Protein AF-A0A3N6A0X7-F1 (afdb_monomer_lite)

Sequence (521 aa):
GLVFYRTLSEFGLADDLANEFVSFRPDGGQVTKVRDVVSTDTCMKCHDDETFGFHSHGARRTVEVCILCHNPQTIDPDTGESQDMAVFIHKIHRGNSLPSVVAGKPYQIIGNAQSVHDYSNVGYPQDVRNCESCHDSEAGAAQHEAWLLHPTRAACGSCHDDVNFASGANHANGLVQTSDKFCANCHWPEGDLEFDASIKGAHVVPTASKQLPGVNLEILEVVNSAPGQTPTVKYRLTNDAGQPILPTELSSFSLLLAGPTT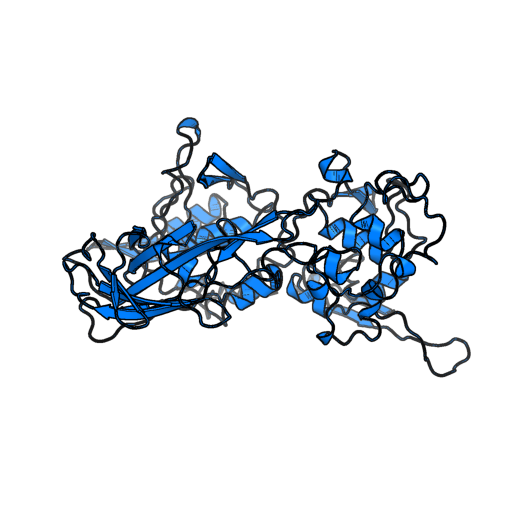DYTTMIRESAAAGSVAAGDAFNYTFKAAIPATATGTFFVSADAYRNVNINPGQVKQETVRDAATNPLKYFAVGDATPQARRHIVSDAKCDTCHGDLALHGGQRFNPEYCVTCHFPAAQDAAVRPADQMPSRSIDLKFMVHRIHMGHELTRDYTIFGRSGSTHNYNEIGYPASRTNCAKCHEGTTYNIPSAGVASTVEPREFYSPIPPNSAACLGCHDSLDAAAHTYLNTANFPGGTQGESCGVCHGPNAEFAVAKVHAN

Radius of gyration: 26.54 Å; chains: 1; bounding box: 72×50×77 Å

pLDDT: mean 93.02, std 5.27, range [59.09, 98.56]

Structure (mmCIF, N/CA/C/O backbone):
data_AF-A0A3N6A0X7-F1
#
_entry.id   AF-A0A3N6A0X7-F1
#
loop_
_atom_site.group_PDB
_atom_site.id
_atom_site.type_symbol
_atom_site.label_atom_id
_atom_site.label_alt_id
_atom_site.label_comp_id
_atom_site.label_asym_id
_atom_site.label_entity_id
_atom_site.label_seq_id
_atom_site.pdbx_PDB_ins_code
_atom_site.Cartn_x
_atom_site.Cartn_y
_atom_site.Cartn_z
_atom_site.occupancy
_atom_site.B_iso_or_equiv
_atom_site.auth_seq_id
_atom_site.auth_comp_id
_atom_site.auth_asym_id
_atom_site.auth_atom_id
_atom_site.pdbx_PDB_model_num
ATOM 1 N N . GLY A 1 1 ? 5.530 -5.962 -35.436 1.00 70.00 1 GLY A N 1
ATOM 2 C CA . GLY A 1 1 ? 4.203 -5.661 -34.886 1.00 70.00 1 GLY A CA 1
ATOM 3 C C . GLY A 1 1 ? 3.518 -4.661 -35.781 1.00 70.00 1 GLY A C 1
ATOM 4 O O . GLY A 1 1 ? 4.194 -3.797 -36.331 1.00 70.00 1 GLY A O 1
ATOM 5 N N . LEU A 1 2 ? 2.214 -4.804 -35.954 1.00 72.75 2 LEU A N 1
ATOM 6 C CA . LEU A 1 2 ? 1.340 -3.765 -36.470 1.00 72.75 2 LEU A CA 1
ATOM 7 C C . LEU A 1 2 ? 0.761 -3.020 -35.265 1.00 72.75 2 LEU A C 1
ATOM 9 O O . LEU A 1 2 ? 0.286 -3.640 -34.316 1.00 72.75 2 LEU A O 1
ATOM 13 N N . VAL A 1 3 ? 0.852 -1.694 -35.298 1.00 74.88 3 VAL A N 1
ATOM 14 C CA . VAL A 1 3 ? 0.267 -0.806 -34.292 1.00 74.88 3 VAL A CA 1
ATOM 15 C C . VAL A 1 3 ? -0.769 0.032 -35.015 1.00 74.88 3 VAL A C 1
ATOM 17 O O . VAL A 1 3 ? -0.418 0.797 -35.916 1.00 74.88 3 VAL A O 1
ATOM 20 N N . PHE A 1 4 ? -2.030 -0.135 -34.641 1.00 74.25 4 PHE A N 1
ATOM 21 C CA . PHE A 1 4 ? -3.139 0.635 -35.177 1.00 74.25 4 PHE A CA 1
ATOM 22 C C . PHE A 1 4 ? -3.693 1.543 -34.091 1.00 74.25 4 PHE A C 1
ATOM 24 O O . PHE A 1 4 ? -3.870 1.119 -32.950 1.00 74.25 4 PHE A O 1
ATOM 31 N N . TYR A 1 5 ? -3.969 2.786 -34.470 1.00 76.94 5 TYR A N 1
ATOM 32 C CA . TYR A 1 5 ? -4.765 3.687 -33.660 1.00 76.94 5 TYR A CA 1
ATOM 33 C C . TYR A 1 5 ? -5.734 4.460 -34.540 1.00 76.94 5 TYR A C 1
ATOM 35 O O . TYR A 1 5 ? -5.389 4.874 -35.652 1.00 76.94 5 TYR A O 1
ATOM 43 N N . ARG A 1 6 ? -6.944 4.661 -34.031 1.00 76.81 6 ARG A N 1
ATOM 44 C CA . ARG A 1 6 ? -7.925 5.567 -34.607 1.00 76.81 6 ARG A CA 1
ATOM 45 C C . ARG A 1 6 ? -8.465 6.458 -33.507 1.00 76.81 6 ARG A C 1
ATOM 47 O O . ARG A 1 6 ? -9.150 5.991 -32.603 1.00 76.81 6 ARG A O 1
ATOM 54 N N . THR A 1 7 ? -8.201 7.748 -33.647 1.00 76.12 7 THR A N 1
ATOM 55 C CA . THR A 1 7 ? -8.766 8.742 -32.746 1.00 76.12 7 THR A CA 1
ATOM 56 C C . THR A 1 7 ? -10.244 8.940 -33.058 1.00 76.12 7 THR A C 1
ATOM 58 O O . THR A 1 7 ? -10.601 9.210 -34.208 1.00 76.12 7 THR A O 1
ATOM 61 N N . LEU A 1 8 ? -11.099 8.775 -32.049 1.00 77.25 8 LEU A N 1
ATOM 62 C CA . LEU A 1 8 ? -12.558 8.923 -32.168 1.00 77.25 8 LEU A CA 1
ATOM 63 C C . LEU A 1 8 ? -13.100 10.076 -31.311 1.00 77.25 8 LEU A C 1
ATOM 65 O O . LEU A 1 8 ? -14.315 10.252 -31.193 1.00 77.25 8 LEU A O 1
ATOM 69 N N . SER A 1 9 ? -12.202 10.906 -30.776 1.00 74.38 9 SER A N 1
ATOM 70 C CA . SER A 1 9 ? -12.532 12.052 -29.926 1.00 74.38 9 SER A CA 1
ATOM 71 C C . SER A 1 9 ? -13.472 13.065 -30.588 1.00 74.38 9 SER A C 1
ATOM 73 O O . SER A 1 9 ? -14.292 13.667 -29.897 1.00 74.38 9 SER A O 1
ATOM 75 N N . GLU A 1 10 ? -13.448 13.201 -31.921 1.00 79.44 10 GLU A N 1
ATOM 76 C CA . GLU A 1 10 ? -14.400 14.046 -32.665 1.00 79.44 10 GLU A CA 1
ATOM 77 C C . GLU A 1 10 ? -15.867 13.596 -32.507 1.00 79.44 10 GLU A C 1
ATOM 79 O O . GLU A 1 10 ? -16.786 14.390 -32.708 1.00 79.44 10 GLU A O 1
ATOM 84 N N . PHE A 1 11 ? -16.087 12.342 -32.101 1.00 76.06 11 PHE A N 1
ATOM 85 C CA . PHE A 1 11 ? -17.398 11.753 -31.823 1.00 76.06 11 PHE A CA 1
ATOM 86 C C . PHE A 1 11 ? -17.681 11.583 -30.322 1.00 76.06 11 PHE A C 1
ATOM 88 O O . PHE A 1 11 ? -18.715 11.020 -29.967 1.00 76.06 11 PHE A O 1
ATOM 95 N N . GLY A 1 12 ? -16.785 12.043 -29.441 1.00 68.00 12 GLY A N 1
ATOM 96 C CA . GLY A 1 12 ? -16.894 11.837 -27.993 1.00 68.00 12 GLY A CA 1
ATOM 97 C C . GLY A 1 12 ? -16.735 10.375 -27.557 1.00 68.00 12 GLY A C 1
ATOM 98 O O . GLY A 1 12 ? -17.275 9.995 -26.523 1.00 68.00 12 GLY A O 1
ATOM 99 N N . LEU A 1 13 ? -16.045 9.553 -28.357 1.00 72.56 13 LEU A N 1
ATOM 100 C CA . LEU A 1 13 ? -15.769 8.143 -28.067 1.00 72.56 13 LEU A CA 1
ATOM 101 C C . LEU A 1 13 ? -14.288 7.937 -27.727 1.00 72.56 13 LEU A C 1
ATOM 103 O O . LEU A 1 13 ? -13.440 8.718 -28.163 1.00 72.56 13 LEU A O 1
ATOM 107 N N . ALA A 1 14 ? -13.998 6.865 -26.984 1.00 67.44 14 ALA A N 1
ATOM 108 C CA . ALA A 1 14 ? -12.636 6.420 -26.709 1.00 67.44 14 ALA A CA 1
ATOM 109 C C . ALA A 1 14 ? -11.903 6.020 -28.001 1.00 67.44 14 ALA A C 1
ATOM 111 O O . ALA A 1 14 ? -12.519 5.552 -28.964 1.00 67.44 14 ALA A O 1
ATOM 112 N N . ASP A 1 15 ? -10.585 6.211 -28.012 1.00 73.69 15 ASP A N 1
ATOM 113 C CA . ASP A 1 15 ? -9.733 5.845 -29.140 1.00 73.69 15 ASP A CA 1
ATOM 114 C C . ASP A 1 15 ? -9.680 4.319 -29.310 1.00 73.69 15 ASP A C 1
ATOM 116 O O . ASP A 1 15 ? -9.560 3.572 -28.340 1.00 73.69 15 ASP A O 1
ATOM 120 N N . ASP A 1 16 ? -9.750 3.857 -30.560 1.00 75.94 16 ASP A N 1
ATOM 121 C CA . ASP A 1 16 ? -9.644 2.435 -30.894 1.00 75.94 16 ASP A CA 1
ATOM 122 C C . ASP A 1 16 ? -8.178 2.089 -31.172 1.00 75.94 16 ASP A C 1
ATOM 124 O O . ASP A 1 16 ? -7.547 2.667 -32.068 1.00 75.94 16 ASP A O 1
ATOM 128 N N . LEU A 1 17 ? -7.624 1.180 -30.370 1.00 79.56 17 LEU A N 1
ATOM 129 C CA . LEU A 1 17 ? -6.202 0.861 -30.319 1.00 79.56 17 LEU A CA 1
ATOM 130 C C . LEU A 1 17 ? -6.012 -0.650 -30.407 1.00 79.56 17 LEU A C 1
ATOM 132 O O . LEU A 1 17 ? -6.561 -1.405 -29.610 1.00 79.56 17 LEU A O 1
ATOM 136 N N . ALA A 1 18 ? -5.183 -1.093 -31.351 1.00 81.81 18 ALA A N 1
ATOM 137 C CA . ALA A 1 18 ? -4.881 -2.508 -31.526 1.00 81.81 18 ALA A CA 1
ATOM 138 C C . ALA A 1 18 ? -3.385 -2.729 -31.742 1.00 81.81 18 ALA A C 1
ATOM 140 O O . ALA A 1 18 ? -2.712 -2.010 -32.490 1.00 81.81 18 ALA A O 1
ATOM 141 N N . ASN A 1 19 ? -2.845 -3.748 -31.079 1.00 86.38 19 ASN A N 1
ATOM 142 C CA . ASN A 1 19 ? -1.493 -4.243 -31.299 1.00 86.38 19 ASN A CA 1
ATOM 143 C C . ASN A 1 19 ? -1.586 -5.680 -31.794 1.00 86.38 19 ASN A C 1
ATOM 145 O O . ASN A 1 19 ? -2.223 -6.518 -31.167 1.00 86.38 19 ASN A O 1
ATOM 149 N N . GLU A 1 20 ? -0.931 -5.959 -32.914 1.00 85.81 20 GLU A N 1
ATOM 150 C CA . GLU A 1 20 ? -0.821 -7.308 -33.452 1.00 85.81 20 GLU A CA 1
ATOM 151 C C . GLU A 1 20 ? 0.645 -7.613 -33.738 1.00 85.81 20 GLU A C 1
ATOM 153 O O . GLU A 1 20 ? 1.411 -6.765 -34.212 1.00 85.81 20 GLU A O 1
ATOM 158 N N . PHE A 1 21 ? 1.078 -8.834 -33.458 1.00 86.12 21 PHE A N 1
ATOM 159 C CA . PHE A 1 21 ? 2.439 -9.255 -33.734 1.00 86.12 21 PHE A CA 1
ATOM 160 C C . PHE A 1 21 ? 2.466 -10.681 -34.259 1.00 86.12 21 PHE A C 1
ATOM 162 O O . PHE A 1 21 ? 1.650 -11.528 -33.915 1.00 86.12 21 PHE A O 1
ATOM 169 N N . VAL A 1 22 ? 3.451 -10.936 -35.113 1.00 87.69 22 VAL A N 1
ATOM 170 C CA . VAL A 1 22 ? 3.738 -12.262 -35.635 1.00 87.69 22 VAL A CA 1
ATOM 171 C C . VAL A 1 22 ? 5.237 -12.477 -35.554 1.00 87.69 22 VAL A C 1
ATOM 173 O O . VAL A 1 22 ? 6.028 -11.662 -36.035 1.00 87.69 22 VAL A O 1
ATOM 176 N N . SER A 1 23 ? 5.627 -13.579 -34.926 1.00 88.62 23 SER A N 1
ATOM 177 C CA . SER A 1 23 ? 6.988 -14.083 -35.034 1.00 88.62 23 SER A CA 1
ATOM 178 C C . SER A 1 23 ? 7.060 -14.940 -36.289 1.00 88.62 23 SER A C 1
ATOM 180 O O . SER A 1 23 ? 6.230 -15.826 -36.484 1.00 88.62 23 SER A O 1
ATOM 182 N N . PHE A 1 24 ? 8.035 -14.682 -37.155 1.00 90.81 24 PHE A N 1
ATOM 183 C CA . PHE A 1 24 ? 8.235 -15.458 -38.375 1.00 90.81 24 PHE A CA 1
ATOM 184 C C . PHE A 1 24 ? 9.721 -15.693 -38.618 1.00 90.81 24 PHE A C 1
ATOM 186 O O . PHE A 1 24 ? 10.575 -14.935 -38.155 1.00 90.81 24 PHE A O 1
ATOM 193 N N . ARG A 1 25 ? 10.035 -16.746 -39.373 1.00 91.69 25 ARG A N 1
ATOM 194 C CA . ARG A 1 25 ? 11.376 -16.933 -39.923 1.00 91.69 25 ARG A CA 1
ATOM 195 C C . ARG A 1 25 ? 11.402 -16.486 -41.381 1.00 91.69 25 ARG A C 1
ATOM 197 O O . ARG A 1 25 ? 10.515 -16.888 -42.135 1.00 91.69 25 ARG A O 1
ATOM 204 N N . PRO A 1 26 ? 12.422 -15.726 -41.816 1.00 92.06 26 PRO A N 1
ATOM 205 C CA . PRO A 1 26 ? 12.544 -15.322 -43.216 1.00 92.06 26 PRO A CA 1
ATOM 206 C C . PRO A 1 26 ? 12.648 -16.493 -44.204 1.00 92.06 26 PRO A C 1
ATOM 208 O O . PRO A 1 26 ? 12.266 -16.348 -45.358 1.00 92.06 26 PRO A O 1
ATOM 211 N N . ASP A 1 27 ? 13.141 -17.653 -43.760 1.00 93.56 27 ASP A N 1
ATOM 212 C CA . ASP A 1 27 ? 13.245 -18.868 -44.578 1.00 93.56 27 ASP A CA 1
ATOM 213 C C . ASP A 1 27 ? 11.930 -19.665 -44.685 1.00 93.56 27 ASP A C 1
ATOM 215 O O . ASP A 1 27 ? 11.907 -20.726 -45.304 1.00 93.56 27 ASP A O 1
ATOM 219 N N . GLY A 1 28 ? 10.840 -19.179 -44.078 1.00 92.19 28 GLY A N 1
ATOM 220 C CA . GLY A 1 28 ? 9.537 -19.848 -44.066 1.00 92.19 28 GLY A CA 1
ATOM 221 C C . GLY A 1 28 ? 9.470 -21.090 -43.172 1.00 92.19 28 GLY A C 1
ATOM 222 O O . GLY A 1 28 ? 8.449 -21.775 -43.155 1.00 92.19 28 GLY A O 1
ATOM 223 N N . GLY A 1 29 ? 10.535 -21.400 -42.427 1.00 94.25 29 GLY A N 1
ATOM 224 C CA . GLY A 1 29 ? 10.552 -22.514 -41.487 1.00 94.25 29 GLY A CA 1
ATOM 225 C C . GLY A 1 29 ? 9.695 -22.259 -40.245 1.00 94.25 29 GLY A C 1
ATOM 226 O O . GLY A 1 29 ? 9.317 -21.129 -39.931 1.00 94.25 29 GLY A O 1
ATOM 227 N N . GLN A 1 30 ? 9.445 -23.320 -39.476 1.00 92.56 30 GLN A N 1
ATOM 228 C CA . GLN A 1 30 ? 8.757 -23.204 -38.191 1.00 92.56 30 GLN A CA 1
ATOM 229 C C . GLN A 1 30 ? 9.578 -22.357 -37.207 1.00 92.56 30 GLN A C 1
ATOM 231 O O . GLN A 1 30 ? 10.783 -22.579 -37.019 1.00 92.56 30 GLN A O 1
ATOM 236 N N . VAL A 1 31 ? 8.913 -21.397 -36.563 1.00 91.00 31 VAL A N 1
ATOM 237 C CA . VAL A 1 31 ? 9.480 -20.606 -35.468 1.00 91.00 31 VAL A CA 1
ATOM 238 C C . VAL A 1 31 ? 9.662 -21.517 -34.259 1.00 91.00 31 VAL A C 1
ATOM 240 O O . VAL A 1 31 ? 8.698 -22.053 -33.726 1.00 91.00 31 VAL A O 1
ATOM 243 N N . THR A 1 32 ? 10.910 -21.710 -33.844 1.00 87.25 32 THR A N 1
ATOM 244 C CA . THR A 1 32 ? 11.269 -22.554 -32.690 1.00 87.25 32 THR A CA 1
ATOM 245 C C . THR A 1 32 ? 11.918 -21.766 -31.556 1.00 87.25 32 THR A C 1
ATOM 247 O O . THR A 1 32 ? 12.180 -22.324 -30.495 1.00 87.25 32 THR A O 1
ATOM 250 N N . LYS A 1 33 ? 12.208 -20.478 -31.774 1.00 84.38 33 LYS A N 1
ATOM 251 C CA . LYS A 1 33 ? 12.799 -19.573 -30.788 1.00 84.38 33 LYS A CA 1
ATOM 252 C C . LYS A 1 33 ? 12.150 -18.202 -30.914 1.00 84.38 33 LYS A C 1
ATOM 254 O O . LYS A 1 33 ? 12.161 -17.624 -31.999 1.00 84.38 33 LYS A O 1
ATOM 259 N N . VAL A 1 34 ? 11.638 -17.696 -29.802 1.00 88.00 34 VAL A N 1
ATOM 260 C CA . VAL A 1 34 ? 11.153 -16.321 -29.625 1.00 88.00 34 VAL A CA 1
ATOM 261 C C . VAL A 1 34 ? 11.813 -15.729 -28.384 1.00 88.00 34 VAL A C 1
ATOM 263 O O . VAL A 1 34 ? 12.415 -16.470 -27.604 1.00 88.00 34 VAL A O 1
ATOM 266 N N . ARG A 1 35 ? 11.746 -14.404 -28.231 1.00 88.31 35 ARG A N 1
ATOM 267 C CA . ARG A 1 35 ? 12.093 -13.729 -26.979 1.00 88.31 35 ARG A CA 1
ATOM 268 C C . ARG A 1 35 ? 10.797 -13.354 -26.268 1.00 88.31 35 ARG A C 1
ATOM 270 O O . ARG A 1 35 ? 10.158 -12.398 -26.686 1.00 88.31 35 ARG A O 1
ATOM 277 N N . ASP A 1 36 ? 10.437 -14.109 -25.241 1.00 91.12 36 ASP A N 1
ATOM 278 C CA . ASP A 1 36 ? 9.165 -13.992 -24.518 1.00 91.12 36 ASP A CA 1
ATOM 279 C C . ASP A 1 36 ? 9.412 -14.191 -23.016 1.00 91.12 36 ASP A C 1
ATOM 281 O O . ASP A 1 36 ? 9.437 -15.316 -22.524 1.00 91.12 36 ASP A O 1
ATOM 285 N N . VAL A 1 37 ? 9.729 -13.096 -22.320 1.00 94.31 37 VAL A N 1
ATOM 286 C CA . VAL A 1 37 ? 10.258 -13.122 -20.941 1.00 94.31 37 VAL A CA 1
ATOM 287 C C . VAL A 1 37 ? 9.232 -12.648 -19.909 1.00 94.31 37 VAL A C 1
ATOM 289 O O . VAL A 1 37 ? 9.265 -13.107 -18.772 1.00 94.31 37 VAL A O 1
ATOM 292 N N . VAL A 1 38 ? 8.352 -11.717 -20.282 1.00 94.69 38 VAL A N 1
ATOM 293 C CA . VAL A 1 38 ? 7.320 -11.128 -19.417 1.00 94.69 38 VAL A CA 1
ATOM 294 C C . VAL A 1 38 ? 6.077 -10.880 -20.267 1.00 94.69 38 VAL A C 1
ATOM 296 O O . VAL A 1 38 ? 6.197 -10.313 -21.353 1.00 94.69 38 VAL A O 1
ATOM 299 N N . SER A 1 39 ? 4.910 -11.279 -19.759 1.00 93.50 39 SER A N 1
ATOM 300 C CA . SER A 1 39 ? 3.609 -10.989 -20.371 1.00 93.50 39 SER A CA 1
ATOM 301 C C . SER A 1 39 ? 3.138 -9.576 -20.021 1.00 93.50 39 SER A C 1
ATOM 303 O O . SER A 1 39 ? 3.367 -9.096 -18.913 1.00 93.50 39 SER A O 1
ATOM 305 N N . THR A 1 40 ? 2.415 -8.929 -20.935 1.00 92.75 40 THR A N 1
ATOM 306 C CA . THR A 1 40 ? 1.762 -7.632 -20.682 1.00 92.75 40 THR A CA 1
ATOM 307 C C . THR A 1 40 ? 0.798 -7.688 -19.485 1.00 92.75 40 THR A C 1
ATOM 309 O O . THR A 1 40 ? 0.684 -6.717 -18.736 1.00 92.75 40 THR A O 1
ATOM 312 N N . ASP A 1 41 ? 0.165 -8.839 -19.241 1.00 92.25 41 ASP A N 1
ATOM 313 C CA . ASP A 1 41 ? -0.815 -9.012 -18.162 1.00 92.25 41 ASP A CA 1
ATOM 314 C C . ASP A 1 41 ? -0.207 -8.819 -16.764 1.00 92.25 41 ASP A C 1
ATOM 316 O O . ASP A 1 41 ? -0.892 -8.360 -15.848 1.00 92.25 41 ASP A O 1
ATOM 320 N N . THR A 1 42 ? 1.089 -9.104 -16.575 1.00 94.12 42 THR A N 1
ATOM 321 C CA . THR A 1 42 ? 1.741 -8.882 -15.272 1.00 94.12 42 THR A CA 1
ATOM 322 C C . THR A 1 42 ? 1.886 -7.397 -14.969 1.00 94.12 42 THR A C 1
ATOM 324 O O . THR A 1 42 ? 1.704 -6.984 -13.825 1.00 94.12 42 THR A O 1
ATOM 327 N N . CYS A 1 43 ? 2.104 -6.568 -15.995 1.00 93.50 43 CYS A N 1
ATOM 328 C CA . CYS A 1 43 ? 2.108 -5.114 -15.869 1.00 93.50 43 CYS A CA 1
ATOM 329 C C . CYS A 1 43 ? 0.720 -4.585 -15.465 1.00 93.50 43 CYS A C 1
ATOM 331 O O . CYS A 1 43 ? 0.622 -3.637 -14.683 1.00 93.50 43 CYS A O 1
ATOM 333 N N . MET A 1 44 ? -0.354 -5.216 -15.963 1.00 92.38 44 MET A N 1
ATOM 334 C CA . MET A 1 44 ? -1.747 -4.775 -15.765 1.00 92.38 44 MET A CA 1
ATOM 335 C C . MET A 1 44 ? -2.280 -5.048 -14.357 1.00 92.38 44 MET A C 1
ATOM 337 O O . MET A 1 44 ? -3.355 -4.566 -13.988 1.00 92.38 44 MET A O 1
ATOM 341 N N . LYS A 1 45 ? -1.520 -5.772 -13.529 1.00 91.75 45 LYS A N 1
ATOM 342 C CA . LYS A 1 45 ? -1.789 -5.858 -12.090 1.00 91.75 45 LYS A CA 1
ATOM 343 C C . LYS A 1 45 ? -1.779 -4.446 -11.487 1.00 91.75 45 LYS A C 1
ATOM 345 O O . LYS A 1 45 ? -2.787 -4.001 -10.934 1.00 91.75 45 LYS A O 1
ATOM 350 N N . CYS A 1 46 ? -0.703 -3.692 -11.726 1.00 93.50 46 CYS A N 1
ATOM 351 C CA . CYS A 1 46 ? -0.535 -2.329 -11.214 1.00 93.50 46 CYS A CA 1
ATOM 352 C C . CYS A 1 46 ? -1.053 -1.244 -12.163 1.00 93.50 46 CYS A C 1
ATOM 354 O O . CYS A 1 46 ? -1.643 -0.271 -11.705 1.00 93.50 46 CYS A O 1
ATOM 356 N N . HIS A 1 47 ? -0.827 -1.395 -13.466 1.00 93.75 47 HIS A N 1
ATOM 357 C CA . HIS A 1 47 ? -1.264 -0.439 -14.483 1.00 93.75 47 HIS A CA 1
ATOM 358 C C . HIS A 1 47 ? -2.667 -0.772 -15.009 1.00 93.75 47 HIS A C 1
ATOM 360 O O . HIS A 1 47 ? -3.269 -1.770 -14.614 1.00 93.75 47 HIS A O 1
ATOM 366 N N . ASP A 1 48 ? -3.214 0.058 -15.890 1.00 90.62 48 ASP A N 1
ATOM 367 C CA . ASP A 1 48 ? -4.410 -0.271 -16.665 1.00 90.62 48 ASP A CA 1
ATOM 368 C C . ASP A 1 48 ? -4.267 0.182 -18.118 1.00 90.62 48 ASP A C 1
ATOM 370 O O . ASP A 1 48 ? -3.283 0.820 -18.487 1.00 90.62 48 ASP A O 1
ATOM 374 N N . ASP A 1 49 ? -5.251 -0.151 -18.948 1.00 84.81 49 ASP A N 1
ATOM 375 C CA . ASP A 1 49 ? -5.227 0.169 -20.374 1.00 84.81 49 ASP A CA 1
ATOM 376 C C . ASP A 1 49 ? -5.225 1.677 -20.661 1.00 84.81 49 ASP A C 1
ATOM 378 O O . ASP A 1 49 ? -4.903 2.086 -21.775 1.00 84.81 49 ASP A O 1
ATOM 382 N N . GLU A 1 50 ? -5.585 2.531 -19.702 1.00 81.00 50 GLU A N 1
ATOM 383 C CA . GLU A 1 50 ? -5.539 3.978 -19.905 1.00 81.00 50 GLU A CA 1
ATOM 384 C C . GLU A 1 50 ? -4.126 4.518 -19.745 1.00 81.00 50 GLU A C 1
ATOM 386 O O . GLU A 1 50 ? -3.668 5.324 -20.558 1.00 81.00 50 GLU A O 1
ATOM 391 N N . THR A 1 51 ? -3.436 4.071 -18.695 1.00 84.00 51 THR A N 1
ATOM 392 C CA . THR A 1 51 ? -2.099 4.563 -18.359 1.00 84.00 51 THR A CA 1
ATOM 393 C C . THR A 1 51 ? -0.992 3.757 -19.029 1.00 84.00 51 THR A C 1
ATOM 395 O O . THR A 1 51 ? 0.093 4.289 -19.278 1.00 84.00 51 THR A O 1
ATOM 398 N N . PHE A 1 52 ? -1.248 2.494 -19.373 1.00 86.94 52 PHE A N 1
ATOM 399 C CA . PHE A 1 52 ? -0.300 1.611 -20.040 1.00 86.94 52 PHE A CA 1
ATOM 400 C C . PHE A 1 52 ? -0.419 1.702 -21.557 1.00 86.94 52 PHE A C 1
ATOM 402 O O . PHE A 1 52 ? -0.871 0.799 -22.261 1.00 86.94 52 PHE A O 1
ATOM 409 N N . GLY A 1 53 ? 0.031 2.837 -22.074 1.00 84.50 53 GLY A N 1
ATOM 410 C CA . GLY A 1 53 ? 0.161 3.071 -23.497 1.00 84.50 53 GLY A CA 1
ATOM 411 C C . GLY A 1 53 ? 1.173 4.165 -23.755 1.00 84.50 53 GLY A C 1
ATOM 412 O O . GLY A 1 53 ? 1.013 5.296 -23.303 1.00 84.50 53 GLY A O 1
ATOM 413 N N . PHE A 1 54 ? 2.207 3.853 -24.531 1.00 85.19 54 PHE A N 1
ATOM 414 C CA . PHE A 1 54 ? 3.308 4.782 -24.773 1.00 85.19 54 PHE A CA 1
ATOM 415 C C . PHE A 1 54 ? 3.456 5.108 -26.251 1.00 85.19 54 PHE A C 1
ATOM 417 O O . PHE A 1 54 ? 3.257 4.263 -27.125 1.00 85.19 54 PHE A O 1
ATOM 424 N N . HIS A 1 55 ? 3.886 6.342 -26.522 1.00 85.81 55 HIS A N 1
ATOM 425 C CA . HIS A 1 55 ? 4.056 6.900 -27.866 1.00 85.81 55 HIS A CA 1
ATOM 426 C C . HIS A 1 55 ? 2.768 6.902 -28.709 1.00 85.81 55 HIS A C 1
ATOM 428 O O . HIS A 1 55 ? 1.804 6.206 -28.419 1.00 85.81 55 HIS A O 1
ATOM 434 N N . SER A 1 56 ? 2.744 7.693 -29.788 1.00 79.00 56 SER A N 1
ATOM 435 C CA . SER A 1 56 ? 1.655 7.660 -30.783 1.00 79.00 56 SER A CA 1
ATOM 436 C C . SER A 1 56 ? 0.243 7.710 -30.165 1.00 79.00 56 SER A C 1
ATOM 438 O O . SER A 1 56 ? -0.605 6.914 -30.543 1.00 79.00 56 SER A O 1
ATOM 440 N N . HIS A 1 57 ? 0.007 8.618 -29.209 1.00 78.44 57 HIS A N 1
ATOM 441 C CA . HIS A 1 57 ? -1.258 8.732 -28.453 1.00 78.44 57 HIS A CA 1
ATOM 442 C C . HIS A 1 57 ? -1.620 7.477 -27.636 1.00 78.44 57 HIS A C 1
ATOM 444 O O . HIS A 1 57 ? -2.777 7.094 -27.537 1.00 78.44 57 HIS A O 1
ATOM 450 N N . GLY A 1 58 ? -0.614 6.815 -27.060 1.00 83.19 58 GLY A N 1
ATOM 451 C CA . GLY A 1 58 ? -0.804 5.637 -26.213 1.00 83.19 58 GLY A CA 1
ATOM 452 C C . GLY A 1 58 ? -1.014 4.335 -26.987 1.00 83.19 58 GLY A C 1
ATOM 453 O O . GLY A 1 58 ? -1.470 3.348 -26.417 1.00 83.19 58 GLY A O 1
ATOM 454 N N . ALA A 1 59 ? -0.680 4.312 -28.279 1.00 86.31 59 ALA A N 1
ATOM 455 C CA . ALA A 1 59 ? -0.983 3.186 -29.154 1.00 86.31 59 ALA A CA 1
ATOM 456 C C . ALA A 1 59 ? -0.093 1.953 -28.941 1.00 86.31 59 ALA A C 1
ATOM 458 O O . ALA A 1 59 ? -0.444 0.878 -29.418 1.00 86.31 59 ALA A O 1
ATOM 459 N N . ARG A 1 60 ? 1.066 2.062 -28.276 1.00 90.50 60 ARG A N 1
ATOM 460 C CA . ARG A 1 60 ? 1.935 0.902 -27.998 1.00 90.50 60 ARG A CA 1
ATOM 461 C C . ARG A 1 60 ? 1.663 0.412 -26.580 1.00 90.50 60 ARG A C 1
ATOM 463 O O . ARG A 1 60 ? 2.039 1.092 -25.629 1.00 90.50 60 ARG A O 1
ATOM 470 N N . ARG A 1 61 ? 1.002 -0.741 -26.465 1.00 89.12 61 ARG A N 1
ATOM 471 C CA . ARG A 1 61 ? 0.429 -1.261 -25.209 1.00 89.12 61 ARG A CA 1
ATOM 472 C C . ARG A 1 61 ? 0.851 -2.685 -24.866 1.00 89.12 61 ARG A C 1
ATOM 474 O O . ARG A 1 61 ? 0.402 -3.232 -23.874 1.00 89.12 61 ARG A O 1
ATOM 481 N N . THR A 1 62 ? 1.694 -3.299 -25.688 1.00 90.75 62 THR A N 1
ATOM 482 C CA . THR A 1 62 ? 2.128 -4.689 -25.505 1.00 90.75 62 THR A CA 1
ATOM 483 C C . THR A 1 62 ? 3.643 -4.767 -25.425 1.00 90.75 62 THR A C 1
ATOM 485 O O . THR A 1 62 ? 4.352 -4.080 -26.173 1.00 90.75 62 THR A O 1
ATOM 488 N N . VAL A 1 63 ? 4.152 -5.613 -24.529 1.00 91.44 63 VAL A N 1
ATOM 489 C CA . VAL A 1 63 ? 5.595 -5.836 -24.345 1.00 91.44 63 VAL A CA 1
ATOM 490 C C . VAL A 1 63 ? 6.258 -6.229 -25.669 1.00 91.44 63 VAL A C 1
ATOM 492 O O . VAL A 1 63 ? 7.338 -5.735 -25.998 1.00 91.44 63 VAL A O 1
ATOM 495 N N . GLU A 1 64 ? 5.583 -7.040 -26.480 1.00 90.12 64 GLU A N 1
ATOM 496 C CA . GLU A 1 64 ? 6.037 -7.531 -27.780 1.00 90.12 64 GLU A CA 1
ATOM 497 C C . GLU A 1 64 ? 6.252 -6.408 -28.798 1.00 90.12 64 GLU A C 1
ATOM 499 O O . GLU A 1 64 ? 7.124 -6.512 -29.663 1.00 90.12 64 GLU A O 1
ATOM 504 N N . VAL A 1 65 ? 5.492 -5.315 -28.696 1.00 91.00 65 VAL A N 1
ATOM 505 C CA . VAL A 1 65 ? 5.714 -4.108 -29.500 1.00 91.00 65 VAL A CA 1
ATOM 506 C C . VAL A 1 65 ? 6.867 -3.285 -28.928 1.00 91.00 65 VAL A C 1
ATOM 508 O O . VAL A 1 65 ? 7.702 -2.805 -29.699 1.00 91.00 65 VAL A O 1
ATOM 511 N N . CYS A 1 66 ? 6.954 -3.141 -27.603 1.00 92.38 66 CYS A N 1
ATOM 512 C CA . CYS A 1 66 ? 7.992 -2.351 -26.937 1.00 92.38 66 CYS A CA 1
ATOM 513 C C . CYS A 1 66 ? 9.404 -2.847 -27.283 1.00 92.38 66 CYS A C 1
ATOM 515 O O . CYS A 1 66 ? 10.261 -2.052 -27.680 1.00 92.38 66 CYS A O 1
ATOM 517 N N . ILE A 1 67 ? 9.633 -4.164 -27.221 1.00 92.12 67 ILE A N 1
ATOM 518 C CA . ILE A 1 67 ? 10.958 -4.775 -27.432 1.00 92.12 67 ILE A CA 1
ATOM 519 C C . ILE A 1 67 ? 11.488 -4.655 -28.869 1.00 92.12 67 ILE A C 1
ATOM 521 O O . ILE A 1 67 ? 12.673 -4.889 -29.103 1.00 92.12 67 ILE A O 1
ATOM 525 N N . LEU A 1 68 ? 10.648 -4.275 -29.839 1.00 90.38 68 LEU A N 1
ATOM 526 C CA . LEU A 1 68 ? 11.104 -3.997 -31.206 1.00 90.38 68 LEU A CA 1
ATOM 527 C C . LEU A 1 68 ? 11.994 -2.748 -31.258 1.00 90.38 68 LEU A C 1
ATOM 529 O O . LEU A 1 68 ? 12.910 -2.678 -32.075 1.00 90.38 68 LEU A O 1
ATOM 533 N N . CYS A 1 69 ? 11.730 -1.778 -30.379 1.00 92.38 69 CYS A N 1
ATOM 534 C CA . CYS A 1 69 ? 12.441 -0.502 -30.326 1.00 92.38 69 CYS A CA 1
ATOM 535 C C . CYS A 1 69 ? 13.335 -0.386 -29.087 1.00 92.38 69 CYS A C 1
ATOM 537 O O . CYS A 1 69 ? 14.442 0.130 -29.192 1.00 92.38 69 CYS A O 1
ATOM 539 N N . HIS A 1 70 ? 12.889 -0.879 -27.931 1.00 95.06 70 HIS A N 1
ATOM 540 C CA . HIS A 1 70 ? 13.641 -0.865 -26.674 1.00 95.06 70 HIS A CA 1
ATOM 541 C C . HIS A 1 70 ? 14.619 -2.043 -26.615 1.00 95.06 70 HIS A C 1
ATOM 543 O O . HIS A 1 70 ? 14.404 -3.026 -25.907 1.00 95.06 70 HIS A O 1
ATOM 549 N N . ASN A 1 71 ? 15.676 -1.955 -27.423 1.00 93.44 71 ASN A N 1
ATOM 550 C CA . ASN A 1 71 ? 16.718 -2.969 -27.555 1.00 93.44 71 ASN A CA 1
ATOM 551 C C . ASN A 1 71 ? 18.070 -2.458 -27.004 1.00 93.44 71 ASN A C 1
ATOM 553 O O . ASN A 1 71 ? 18.217 -1.255 -26.778 1.00 93.44 71 ASN A O 1
ATOM 557 N N . PRO A 1 72 ? 19.094 -3.323 -26.852 1.00 94.19 72 PRO A N 1
ATOM 558 C CA . PRO A 1 72 ? 20.385 -2.948 -26.261 1.00 94.19 72 PRO A CA 1
ATOM 559 C C . PRO A 1 72 ? 21.155 -1.817 -26.957 1.00 94.19 72 PRO A C 1
ATOM 561 O O . PRO A 1 72 ? 22.100 -1.281 -26.384 1.00 94.19 72 PRO A O 1
ATOM 564 N N . GLN A 1 73 ? 20.804 -1.477 -28.199 1.00 94.56 73 GLN A N 1
ATOM 565 C CA . GLN A 1 73 ? 21.441 -0.407 -28.970 1.00 94.56 73 GLN A CA 1
ATOM 566 C C . GLN A 1 73 ? 20.723 0.938 -28.811 1.00 94.56 73 GLN A C 1
ATOM 568 O O . GLN A 1 73 ? 21.241 1.960 -29.259 1.00 94.56 73 GLN A O 1
ATOM 573 N N . THR A 1 74 ? 19.543 0.950 -28.193 1.00 95.12 74 THR A N 1
ATOM 574 C CA . THR A 1 74 ? 18.739 2.156 -28.018 1.00 95.12 74 THR A CA 1
ATOM 575 C C . THR A 1 74 ? 19.236 2.918 -26.801 1.00 95.12 74 THR A C 1
ATOM 577 O O . THR A 1 74 ? 19.026 2.510 -25.660 1.00 95.12 74 THR A O 1
ATOM 580 N N . ILE A 1 75 ? 19.911 4.033 -27.060 1.00 96.50 75 ILE A N 1
ATOM 581 C CA . ILE A 1 75 ? 20.470 4.936 -26.055 1.00 96.50 75 ILE A CA 1
ATOM 582 C C . ILE A 1 75 ? 19.838 6.309 -26.265 1.00 96.50 75 ILE A C 1
ATOM 584 O O . ILE A 1 75 ? 19.741 6.769 -27.404 1.00 96.50 75 ILE A O 1
ATOM 588 N N . ASP A 1 76 ? 19.411 6.954 -25.181 1.00 96.50 76 ASP A N 1
ATOM 589 C CA . ASP A 1 76 ? 19.071 8.374 -25.215 1.00 96.50 76 ASP A CA 1
ATOM 590 C C . ASP A 1 76 ? 20.353 9.190 -25.486 1.00 96.50 76 ASP A C 1
ATOM 592 O O . ASP A 1 76 ? 21.270 9.165 -24.662 1.00 96.50 76 ASP A O 1
ATOM 596 N N . PRO A 1 77 ? 20.466 9.890 -26.629 1.00 95.81 77 PRO A N 1
ATOM 597 C CA . PRO A 1 77 ? 21.675 10.634 -26.967 1.00 95.81 77 PRO A CA 1
ATOM 598 C C . PRO A 1 77 ? 21.929 11.836 -26.048 1.00 95.81 77 PRO A C 1
ATOM 600 O O . PRO A 1 77 ? 23.078 12.267 -25.952 1.00 95.81 77 PRO A O 1
ATOM 603 N N . ASP A 1 78 ? 20.897 12.371 -25.391 1.00 96.69 78 ASP A N 1
ATOM 604 C CA . ASP A 1 78 ? 21.003 13.573 -24.562 1.00 96.69 78 ASP A CA 1
ATOM 605 C C . ASP A 1 78 ? 21.502 13.241 -23.144 1.00 96.69 78 ASP A C 1
ATOM 607 O O . ASP A 1 78 ? 22.272 14.003 -22.555 1.00 96.69 78 ASP A O 1
ATOM 611 N N . THR A 1 79 ? 21.118 12.080 -22.603 1.00 96.00 79 THR A N 1
ATOM 612 C CA . THR A 1 79 ? 21.492 11.644 -21.239 1.00 96.00 79 THR A CA 1
ATOM 613 C C . THR A 1 79 ? 22.537 10.531 -21.214 1.00 96.00 79 THR A C 1
ATOM 615 O O . THR A 1 79 ? 23.214 10.334 -20.203 1.00 96.00 79 THR A O 1
ATOM 618 N N . GLY A 1 80 ? 22.684 9.791 -22.316 1.00 95.25 80 GLY A N 1
ATOM 619 C CA . GLY A 1 80 ? 23.495 8.579 -22.393 1.00 95.25 80 GLY A CA 1
ATOM 620 C C . GLY A 1 80 ? 22.871 7.365 -21.696 1.00 95.25 80 GLY A C 1
ATOM 621 O O . GLY A 1 80 ? 23.517 6.318 -21.624 1.00 95.25 80 GLY A O 1
ATOM 622 N N . GLU A 1 81 ? 21.646 7.475 -21.175 1.00 96.62 81 GLU A N 1
ATOM 623 C CA . GLU A 1 81 ? 20.965 6.366 -20.511 1.00 96.62 81 GLU A CA 1
ATOM 624 C C . GLU A 1 81 ? 20.441 5.344 -21.533 1.00 96.62 81 GLU A C 1
ATOM 626 O O . GLU A 1 81 ? 19.955 5.674 -22.620 1.00 96.62 81 GLU A O 1
ATOM 631 N N . SER A 1 82 ? 20.549 4.062 -21.179 1.00 96.50 82 SER A N 1
ATOM 632 C CA . SER A 1 82 ? 20.031 2.977 -22.008 1.00 96.50 82 SER A CA 1
ATOM 633 C C . SER A 1 82 ? 18.511 2.904 -21.917 1.00 96.50 82 SER A C 1
ATOM 635 O O . SER A 1 82 ? 17.936 2.953 -20.830 1.00 96.50 82 SER A O 1
ATOM 637 N N . GLN A 1 83 ? 17.884 2.723 -23.074 1.00 95.81 83 GLN A N 1
ATOM 638 C CA . GLN A 1 83 ? 16.464 2.433 -23.221 1.00 95.81 83 GLN A CA 1
ATOM 639 C C . GLN A 1 83 ? 16.237 0.972 -23.641 1.00 95.81 83 GLN A C 1
ATOM 641 O O . GLN A 1 83 ? 15.191 0.652 -24.199 1.00 95.81 83 GLN A O 1
ATOM 646 N N . ASP A 1 84 ? 17.204 0.079 -23.407 1.00 97.00 84 ASP A N 1
ATOM 647 C CA . ASP A 1 84 ? 16.971 -1.364 -23.501 1.00 97.00 84 ASP A CA 1
ATOM 648 C C . ASP A 1 84 ? 15.842 -1.764 -22.552 1.00 97.00 84 ASP A C 1
ATOM 650 O O . ASP A 1 84 ? 15.841 -1.327 -21.403 1.00 97.00 84 ASP A O 1
ATOM 654 N N . MET A 1 85 ? 14.902 -2.602 -22.995 1.00 95.25 85 MET A N 1
ATOM 655 C CA . MET A 1 85 ? 13.698 -2.916 -22.218 1.00 95.25 85 MET A CA 1
ATOM 656 C C . MET A 1 85 ? 14.032 -3.396 -20.797 1.00 95.25 85 MET A C 1
ATOM 658 O O . MET A 1 85 ? 13.418 -2.947 -19.834 1.00 95.25 85 MET A O 1
ATOM 662 N N . ALA A 1 86 ? 15.039 -4.265 -20.650 1.00 95.25 86 ALA A N 1
ATOM 663 C CA . ALA A 1 86 ? 15.441 -4.776 -19.340 1.00 95.25 86 ALA A CA 1
ATOM 664 C C . ALA A 1 86 ? 16.049 -3.682 -18.447 1.00 95.25 86 ALA A C 1
ATOM 666 O O . ALA A 1 86 ? 15.741 -3.616 -17.262 1.00 95.25 86 ALA A O 1
ATOM 667 N N . VAL A 1 87 ? 16.888 -2.804 -19.007 1.00 97.81 87 VAL A N 1
ATOM 668 C CA . VAL A 1 87 ? 17.524 -1.723 -18.240 1.00 97.81 87 VAL A CA 1
ATOM 669 C C . VAL A 1 87 ? 16.506 -0.654 -17.862 1.00 97.81 87 VAL A C 1
ATOM 671 O O . VAL A 1 87 ? 16.436 -0.243 -16.705 1.00 97.81 87 VAL A O 1
ATOM 674 N N . PHE A 1 88 ? 15.715 -0.220 -18.839 1.00 97.38 88 PHE A N 1
ATOM 675 C CA . PHE A 1 88 ? 14.803 0.902 -18.705 1.00 97.38 88 PHE A CA 1
ATOM 676 C C . PHE A 1 88 ? 13.718 0.614 -17.671 1.00 97.38 88 PHE A C 1
ATOM 678 O O . PHE A 1 88 ? 13.553 1.377 -16.723 1.00 97.38 88 PHE A O 1
ATOM 685 N N . ILE A 1 89 ? 13.029 -0.524 -17.800 1.00 97.12 89 ILE A N 1
ATOM 686 C CA . ILE A 1 89 ? 11.923 -0.879 -16.907 1.00 97.12 89 ILE A CA 1
ATOM 687 C C . ILE A 1 89 ? 12.413 -1.100 -15.477 1.00 97.12 89 ILE A C 1
ATOM 689 O O . ILE A 1 89 ? 11.786 -0.599 -14.545 1.00 97.12 89 ILE A O 1
ATOM 693 N N . HIS A 1 90 ? 13.549 -1.774 -15.280 1.00 98.25 90 HIS A N 1
ATOM 694 C CA . HIS A 1 90 ? 14.127 -1.915 -13.945 1.00 98.25 90 HIS A CA 1
ATOM 695 C C . HIS A 1 90 ? 14.493 -0.563 -13.330 1.00 98.25 90 HIS A C 1
ATOM 697 O O . HIS A 1 90 ? 14.158 -0.327 -12.174 1.00 98.25 90 HIS A O 1
ATOM 703 N N . LYS A 1 91 ? 15.129 0.346 -14.081 1.00 97.94 91 LYS A N 1
ATOM 704 C CA . LYS A 1 91 ? 15.478 1.673 -13.558 1.00 97.94 91 LYS A CA 1
ATOM 705 C C . LYS A 1 91 ? 14.245 2.513 -13.223 1.00 97.94 91 LYS A C 1
ATOM 707 O O . LYS A 1 91 ? 14.225 3.113 -12.155 1.00 97.94 91 LYS A O 1
ATOM 712 N N . ILE A 1 92 ? 13.204 2.511 -14.066 1.00 96.25 92 ILE A N 1
ATOM 713 C CA . ILE A 1 92 ? 11.934 3.203 -13.769 1.00 96.25 92 ILE A CA 1
ATOM 714 C C . ILE A 1 92 ? 11.372 2.724 -12.428 1.00 96.25 92 ILE A C 1
ATOM 716 O O . ILE A 1 92 ? 11.081 3.541 -11.561 1.00 96.25 92 ILE A O 1
ATOM 720 N N . HIS A 1 93 ? 11.241 1.408 -12.241 1.00 96.31 93 HIS A N 1
ATOM 721 C CA . HIS A 1 93 ? 10.616 0.851 -11.038 1.00 96.31 93 HIS A CA 1
ATOM 722 C C . HIS A 1 93 ? 11.554 0.845 -9.831 1.00 96.31 93 HIS A C 1
ATOM 724 O O . HIS A 1 93 ? 11.095 0.805 -8.696 1.00 96.31 93 HIS A O 1
ATOM 730 N N . ARG A 1 94 ? 12.870 0.942 -10.028 1.00 96.38 94 ARG A N 1
ATOM 731 C CA . ARG A 1 94 ? 13.796 1.205 -8.928 1.00 96.38 94 ARG A CA 1
ATOM 732 C C . ARG A 1 94 ? 13.745 2.675 -8.494 1.00 96.38 94 ARG A C 1
ATOM 734 O O . ARG A 1 94 ? 13.887 2.936 -7.300 1.00 96.38 94 ARG A O 1
ATOM 741 N N . GLY A 1 95 ? 13.492 3.588 -9.435 1.00 94.19 95 GLY A N 1
ATOM 742 C CA . GLY A 1 95 ? 13.053 4.968 -9.219 1.00 94.19 95 GLY A CA 1
ATOM 743 C C . GLY A 1 95 ? 13.839 5.709 -8.139 1.00 94.19 95 GLY A C 1
ATOM 744 O O . GLY A 1 95 ? 15.068 5.777 -8.189 1.00 94.19 95 GLY A O 1
ATOM 745 N N . ASN A 1 96 ? 13.135 6.211 -7.123 1.00 93.50 96 ASN A N 1
ATOM 746 C CA . ASN A 1 96 ? 13.716 6.967 -6.005 1.00 93.50 96 ASN A CA 1
ATOM 747 C C . ASN A 1 96 ? 14.729 6.187 -5.151 1.00 93.50 96 ASN A C 1
ATOM 749 O O . ASN A 1 96 ? 15.476 6.776 -4.371 1.00 93.50 96 ASN A O 1
ATOM 753 N N . SER A 1 97 ? 14.760 4.863 -5.298 1.00 95.31 97 SER A N 1
ATOM 754 C CA . SER A 1 97 ? 15.631 3.957 -4.558 1.00 95.31 97 SER A CA 1
ATOM 755 C C . SER A 1 97 ? 16.833 3.489 -5.387 1.00 95.31 97 SER A C 1
ATOM 757 O O . SER A 1 97 ? 17.611 2.650 -4.917 1.00 95.31 97 SER A O 1
ATOM 759 N N . LEU A 1 98 ? 17.003 3.997 -6.615 1.00 97.06 98 LEU A N 1
ATOM 760 C CA . LEU A 1 98 ? 18.227 3.793 -7.391 1.00 97.06 98 LEU A CA 1
ATOM 761 C C . LEU A 1 98 ? 19.423 4.374 -6.626 1.00 97.06 98 LEU A C 1
ATOM 763 O O . LEU A 1 98 ? 19.355 5.533 -6.207 1.00 97.06 98 LEU A O 1
ATOM 767 N N . PRO A 1 99 ? 20.530 3.626 -6.466 1.00 97.50 99 PRO A N 1
ATOM 768 C CA . PRO A 1 99 ? 21.746 4.151 -5.852 1.00 97.50 99 PRO A CA 1
ATOM 769 C C . PRO A 1 99 ? 22.206 5.487 -6.453 1.00 97.50 99 PRO A C 1
ATOM 771 O O . PRO A 1 99 ? 22.559 6.399 -5.702 1.00 97.50 99 PRO A O 1
ATOM 774 N N . SER A 1 100 ? 22.139 5.659 -7.780 1.00 96.62 100 SER A N 1
ATOM 775 C CA . SER A 1 100 ? 22.493 6.935 -8.412 1.00 96.62 100 SER A CA 1
ATOM 776 C C . SER A 1 100 ? 21.554 8.083 -8.030 1.00 96.62 100 SER A C 1
ATOM 778 O O . SER A 1 100 ? 22.025 9.198 -7.801 1.00 96.62 100 SER A O 1
ATOM 780 N N . VAL A 1 101 ? 20.245 7.821 -7.946 1.00 96.69 101 VAL A N 1
ATOM 781 C CA . VAL A 1 101 ? 19.224 8.819 -7.582 1.00 96.69 101 VAL A CA 1
ATOM 782 C C . VAL A 1 101 ? 19.393 9.239 -6.129 1.00 96.69 101 VAL A C 1
ATOM 784 O O . VAL A 1 101 ? 19.440 10.433 -5.840 1.00 96.69 101 VAL A O 1
ATOM 787 N N . VAL A 1 102 ? 19.619 8.279 -5.229 1.00 96.81 102 VAL A N 1
ATOM 788 C CA . VAL A 1 102 ? 19.956 8.543 -3.822 1.00 96.81 102 VAL A CA 1
ATOM 789 C C . VAL A 1 102 ? 21.248 9.362 -3.702 1.00 96.81 102 VAL A C 1
ATOM 791 O O . VAL A 1 102 ? 21.352 10.234 -2.841 1.00 96.81 102 VAL A O 1
ATOM 794 N N . ALA A 1 103 ? 22.220 9.138 -4.590 1.00 97.06 103 ALA A N 1
ATOM 795 C CA . ALA A 1 103 ? 23.450 9.926 -4.673 1.00 97.06 103 ALA A CA 1
ATOM 796 C C . ALA A 1 103 ? 23.273 11.311 -5.341 1.00 97.06 103 ALA A C 1
ATOM 798 O O . ALA A 1 103 ? 24.251 12.046 -5.486 1.00 97.06 103 ALA A O 1
ATOM 799 N N . GLY A 1 104 ? 22.051 11.686 -5.736 1.00 95.94 104 GLY A N 1
ATOM 800 C CA . GLY A 1 104 ? 21.717 12.993 -6.303 1.00 95.94 104 GLY A CA 1
ATOM 801 C C . GLY A 1 104 ? 21.836 13.097 -7.826 1.00 95.94 104 GLY A C 1
ATOM 802 O O . GLY A 1 104 ? 21.745 14.203 -8.359 1.00 95.94 104 GLY A O 1
ATOM 803 N N . LYS A 1 105 ? 22.040 11.982 -8.543 1.00 95.69 105 LYS A N 1
ATOM 804 C CA . LYS A 1 105 ? 21.987 11.943 -10.012 1.00 95.69 105 LYS A CA 1
ATOM 805 C C . LYS A 1 105 ? 20.587 11.490 -10.459 1.00 95.69 105 LYS A C 1
ATOM 807 O O . LYS A 1 105 ? 20.278 10.309 -10.291 1.00 95.69 105 LYS A O 1
ATOM 812 N N . PRO A 1 106 ? 19.769 12.370 -11.062 1.00 95.75 106 PRO A N 1
ATOM 813 C CA . PRO A 1 106 ? 18.429 11.996 -11.494 1.00 95.75 106 PRO A CA 1
ATOM 814 C C . PRO A 1 106 ? 18.470 10.963 -12.630 1.00 95.75 106 PRO A C 1
ATOM 816 O O . PRO A 1 106 ? 19.420 10.925 -13.419 1.00 95.75 106 PRO A O 1
ATOM 819 N N . TYR A 1 107 ? 17.424 10.142 -12.722 1.00 96.81 107 TYR A N 1
ATOM 820 C CA . TYR A 1 107 ? 17.202 9.226 -13.834 1.00 96.81 107 TYR A CA 1
ATOM 821 C C . TYR A 1 107 ? 16.179 9.818 -14.808 1.00 96.81 107 TYR A C 1
ATOM 823 O O . TYR A 1 107 ? 14.972 9.798 -14.562 1.00 96.81 107 TYR A O 1
ATOM 831 N N . GLN A 1 108 ? 16.685 10.367 -15.913 1.00 97.12 108 GLN A N 1
ATOM 832 C CA . GLN A 1 108 ? 15.902 11.102 -16.902 1.00 97.12 108 GLN A CA 1
ATOM 833 C C . GLN A 1 108 ? 16.083 10.506 -18.296 1.00 97.12 108 GLN A C 1
ATOM 835 O O . GLN A 1 108 ? 17.169 10.041 -18.634 1.00 97.12 108 GLN A O 1
ATOM 840 N N . ILE A 1 109 ? 15.023 10.567 -19.101 1.00 96.75 109 ILE A N 1
ATOM 841 C CA . ILE A 1 109 ? 15.048 10.299 -20.542 1.00 96.75 109 ILE A CA 1
ATOM 842 C C . ILE A 1 109 ? 14.505 11.527 -21.272 1.00 96.75 109 ILE A C 1
ATOM 844 O O . ILE A 1 109 ? 13.437 12.039 -20.921 1.00 96.75 109 ILE A O 1
ATOM 848 N N . ILE A 1 110 ? 15.214 11.986 -22.300 1.00 96.62 110 ILE A N 1
ATOM 849 C CA . ILE A 1 110 ? 14.761 13.073 -23.168 1.00 96.62 110 ILE A CA 1
ATOM 850 C C . ILE A 1 110 ? 13.966 12.487 -24.335 1.00 96.62 110 ILE A C 1
ATOM 852 O O . ILE A 1 110 ? 14.462 11.737 -25.175 1.00 96.62 110 ILE A O 1
ATOM 856 N N . GLY A 1 111 ? 12.672 12.791 -24.339 1.00 90.81 111 GLY A N 1
ATOM 857 C CA . GLY A 1 111 ? 11.688 12.273 -25.273 1.00 90.81 111 GLY A CA 1
ATOM 858 C C . GLY A 1 111 ? 11.476 13.149 -26.508 1.00 90.81 111 GLY A C 1
ATOM 859 O O . GLY A 1 111 ? 12.276 14.012 -26.882 1.00 90.81 111 GLY A O 1
ATOM 860 N N . ASN A 1 112 ? 10.347 12.906 -27.177 1.00 89.44 112 ASN A N 1
ATOM 861 C CA . ASN A 1 112 ? 9.958 13.640 -28.377 1.00 89.44 112 ASN A CA 1
ATOM 862 C C . ASN A 1 112 ? 9.825 15.142 -28.079 1.00 89.44 112 ASN A C 1
ATOM 864 O O . ASN A 1 112 ? 9.283 15.533 -27.052 1.00 89.44 112 ASN A O 1
ATOM 868 N N . ALA A 1 113 ? 10.301 15.984 -28.998 1.00 91.62 113 ALA A N 1
ATOM 869 C CA . ALA A 1 113 ? 10.300 17.436 -28.846 1.00 91.62 113 ALA A CA 1
ATOM 870 C C . ALA A 1 113 ? 11.004 17.918 -27.561 1.00 91.62 113 ALA A C 1
ATOM 872 O O . ALA A 1 113 ? 10.624 18.944 -27.003 1.00 91.62 113 ALA A O 1
ATOM 873 N N . GLN A 1 114 ? 12.045 17.192 -27.125 1.00 94.25 114 GLN A N 1
ATOM 874 C CA . GLN A 1 114 ? 12.858 17.515 -25.946 1.00 94.25 114 GLN A CA 1
ATOM 875 C C . GLN A 1 114 ? 12.048 17.520 -24.637 1.00 94.25 114 GLN A C 1
ATOM 877 O O . GLN A 1 114 ? 12.361 18.250 -23.697 1.00 94.25 114 GLN A O 1
ATOM 882 N N . SER A 1 115 ? 10.994 16.701 -24.568 1.00 93.81 115 SER A N 1
ATOM 883 C CA . SER A 1 115 ? 10.249 16.483 -23.331 1.00 93.81 115 SER A CA 1
ATOM 884 C C . SER A 1 115 ? 11.118 15.754 -22.307 1.00 93.81 115 SER A C 1
ATOM 886 O O . SER A 1 115 ? 11.654 14.685 -22.586 1.00 93.81 115 SER A O 1
ATOM 888 N N . VAL A 1 116 ? 11.251 16.310 -21.106 1.00 95.44 116 VAL A N 1
ATOM 889 C CA . VAL A 1 116 ? 11.987 15.660 -20.014 1.00 95.44 116 VAL A CA 1
ATOM 890 C C . VAL A 1 116 ? 11.061 14.668 -19.316 1.00 95.44 116 VAL A C 1
ATOM 892 O O . VAL A 1 116 ? 10.029 15.066 -18.778 1.00 95.44 116 VAL A O 1
ATOM 895 N N . HIS A 1 117 ? 11.436 13.390 -19.303 1.00 93.88 117 HIS A N 1
ATOM 896 C CA . HIS A 1 117 ? 10.773 12.353 -18.516 1.00 93.88 117 HIS A CA 1
ATOM 897 C C . HIS A 1 117 ? 11.669 11.974 -17.339 1.00 93.88 117 HIS A C 1
ATOM 899 O O . HIS A 1 117 ? 12.678 11.297 -17.531 1.00 93.88 117 HIS A O 1
ATOM 905 N N . ASP A 1 118 ? 11.320 12.437 -16.139 1.00 93.94 118 ASP A N 1
ATOM 906 C CA . ASP A 1 118 ? 12.072 12.174 -14.911 1.00 93.94 118 ASP A CA 1
ATOM 907 C C . ASP A 1 118 ? 11.403 11.069 -14.089 1.00 93.94 118 ASP A C 1
ATOM 909 O O . ASP A 1 118 ? 10.270 11.217 -13.632 1.00 93.94 118 ASP A O 1
ATOM 913 N N . TYR A 1 119 ? 12.118 9.963 -13.900 1.00 94.19 119 TYR A N 1
ATOM 914 C CA . TYR A 1 119 ? 11.645 8.803 -13.148 1.00 94.19 119 TYR A CA 1
ATOM 915 C C . TYR A 1 119 ? 12.232 8.740 -11.731 1.00 94.19 119 TYR A C 1
ATOM 917 O O . TYR A 1 119 ? 11.991 7.781 -11.001 1.00 94.19 119 TYR A O 1
ATOM 925 N N . SER A 1 120 ? 12.978 9.764 -11.307 1.00 93.25 120 SER A N 1
ATOM 926 C CA . SER A 1 120 ? 13.661 9.803 -10.005 1.00 93.25 120 SER A CA 1
ATOM 927 C C . SER A 1 120 ? 12.702 9.794 -8.815 1.00 93.25 120 SER A C 1
ATOM 929 O O . SER A 1 120 ? 13.103 9.416 -7.723 1.00 93.25 120 SER A O 1
ATOM 931 N N . ASN A 1 121 ? 11.441 10.183 -9.015 1.00 89.19 121 ASN A N 1
ATOM 932 C CA . ASN A 1 121 ? 10.426 10.218 -7.958 1.00 89.19 121 ASN A CA 1
ATOM 933 C C . ASN A 1 121 ? 9.492 9.001 -7.981 1.00 89.19 121 ASN A C 1
ATOM 935 O O . ASN A 1 121 ? 8.621 8.882 -7.120 1.00 89.19 121 ASN A O 1
ATOM 939 N N . VAL A 1 122 ? 9.659 8.084 -8.942 1.00 90.81 122 VAL A N 1
ATOM 940 C CA . VAL A 1 122 ? 8.855 6.860 -8.991 1.00 90.81 122 VAL A CA 1
ATOM 941 C C . VAL A 1 122 ? 9.135 6.039 -7.732 1.00 90.81 122 VAL A C 1
ATOM 943 O O . VAL A 1 122 ? 10.280 5.703 -7.431 1.00 90.81 122 VAL A O 1
ATOM 946 N N . GLY A 1 123 ? 8.077 5.735 -6.983 1.00 90.25 123 GLY A N 1
ATOM 947 C CA . GLY A 1 123 ? 8.117 4.848 -5.828 1.00 90.25 123 GLY A CA 1
ATOM 948 C C . GLY A 1 123 ? 7.410 3.542 -6.159 1.00 90.25 123 GLY A C 1
ATOM 949 O O . GLY A 1 123 ? 6.217 3.549 -6.457 1.00 90.25 123 GLY A O 1
ATOM 950 N N . TYR A 1 124 ? 8.131 2.424 -6.106 1.00 93.88 124 TYR A N 1
ATOM 951 C CA . TYR A 1 124 ? 7.519 1.111 -6.280 1.00 93.88 124 TYR A CA 1
ATOM 952 C C . TYR A 1 124 ? 6.709 0.736 -5.029 1.00 93.88 124 TYR A C 1
ATOM 954 O O . TYR A 1 124 ? 7.239 0.850 -3.922 1.00 93.88 124 TYR A O 1
ATOM 962 N N . PRO A 1 125 ? 5.441 0.307 -5.166 1.00 92.50 125 PRO A N 1
ATOM 963 C CA . PRO A 1 125 ? 4.560 0.054 -4.021 1.00 92.50 125 PRO A CA 1
ATOM 964 C C . PRO A 1 125 ? 4.932 -1.179 -3.184 1.00 92.50 125 PRO A C 1
ATOM 966 O O . PRO A 1 125 ? 4.382 -1.334 -2.092 1.00 92.50 125 PRO A O 1
ATOM 969 N N . GLN A 1 126 ? 5.839 -2.032 -3.675 1.00 92.06 126 GLN A N 1
ATOM 970 C CA . GLN A 1 126 ? 6.329 -3.236 -2.994 1.00 92.06 126 GLN A CA 1
ATOM 971 C C . GLN A 1 126 ? 7.829 -3.141 -2.702 1.00 92.06 126 GLN A C 1
ATOM 973 O O . GLN A 1 126 ? 8.526 -2.231 -3.159 1.00 92.06 126 GLN A O 1
ATOM 978 N N . ASP A 1 127 ? 8.365 -4.148 -2.014 1.00 92.00 127 ASP A N 1
ATOM 979 C CA . ASP A 1 127 ? 9.803 -4.387 -2.039 1.00 92.00 127 ASP A CA 1
ATOM 980 C C . ASP A 1 127 ? 10.232 -4.823 -3.450 1.00 92.00 127 ASP A C 1
ATOM 982 O O . ASP A 1 127 ? 9.771 -5.841 -3.965 1.00 92.00 127 ASP A O 1
ATOM 986 N N . VAL A 1 128 ? 11.131 -4.062 -4.085 1.00 93.50 128 VAL A N 1
ATOM 987 C CA . VAL A 1 128 ? 11.591 -4.323 -5.465 1.00 93.50 128 VAL A CA 1
ATOM 988 C C . VAL A 1 128 ? 12.271 -5.689 -5.632 1.00 93.50 128 VAL A C 1
ATOM 990 O O . VAL A 1 128 ? 12.449 -6.160 -6.752 1.00 93.50 128 VAL A O 1
ATOM 993 N N . ARG A 1 129 ? 12.668 -6.337 -4.529 1.00 94.44 129 ARG A N 1
ATOM 994 C CA . ARG A 1 129 ? 13.197 -7.704 -4.545 1.00 94.44 129 ARG A CA 1
ATOM 995 C C . ARG A 1 129 ? 12.141 -8.746 -4.916 1.00 94.44 129 ARG A C 1
ATOM 997 O O . ARG A 1 129 ? 12.512 -9.859 -5.271 1.00 94.44 129 ARG A O 1
ATOM 1004 N N . ASN A 1 130 ? 10.852 -8.402 -4.880 1.00 94.69 130 ASN A N 1
ATOM 1005 C CA . ASN A 1 130 ? 9.786 -9.272 -5.362 1.00 94.69 130 ASN A CA 1
ATOM 1006 C C . ASN A 1 130 ? 9.787 -9.359 -6.901 1.00 94.69 130 ASN A C 1
ATOM 1008 O O . ASN A 1 130 ? 8.983 -8.715 -7.576 1.00 94.69 130 ASN A O 1
ATOM 1012 N N . CYS A 1 131 ? 10.698 -10.152 -7.469 1.00 94.62 131 CYS A N 1
ATOM 1013 C CA . CYS A 1 131 ? 10.855 -10.310 -8.918 1.00 94.62 131 CYS A CA 1
ATOM 1014 C C . CYS A 1 131 ? 9.593 -10.872 -9.597 1.00 94.62 131 CYS A C 1
ATOM 1016 O O . CYS A 1 131 ? 9.297 -10.514 -10.738 1.00 94.62 131 CYS A O 1
ATOM 1018 N N . GLU A 1 132 ? 8.844 -11.722 -8.892 1.00 93.06 132 GLU A N 1
ATOM 1019 C CA . GLU A 1 132 ? 7.658 -12.434 -9.392 1.00 93.06 132 GLU A CA 1
ATOM 1020 C C . GLU A 1 132 ? 6.453 -11.505 -9.620 1.00 93.06 132 GLU A C 1
ATOM 1022 O O . GLU A 1 132 ? 5.514 -11.862 -10.329 1.00 93.06 132 GLU A O 1
ATOM 1027 N N . SER A 1 133 ? 6.507 -10.269 -9.106 1.00 93.50 133 SER A N 1
ATOM 1028 C CA . SER A 1 133 ? 5.539 -9.213 -9.435 1.00 93.50 133 SER A CA 1
ATOM 1029 C C . SER A 1 133 ? 5.441 -8.956 -10.948 1.00 93.50 133 SER A C 1
ATOM 1031 O O . SER A 1 133 ? 4.341 -8.767 -11.473 1.00 93.50 133 SER A O 1
ATOM 1033 N N . CYS A 1 134 ? 6.578 -9.017 -11.652 1.00 94.81 134 CYS A N 1
ATOM 1034 C CA . CYS A 1 134 ? 6.682 -8.864 -13.104 1.00 94.81 134 CYS A CA 1
ATOM 1035 C C . CYS A 1 134 ? 7.029 -10.187 -13.801 1.00 94.81 134 CYS A C 1
ATOM 1037 O O . CYS A 1 134 ? 6.464 -10.496 -14.851 1.00 94.81 134 CYS A O 1
ATOM 1039 N N . HIS A 1 135 ? 7.950 -10.968 -13.230 1.00 95.31 135 HIS A N 1
ATOM 1040 C CA . HIS A 1 135 ? 8.409 -12.255 -13.755 1.00 95.31 135 HIS A CA 1
ATOM 1041 C C . HIS A 1 135 ? 7.575 -13.423 -13.214 1.00 95.31 135 HIS A C 1
ATOM 1043 O O . HIS A 1 135 ? 8.093 -14.340 -12.582 1.00 95.31 135 HIS A O 1
ATOM 1049 N N . ASP A 1 136 ? 6.274 -13.356 -13.461 1.00 91.44 136 ASP A N 1
ATOM 1050 C CA . ASP A 1 136 ? 5.294 -14.328 -12.985 1.00 91.44 136 ASP A CA 1
ATOM 1051 C C . ASP A 1 136 ? 5.328 -15.615 -13.827 1.00 91.44 136 ASP A C 1
ATOM 1053 O O . ASP A 1 136 ? 5.153 -15.570 -15.050 1.00 91.44 136 ASP A O 1
ATOM 1057 N N . SER A 1 137 ? 5.531 -16.766 -13.180 1.00 90.50 137 SER A N 1
ATOM 1058 C CA . SER A 1 137 ? 5.506 -18.073 -13.846 1.00 90.50 137 SER A CA 1
ATOM 1059 C C . SER A 1 137 ? 4.117 -18.452 -14.360 1.00 90.50 137 SER A C 1
ATOM 1061 O O . SER A 1 137 ? 4.005 -19.180 -15.346 1.00 90.50 137 SER A O 1
ATOM 1063 N N . GLU A 1 138 ? 3.058 -17.933 -13.738 1.00 91.44 138 GLU A N 1
ATOM 1064 C CA . GLU A 1 138 ? 1.670 -18.246 -14.079 1.00 91.44 138 GLU A CA 1
ATOM 1065 C C . GLU A 1 138 ? 1.141 -17.384 -15.234 1.00 91.44 138 GLU A C 1
ATOM 1067 O O . GLU A 1 138 ? 0.116 -17.705 -15.835 1.00 91.44 138 GLU A O 1
ATOM 1072 N N . ALA A 1 139 ? 1.857 -16.320 -15.612 1.00 88.56 139 ALA A N 1
ATOM 1073 C CA . ALA A 1 139 ? 1.457 -15.417 -16.693 1.00 88.56 139 ALA A CA 1
ATOM 1074 C C . ALA A 1 139 ? 1.747 -15.955 -18.109 1.00 88.56 139 ALA A C 1
ATOM 1076 O O . ALA A 1 139 ? 1.534 -15.255 -19.098 1.00 88.56 139 ALA A O 1
ATOM 1077 N N . GLY A 1 140 ? 2.244 -17.191 -18.225 1.00 84.00 140 GLY A N 1
ATOM 1078 C CA . GLY A 1 140 ? 2.318 -17.925 -19.492 1.00 84.00 140 GLY A CA 1
ATOM 1079 C C . GLY A 1 140 ? 3.470 -17.553 -20.434 1.00 84.00 140 GLY A C 1
ATOM 1080 O O . GLY A 1 140 ? 3.546 -18.127 -21.521 1.00 84.00 140 GLY A O 1
ATOM 1081 N N . ALA A 1 141 ? 4.382 -16.656 -20.038 1.00 90.50 141 ALA A N 1
ATOM 1082 C CA . ALA A 1 141 ? 5.562 -16.319 -20.840 1.00 90.50 141 ALA A CA 1
ATOM 1083 C C . ALA A 1 141 ? 6.517 -17.524 -20.961 1.00 90.50 141 ALA A C 1
ATOM 1085 O O . ALA A 1 141 ? 6.948 -18.122 -19.966 1.00 90.50 141 ALA A O 1
ATOM 1086 N N . ALA A 1 142 ? 6.891 -17.879 -22.193 1.00 90.56 142 ALA A N 1
ATOM 1087 C CA . ALA A 1 142 ? 7.633 -19.107 -22.490 1.00 90.56 142 ALA A CA 1
ATOM 1088 C C . ALA A 1 142 ? 9.064 -19.132 -21.920 1.00 90.56 142 ALA A C 1
ATOM 1090 O O . ALA A 1 142 ? 9.653 -20.202 -21.766 1.00 90.56 142 ALA A O 1
ATOM 1091 N N . GLN A 1 143 ? 9.646 -17.967 -21.636 1.00 92.81 143 GLN A N 1
ATOM 1092 C CA . GLN A 1 143 ? 10.992 -17.802 -21.081 1.00 92.81 143 GLN A CA 1
ATOM 1093 C C . GLN A 1 143 ? 10.964 -16.996 -19.778 1.00 92.81 143 GLN A C 1
ATOM 1095 O O . GLN A 1 143 ? 11.898 -16.235 -19.508 1.00 92.81 143 GLN A O 1
ATOM 1100 N N . HIS A 1 144 ? 9.913 -17.153 -18.969 1.00 91.56 144 HIS A N 1
ATOM 1101 C CA . HIS A 1 144 ? 9.766 -16.445 -17.694 1.00 91.56 144 HIS A CA 1
ATOM 1102 C C . HIS A 1 144 ? 10.969 -16.630 -16.752 1.00 91.56 144 HIS A C 1
ATOM 1104 O O . HIS A 1 144 ? 11.264 -15.728 -15.987 1.00 91.56 144 HIS A O 1
ATOM 1110 N N . GLU A 1 145 ? 11.732 -17.725 -16.842 1.00 93.25 145 GLU A N 1
ATOM 1111 C CA . GLU A 1 145 ? 12.935 -17.953 -16.019 1.00 93.25 145 GLU A CA 1
ATOM 1112 C C . GLU A 1 145 ? 14.198 -17.222 -16.523 1.00 93.25 145 GLU A C 1
ATOM 1114 O O . GLU A 1 145 ? 15.278 -17.374 -15.951 1.00 93.25 145 GLU A O 1
ATOM 1119 N N . ALA A 1 146 ? 14.131 -16.426 -17.597 1.00 93.81 146 ALA A N 1
ATOM 1120 C CA . ALA A 1 146 ? 15.331 -15.808 -18.171 1.00 93.81 146 ALA A CA 1
ATOM 1121 C C . ALA A 1 146 ? 16.052 -14.852 -17.199 1.00 93.81 146 ALA A C 1
ATOM 1123 O O . ALA A 1 146 ? 17.281 -14.780 -17.234 1.00 93.81 146 ALA A O 1
ATOM 1124 N N . TRP A 1 147 ? 15.321 -14.158 -16.318 1.00 94.19 147 TRP A N 1
ATOM 1125 C CA . TRP A 1 147 ? 15.906 -13.309 -15.265 1.00 94.19 147 TRP A CA 1
ATOM 1126 C C . TRP A 1 147 ? 16.742 -14.115 -14.260 1.00 94.19 147 TRP A C 1
ATOM 1128 O O . TRP A 1 147 ? 17.702 -13.597 -13.694 1.00 94.19 147 TRP A O 1
ATOM 1138 N N . LEU A 1 148 ? 16.393 -15.390 -14.080 1.00 94.38 148 LEU A N 1
ATOM 1139 C CA . LEU A 1 148 ? 16.994 -16.311 -13.128 1.00 94.38 148 LEU A CA 1
A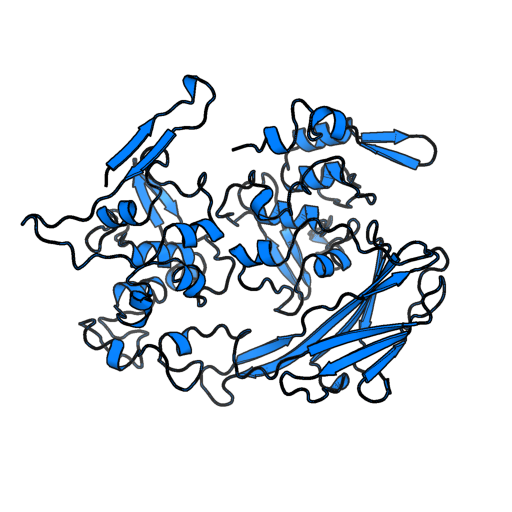TOM 1140 C C . LEU A 1 148 ? 18.172 -17.081 -13.739 1.00 94.38 148 LEU A C 1
ATOM 1142 O O . LEU A 1 148 ? 19.198 -17.293 -13.099 1.00 94.38 148 LEU A O 1
ATOM 1146 N N . LEU A 1 149 ? 18.034 -17.517 -14.991 1.00 94.12 149 LEU A N 1
ATOM 1147 C CA . LEU A 1 149 ? 19.008 -18.393 -15.649 1.00 94.12 149 LEU A CA 1
ATOM 1148 C C . LEU A 1 149 ? 20.099 -17.630 -16.411 1.00 94.12 149 LEU A C 1
ATOM 1150 O O . LEU A 1 149 ? 21.139 -18.204 -16.753 1.00 94.12 149 LEU A O 1
ATOM 1154 N N . HIS A 1 150 ? 19.873 -16.350 -16.716 1.00 93.56 150 HIS A N 1
ATOM 1155 C CA . HIS A 1 150 ? 20.749 -15.558 -17.579 1.00 93.56 150 HIS A CA 1
ATOM 1156 C C . HIS A 1 150 ? 21.091 -14.189 -16.966 1.00 93.56 150 HIS A C 1
ATOM 1158 O O . HIS A 1 150 ? 20.728 -13.156 -17.534 1.00 93.56 150 HIS A O 1
ATOM 1164 N N . PRO A 1 151 ? 21.823 -14.150 -15.833 1.00 95.38 151 PRO A N 1
ATOM 1165 C CA . PRO A 1 151 ? 22.290 -12.893 -15.259 1.00 95.38 151 PRO A CA 1
ATOM 1166 C C . PRO A 1 151 ? 23.228 -12.169 -16.230 1.00 95.38 151 PRO A C 1
ATOM 1168 O O . PRO A 1 151 ? 24.150 -12.763 -16.793 1.00 95.38 151 PRO A O 1
ATOM 1171 N N . THR A 1 152 ? 23.005 -10.868 -16.408 1.00 95.94 152 THR A N 1
ATOM 1172 C CA . THR A 1 152 ? 23.817 -10.005 -17.275 1.00 95.94 152 THR A CA 1
ATOM 1173 C C . THR A 1 152 ? 24.140 -8.706 -16.562 1.00 95.94 152 THR A C 1
ATOM 1175 O O . THR A 1 152 ? 23.337 -8.207 -15.774 1.00 95.94 152 THR A O 1
ATOM 1178 N N . ARG A 1 153 ? 25.282 -8.093 -16.883 1.00 96.38 153 ARG A N 1
ATOM 1179 C CA . ARG A 1 153 ? 25.630 -6.774 -16.341 1.00 96.38 153 ARG A CA 1
ATOM 1180 C C . ARG A 1 153 ? 24.565 -5.715 -16.593 1.00 96.38 153 ARG A C 1
ATOM 1182 O O . ARG A 1 153 ? 24.352 -4.877 -15.728 1.00 96.38 153 ARG A O 1
ATOM 1189 N N . ALA A 1 154 ? 23.928 -5.739 -17.765 1.00 95.56 154 ALA A N 1
ATOM 1190 C CA . ALA A 1 154 ? 22.901 -4.766 -18.124 1.00 95.56 154 ALA A CA 1
ATOM 1191 C C . ALA A 1 154 ? 21.680 -4.881 -17.197 1.00 95.56 154 ALA A C 1
ATOM 1193 O O . ALA A 1 154 ? 21.277 -3.889 -16.598 1.00 95.56 154 ALA A O 1
ATOM 1194 N N . ALA A 1 155 ? 21.146 -6.093 -17.013 1.00 96.38 155 ALA A N 1
ATOM 1195 C CA . ALA A 1 155 ? 19.969 -6.314 -16.175 1.00 96.38 155 ALA A CA 1
ATOM 1196 C C . ALA A 1 155 ? 20.259 -6.188 -14.669 1.00 96.38 155 ALA A C 1
ATOM 1198 O O . ALA A 1 155 ? 19.416 -5.705 -13.927 1.00 96.38 155 ALA A O 1
ATOM 1199 N N . CYS A 1 156 ? 21.435 -6.603 -14.188 1.00 97.00 156 CYS A N 1
ATOM 1200 C CA . CYS A 1 156 ? 21.781 -6.452 -12.770 1.00 97.00 156 CYS A CA 1
ATOM 1201 C C . CYS A 1 156 ? 22.140 -4.992 -12.441 1.00 97.00 156 CYS A C 1
ATOM 1203 O O . CYS A 1 156 ? 21.690 -4.439 -11.438 1.00 97.00 156 CYS A O 1
ATOM 1205 N N . GLY A 1 157 ? 22.922 -4.351 -13.314 1.00 96.62 157 GLY A N 1
ATOM 1206 C CA . GLY A 1 157 ? 23.361 -2.962 -13.173 1.00 96.62 157 GLY A CA 1
ATOM 1207 C C . GLY A 1 157 ? 22.258 -1.926 -13.392 1.00 96.62 157 GLY A C 1
ATOM 1208 O O . GLY A 1 157 ? 22.507 -0.742 -13.208 1.00 96.62 157 GLY A O 1
ATOM 1209 N N . SER A 1 158 ? 21.046 -2.332 -13.777 1.00 97.31 158 SER A N 1
ATOM 1210 C CA . SER A 1 158 ? 19.897 -1.425 -13.837 1.00 97.31 158 SER A CA 1
ATOM 1211 C C . SER A 1 158 ? 19.283 -1.154 -12.465 1.00 97.31 158 SER A C 1
ATOM 1213 O O . SER A 1 158 ? 18.715 -0.091 -12.272 1.00 97.31 158 SER A O 1
ATOM 1215 N N . CYS A 1 159 ? 19.401 -2.079 -11.509 1.00 97.44 159 CYS A N 1
ATOM 1216 C CA . CYS A 1 159 ? 19.008 -1.840 -10.113 1.00 97.44 159 CYS A CA 1
ATOM 1217 C C . CYS A 1 159 ? 20.221 -1.535 -9.224 1.00 97.44 159 CYS A C 1
ATOM 1219 O O . CYS A 1 159 ? 20.126 -0.717 -8.310 1.00 97.44 159 CYS A O 1
ATOM 1221 N N . HIS A 1 160 ? 21.355 -2.184 -9.503 1.00 96.69 160 HIS A N 1
ATOM 1222 C CA . HIS A 1 160 ? 22.643 -1.978 -8.838 1.00 96.69 160 HIS A CA 1
ATOM 1223 C C . HIS A 1 160 ? 23.517 -1.013 -9.650 1.00 96.69 160 HIS A C 1
ATOM 1225 O O . HIS A 1 160 ? 24.594 -1.376 -10.124 1.00 96.69 160 HIS A O 1
ATOM 1231 N N . ASP A 1 161 ? 23.013 0.197 -9.893 1.00 96.44 161 ASP A N 1
ATOM 1232 C CA . ASP A 1 161 ? 23.613 1.139 -10.847 1.00 96.44 161 ASP A CA 1
ATOM 1233 C C . ASP A 1 161 ? 24.822 1.926 -10.309 1.00 96.44 161 ASP A C 1
ATOM 1235 O O . ASP A 1 161 ? 25.460 2.683 -11.042 1.00 96.44 161 ASP A O 1
ATOM 1239 N N . ASP A 1 162 ? 25.198 1.677 -9.056 1.00 96.19 162 ASP A N 1
ATOM 1240 C CA . ASP A 1 162 ? 26.471 2.064 -8.452 1.00 96.19 162 ASP A CA 1
ATOM 1241 C C . ASP A 1 162 ? 27.581 1.017 -8.654 1.00 96.19 162 ASP A C 1
ATOM 1243 O O . ASP A 1 162 ? 28.740 1.268 -8.306 1.00 96.19 162 ASP A O 1
ATOM 1247 N N . VAL A 1 163 ? 27.263 -0.150 -9.225 1.00 96.62 163 VAL A N 1
ATOM 1248 C CA . VAL A 1 163 ? 28.236 -1.204 -9.521 1.00 96.62 163 VAL A CA 1
ATOM 1249 C C . VAL A 1 163 ? 28.947 -0.927 -10.840 1.00 96.62 163 VAL A C 1
ATOM 1251 O O . VAL A 1 163 ? 28.354 -0.934 -11.918 1.00 96.62 163 VAL A O 1
ATOM 1254 N N . ASN A 1 164 ? 30.270 -0.771 -10.779 1.00 95.69 164 ASN A N 1
ATOM 1255 C CA . ASN A 1 164 ? 31.098 -0.666 -11.972 1.00 95.69 164 ASN A CA 1
ATOM 1256 C C . ASN A 1 164 ? 31.800 -1.995 -12.249 1.00 95.69 164 ASN A C 1
ATOM 1258 O O . ASN A 1 164 ? 32.882 -2.278 -11.737 1.00 95.69 164 ASN A O 1
ATOM 1262 N N . PHE A 1 165 ? 31.211 -2.797 -13.130 1.00 96.25 165 PHE A N 1
ATOM 1263 C CA . PHE A 1 165 ? 31.767 -4.093 -13.513 1.00 96.25 165 PHE A CA 1
ATOM 1264 C C . PHE A 1 165 ? 33.139 -4.008 -14.202 1.00 96.25 165 PHE A C 1
ATOM 1266 O O . PHE A 1 165 ? 33.912 -4.957 -14.123 1.00 96.25 165 PHE A O 1
ATOM 1273 N N . ALA A 1 166 ? 33.474 -2.898 -14.868 1.00 95.00 166 ALA A N 1
ATOM 1274 C CA . ALA A 1 166 ? 34.748 -2.757 -15.575 1.00 95.00 166 ALA A CA 1
ATOM 1275 C C . ALA A 1 166 ? 35.924 -2.489 -14.623 1.00 95.00 166 ALA A C 1
ATOM 1277 O O . ALA A 1 166 ? 37.024 -2.979 -14.865 1.00 95.00 166 ALA A O 1
ATOM 1278 N N . SER A 1 167 ? 35.699 -1.734 -13.544 1.00 95.81 167 SER A N 1
ATOM 1279 C CA . SER A 1 167 ? 36.709 -1.489 -12.504 1.00 95.81 167 SER A CA 1
ATOM 1280 C C . SER A 1 167 ? 36.609 -2.449 -11.317 1.00 95.81 167 SER A C 1
ATOM 1282 O O . SER A 1 167 ? 37.544 -2.532 -10.526 1.00 95.81 167 SER A O 1
ATOM 1284 N N . GLY A 1 168 ? 35.486 -3.158 -11.183 1.00 95.12 168 GLY A N 1
ATOM 1285 C CA . GLY A 1 168 ? 35.149 -3.958 -10.009 1.00 95.12 168 GLY A CA 1
ATOM 1286 C C . GLY A 1 168 ? 34.675 -3.122 -8.816 1.00 95.12 168 GLY A C 1
ATOM 1287 O O . GLY A 1 168 ? 34.407 -3.678 -7.752 1.00 95.12 168 GLY A O 1
ATOM 1288 N N . ALA A 1 169 ? 34.563 -1.794 -8.950 1.00 96.38 169 ALA A N 1
ATOM 1289 C CA . ALA A 1 169 ? 34.069 -0.953 -7.864 1.00 96.38 169 ALA A CA 1
ATOM 1290 C C . ALA A 1 169 ? 32.637 -1.362 -7.488 1.00 96.38 169 ALA A C 1
ATOM 1292 O O . ALA A 1 169 ? 31.796 -1.581 -8.360 1.00 96.38 169 ALA A O 1
ATOM 1293 N N . ASN A 1 170 ? 32.397 -1.500 -6.182 1.00 93.69 170 ASN A N 1
ATOM 1294 C CA . ASN A 1 170 ? 31.155 -2.013 -5.593 1.00 93.69 170 ASN A CA 1
ATOM 1295 C C . ASN A 1 170 ? 30.766 -3.441 -6.036 1.00 93.69 170 ASN A C 1
ATOM 1297 O O . ASN A 1 170 ? 29.679 -3.910 -5.715 1.00 93.69 170 ASN A O 1
ATOM 1301 N N . HIS A 1 171 ? 31.667 -4.179 -6.697 1.00 94.06 171 HIS A N 1
ATOM 1302 C CA . HIS A 1 171 ? 31.459 -5.571 -7.088 1.00 94.06 171 HIS A CA 1
ATOM 1303 C C . HIS A 1 171 ? 32.442 -6.495 -6.356 1.00 94.06 171 HIS A C 1
ATOM 1305 O O . HIS A 1 171 ? 33.638 -6.475 -6.633 1.00 94.06 171 HIS A O 1
ATOM 1311 N N . ALA A 1 172 ? 31.941 -7.290 -5.402 1.00 84.56 172 ALA A N 1
ATOM 1312 C CA . ALA A 1 172 ? 32.640 -8.385 -4.709 1.00 84.56 172 ALA A CA 1
ATOM 1313 C C . ALA A 1 172 ? 34.170 -8.204 -4.536 1.00 84.56 172 ALA A C 1
ATOM 1315 O O . ALA A 1 172 ? 34.963 -8.814 -5.251 1.00 84.56 172 ALA A O 1
ATOM 1316 N N . ASN A 1 173 ? 34.598 -7.382 -3.569 1.00 83.81 173 ASN A N 1
ATOM 1317 C CA . ASN A 1 173 ? 36.017 -7.108 -3.273 1.00 83.81 173 ASN A CA 1
ATOM 1318 C C . ASN A 1 173 ? 36.848 -6.591 -4.470 1.00 83.81 173 ASN A C 1
ATOM 1320 O O . ASN A 1 173 ? 38.050 -6.848 -4.540 1.00 83.81 173 ASN A O 1
ATOM 1324 N N . GLY A 1 174 ? 36.242 -5.854 -5.405 1.00 90.00 174 GLY A N 1
ATOM 1325 C CA . GLY A 1 174 ? 36.959 -5.302 -6.561 1.00 90.00 174 GLY A CA 1
ATOM 1326 C C . GLY A 1 174 ? 37.006 -6.241 -7.768 1.00 90.00 174 GLY A C 1
ATOM 1327 O O . GLY A 1 174 ? 37.882 -6.098 -8.620 1.00 90.00 174 GLY A O 1
ATOM 1328 N N . LEU A 1 175 ? 36.110 -7.229 -7.848 1.00 92.69 175 LEU A N 1
ATOM 1329 C CA . LEU A 1 175 ? 36.110 -8.218 -8.918 1.00 92.69 175 LEU A CA 1
ATOM 1330 C C . LEU A 1 175 ? 35.642 -7.602 -10.243 1.00 92.69 175 LEU A C 1
ATOM 1332 O O . LEU A 1 175 ? 34.464 -7.306 -10.435 1.00 92.69 175 LEU A O 1
ATOM 1336 N N . VAL A 1 176 ? 36.559 -7.479 -11.197 1.00 95.38 176 VAL A N 1
ATOM 1337 C CA . VAL A 1 176 ? 36.266 -7.012 -12.559 1.00 95.38 176 VAL A CA 1
ATOM 1338 C C . VAL A 1 176 ? 35.516 -8.082 -13.362 1.00 95.38 176 VAL A C 1
ATOM 1340 O O . VAL A 1 176 ? 35.892 -9.253 -13.360 1.00 95.38 176 VAL A O 1
ATOM 1343 N N . GLN A 1 177 ? 34.491 -7.671 -14.111 1.00 94.38 177 GLN A N 1
ATOM 1344 C CA . GLN A 1 177 ? 33.728 -8.498 -15.046 1.00 94.38 177 GLN A CA 1
ATOM 1345 C C . GLN A 1 177 ? 33.649 -7.834 -16.424 1.00 94.38 177 GLN A C 1
ATOM 1347 O O . GLN A 1 177 ? 32.910 -6.873 -16.629 1.00 94.38 177 GLN A O 1
ATOM 1352 N N . THR A 1 178 ? 34.358 -8.394 -17.409 1.00 93.25 178 THR A N 1
ATOM 1353 C CA . THR A 1 178 ? 34.376 -7.914 -18.809 1.00 93.25 178 THR A CA 1
ATOM 1354 C C . THR A 1 178 ? 33.456 -8.702 -19.744 1.00 93.25 178 THR A C 1
ATOM 1356 O O . THR A 1 178 ? 33.109 -8.238 -20.830 1.00 93.25 178 THR A O 1
ATOM 1359 N N . SER A 1 179 ? 32.921 -9.846 -19.296 1.00 94.56 179 SER A N 1
ATOM 1360 C CA . SER A 1 179 ? 31.895 -10.627 -20.006 1.00 94.56 179 SER A CA 1
ATOM 1361 C C . SER A 1 179 ? 30.788 -11.123 -19.063 1.00 94.56 179 SER A C 1
ATOM 1363 O O . SER A 1 179 ? 31.074 -11.351 -17.896 1.00 94.56 179 SER A O 1
ATOM 1365 N N . ASP A 1 180 ? 29.567 -11.329 -19.568 1.00 95.75 180 ASP A N 1
ATOM 1366 C CA . ASP A 1 180 ? 28.457 -11.921 -18.793 1.00 95.75 180 ASP A CA 1
ATOM 1367 C C . ASP A 1 180 ? 28.595 -13.450 -18.629 1.00 95.75 180 ASP A C 1
ATOM 1369 O O . ASP A 1 180 ? 27.890 -14.079 -17.845 1.00 95.75 180 ASP A O 1
ATOM 1373 N N . LYS A 1 181 ? 29.539 -14.073 -19.352 1.00 94.12 181 LYS A N 1
ATOM 1374 C CA . LYS A 1 181 ? 29.728 -15.536 -19.424 1.00 94.12 181 LYS A CA 1
ATOM 1375 C C . LYS A 1 181 ? 29.931 -16.232 -18.078 1.00 94.12 181 LYS A C 1
ATOM 1377 O O . LYS A 1 181 ? 29.723 -17.437 -17.996 1.00 94.12 181 LYS A O 1
ATOM 1382 N N . PHE A 1 182 ? 30.396 -15.505 -17.068 1.00 91.44 182 PHE A N 1
ATOM 1383 C CA . PHE A 1 182 ? 30.752 -16.067 -15.767 1.00 91.44 182 PHE A CA 1
ATOM 1384 C C . PHE A 1 182 ? 29.783 -15.666 -14.656 1.00 91.44 182 PHE A C 1
ATOM 1386 O O . PHE A 1 182 ? 29.921 -16.171 -13.546 1.00 91.44 182 PHE A O 1
ATOM 1393 N N . CYS A 1 183 ? 28.797 -14.804 -14.937 1.00 94.50 183 CYS A N 1
ATOM 1394 C CA . CYS A 1 183 ? 27.857 -14.321 -13.928 1.00 94.50 183 CYS A CA 1
ATOM 1395 C C . CYS A 1 183 ? 27.124 -15.490 -13.258 1.00 94.50 183 CYS A C 1
ATOM 1397 O O . CYS A 1 183 ? 27.150 -15.593 -12.037 1.00 94.50 183 CYS A O 1
ATOM 1399 N N . ALA A 1 184 ? 26.593 -16.431 -14.046 1.00 94.56 184 ALA A N 1
ATOM 1400 C CA . ALA A 1 184 ? 25.851 -17.591 -13.542 1.00 94.56 184 ALA A CA 1
ATOM 1401 C C . ALA A 1 184 ? 26.693 -18.586 -12.714 1.00 94.56 184 ALA A C 1
ATOM 1403 O O . ALA A 1 184 ? 26.134 -19.414 -12.002 1.00 94.56 184 ALA A O 1
ATOM 1404 N N . ASN A 1 185 ? 28.030 -18.507 -12.768 1.00 91.50 185 ASN A N 1
ATOM 1405 C CA . ASN A 1 185 ? 28.899 -19.364 -11.954 1.00 91.50 185 ASN A CA 1
ATOM 1406 C C . ASN A 1 185 ? 28.962 -18.903 -10.490 1.00 91.50 185 ASN A C 1
ATOM 1408 O O . ASN A 1 185 ? 29.262 -19.710 -9.614 1.00 91.50 185 ASN A O 1
ATOM 1412 N N . CYS A 1 186 ? 28.722 -17.613 -10.240 1.00 92.19 186 CYS A N 1
ATOM 1413 C CA . CYS A 1 186 ? 28.726 -17.016 -8.901 1.00 92.19 186 CYS A CA 1
ATOM 1414 C C . CYS A 1 186 ? 27.329 -16.571 -8.453 1.00 92.19 186 CYS A C 1
ATOM 1416 O O . CYS A 1 186 ? 27.063 -16.531 -7.259 1.00 92.19 186 CYS A O 1
ATOM 1418 N N . HIS A 1 187 ? 26.454 -16.240 -9.402 1.00 95.00 187 HIS A N 1
ATOM 1419 C CA . HIS A 1 187 ? 25.057 -15.871 -9.196 1.00 95.00 187 HIS A CA 1
ATOM 1420 C C . HIS A 1 187 ? 24.174 -16.936 -9.833 1.00 95.00 187 HIS A C 1
ATOM 1422 O O . HIS A 1 187 ? 23.695 -16.783 -10.956 1.00 95.00 187 HIS A O 1
ATOM 1428 N N . TRP A 1 188 ? 24.033 -18.058 -9.138 1.00 95.38 188 TRP A N 1
ATOM 1429 C CA . TRP A 1 188 ? 23.195 -19.166 -9.581 1.00 95.38 188 TRP A CA 1
ATOM 1430 C C . TRP A 1 188 ? 21.716 -18.904 -9.231 1.00 95.38 188 TRP A C 1
ATOM 1432 O O . TRP A 1 188 ? 21.429 -18.010 -8.435 1.00 95.38 188 TRP A O 1
ATOM 1442 N N . PRO A 1 189 ? 20.763 -19.653 -9.809 1.00 95.44 189 PRO A N 1
ATOM 1443 C CA . PRO A 1 189 ? 19.333 -19.443 -9.584 1.00 95.44 189 PRO A CA 1
ATOM 1444 C C . PRO A 1 189 ? 18.909 -19.409 -8.110 1.00 95.44 189 PRO A C 1
ATOM 1446 O O . PRO A 1 189 ? 18.337 -18.430 -7.633 1.00 95.44 189 PRO A O 1
ATOM 1449 N N . GLU A 1 190 ? 19.212 -20.477 -7.381 1.00 95.06 190 GLU A N 1
ATOM 1450 C CA . GLU A 1 190 ? 18.731 -20.704 -6.022 1.00 95.06 190 GLU A CA 1
ATOM 1451 C C . GLU A 1 190 ? 19.767 -21.520 -5.255 1.00 95.06 190 GLU A C 1
ATOM 1453 O O . GLU A 1 190 ? 20.241 -22.542 -5.755 1.00 95.06 190 GLU A O 1
ATOM 1458 N N . GLY A 1 191 ? 20.171 -21.039 -4.083 1.00 89.38 191 GLY A N 1
ATOM 1459 C CA . GLY A 1 191 ? 21.022 -21.784 -3.162 1.00 89.38 191 GLY A CA 1
ATOM 1460 C C . GLY A 1 191 ? 20.248 -22.369 -1.991 1.00 89.38 191 GLY A C 1
ATOM 1461 O O . GLY A 1 191 ? 19.042 -22.177 -1.856 1.00 89.38 191 GLY A O 1
ATOM 1462 N N . ASP A 1 192 ? 20.968 -23.084 -1.130 1.00 87.50 192 ASP A N 1
ATOM 1463 C CA . ASP A 1 192 ? 20.387 -23.752 0.038 1.00 87.50 192 ASP A CA 1
ATOM 1464 C C . ASP A 1 192 ? 20.027 -22.774 1.172 1.00 87.50 192 ASP A C 1
ATOM 1466 O O . ASP A 1 192 ? 19.315 -23.145 2.107 1.00 87.50 192 ASP A O 1
ATOM 1470 N N . LEU A 1 193 ? 20.541 -21.538 1.126 1.00 88.00 193 LEU A N 1
ATOM 1471 C CA . LEU A 1 193 ? 20.391 -20.536 2.179 1.00 88.00 193 LEU A CA 1
ATOM 1472 C C . LEU A 1 193 ? 19.743 -19.260 1.637 1.00 88.00 193 LEU A C 1
ATOM 1474 O O . LEU A 1 193 ? 20.085 -18.768 0.564 1.00 88.00 193 LEU A O 1
ATOM 1478 N N . GLU A 1 194 ? 18.854 -18.665 2.428 1.00 92.31 194 GLU A N 1
ATOM 1479 C CA . GLU A 1 194 ? 18.391 -17.305 2.158 1.00 92.31 194 GLU A CA 1
ATOM 1480 C C . GLU A 1 194 ? 19.545 -16.304 2.319 1.00 92.31 194 GLU A C 1
ATOM 1482 O O . GLU A 1 194 ? 20.447 -16.499 3.137 1.00 92.31 194 GLU A O 1
ATOM 1487 N N . PHE A 1 195 ? 19.493 -15.205 1.563 1.00 92.00 195 PHE A N 1
ATOM 1488 C CA . PHE A 1 195 ? 20.466 -14.106 1.600 1.00 92.00 195 PHE A CA 1
ATOM 1489 C C . PHE A 1 195 ? 21.895 -14.466 1.164 1.00 92.00 195 PHE A C 1
ATOM 1491 O O . PHE A 1 195 ? 22.833 -13.703 1.431 1.00 92.00 195 PHE A O 1
ATOM 1498 N N . ASP A 1 196 ? 22.062 -15.585 0.457 1.00 91.38 196 ASP A N 1
ATOM 1499 C CA . ASP A 1 196 ? 23.313 -15.962 -0.197 1.00 91.38 196 ASP A CA 1
ATOM 1500 C C . ASP A 1 196 ? 23.543 -15.202 -1.526 1.00 91.38 196 ASP A C 1
ATOM 1502 O O . ASP A 1 196 ? 22.938 -14.159 -1.786 1.00 91.38 196 ASP A O 1
ATOM 1506 N N . ALA A 1 197 ? 24.499 -15.663 -2.341 1.00 91.25 197 ALA A N 1
ATOM 1507 C CA . ALA A 1 197 ? 24.841 -15.034 -3.621 1.00 91.25 197 ALA A CA 1
ATOM 1508 C C . ALA A 1 197 ? 23.945 -15.475 -4.794 1.00 91.25 197 ALA A C 1
ATOM 1510 O O . ALA A 1 197 ? 24.083 -14.920 -5.892 1.00 91.25 197 ALA A O 1
ATOM 1511 N N . SER A 1 198 ? 23.052 -16.448 -4.578 1.00 95.38 198 SER A N 1
ATOM 1512 C CA . SER A 1 198 ? 22.066 -16.859 -5.573 1.00 95.38 198 SER A CA 1
ATOM 1513 C C . SER A 1 198 ? 21.078 -15.734 -5.849 1.00 95.38 198 SER A C 1
ATOM 1515 O O . SER A 1 198 ? 20.869 -14.850 -5.019 1.00 95.38 198 SER A O 1
ATOM 1517 N N . ILE A 1 199 ? 20.456 -15.749 -7.022 1.00 96.31 199 ILE A N 1
ATOM 1518 C CA . ILE A 1 199 ? 19.519 -14.700 -7.416 1.00 96.31 199 ILE A CA 1
ATOM 1519 C C . ILE A 1 199 ? 18.291 -14.732 -6.503 1.00 96.31 199 ILE A C 1
ATOM 1521 O O . ILE A 1 199 ? 17.962 -13.700 -5.928 1.00 96.31 199 ILE A O 1
ATOM 1525 N N . LYS A 1 200 ? 17.653 -15.888 -6.280 1.00 95.25 200 LYS A N 1
ATOM 1526 C CA . LYS A 1 200 ? 16.526 -15.965 -5.335 1.00 95.25 200 LYS A CA 1
ATOM 1527 C C . LYS A 1 200 ? 16.950 -15.652 -3.902 1.00 95.25 200 LYS A C 1
ATOM 1529 O O . LYS A 1 200 ? 16.275 -14.880 -3.232 1.00 95.25 200 LYS A O 1
ATOM 1534 N N . GLY A 1 201 ? 18.082 -16.190 -3.446 1.00 94.50 201 GLY A N 1
ATOM 1535 C CA . GLY A 1 201 ? 18.584 -15.972 -2.089 1.00 94.50 201 GLY A CA 1
ATOM 1536 C C . GLY A 1 201 ? 18.882 -14.500 -1.802 1.00 94.50 201 GLY A C 1
ATOM 1537 O O . GLY A 1 201 ? 18.431 -13.964 -0.790 1.00 94.50 201 GLY A O 1
ATOM 1538 N N . ALA A 1 202 ? 19.582 -13.808 -2.703 1.00 93.94 202 ALA A N 1
ATOM 1539 C CA . ALA A 1 202 ? 19.925 -12.394 -2.546 1.00 93.94 202 ALA A CA 1
ATOM 1540 C C . ALA A 1 202 ? 18.702 -11.460 -2.568 1.00 93.94 202 ALA A C 1
ATOM 1542 O O . ALA A 1 202 ? 18.761 -10.378 -1.976 1.00 93.94 202 ALA A O 1
ATOM 1543 N N . HIS A 1 203 ? 17.616 -11.878 -3.225 1.00 95.56 203 HIS A N 1
ATOM 1544 C CA . HIS A 1 203 ? 16.370 -11.124 -3.367 1.00 95.56 203 HIS A CA 1
ATOM 1545 C C . HIS A 1 203 ? 15.238 -11.661 -2.472 1.00 95.56 203 HIS A C 1
ATOM 1547 O O . HIS A 1 203 ? 14.067 -11.399 -2.725 1.00 95.56 203 HIS A O 1
ATOM 1553 N N . VAL A 1 204 ? 15.557 -12.361 -1.379 1.00 94.38 204 VAL A N 1
ATOM 1554 C CA . VAL A 1 204 ? 14.549 -12.670 -0.355 1.00 94.38 204 VAL A CA 1
ATOM 1555 C C . VAL A 1 204 ? 14.052 -11.369 0.283 1.00 94.38 204 VAL A C 1
ATOM 1557 O O . VAL A 1 204 ? 14.842 -10.538 0.752 1.00 94.38 204 VAL A O 1
ATOM 1560 N N . VAL A 1 205 ? 12.729 -11.203 0.317 1.00 92.56 205 VAL A N 1
ATOM 1561 C CA . VAL A 1 205 ? 12.060 -10.145 1.081 1.00 92.56 205 VAL A CA 1
ATOM 1562 C C . VAL A 1 205 ? 12.115 -10.532 2.570 1.00 92.56 205 VAL A C 1
ATOM 1564 O O . VAL A 1 205 ? 11.628 -11.602 2.927 1.00 92.56 205 VAL A O 1
ATOM 1567 N N . PRO A 1 206 ? 12.696 -9.710 3.468 1.00 92.31 206 PRO A N 1
ATOM 1568 C CA . PRO A 1 206 ? 12.971 -10.096 4.850 1.00 92.31 206 PRO A CA 1
ATOM 1569 C C . PRO A 1 206 ? 11.733 -10.518 5.637 1.00 92.31 206 PRO A C 1
ATOM 1571 O O . PRO A 1 206 ? 11.809 -11.454 6.427 1.00 92.31 206 PRO A O 1
ATOM 1574 N N . THR A 1 207 ? 10.590 -9.869 5.400 1.00 91.12 207 THR A N 1
ATOM 1575 C CA . THR A 1 207 ? 9.302 -10.200 6.034 1.00 91.12 207 THR A CA 1
ATOM 1576 C C . THR A 1 207 ? 8.704 -11.522 5.552 1.00 91.12 207 THR A C 1
ATOM 1578 O O . THR A 1 207 ? 7.831 -12.054 6.221 1.00 91.12 207 THR A O 1
ATOM 1581 N N . ALA A 1 208 ? 9.202 -12.079 4.445 1.00 91.25 208 ALA A N 1
ATOM 1582 C CA . ALA A 1 208 ? 8.817 -13.385 3.908 1.00 91.25 208 ALA A CA 1
ATOM 1583 C C . ALA A 1 208 ? 9.893 -14.467 4.147 1.00 91.25 208 ALA A C 1
ATOM 1585 O O . ALA A 1 208 ? 9.826 -15.553 3.572 1.00 91.25 208 ALA A O 1
ATOM 1586 N N . SER A 1 209 ? 10.911 -14.176 4.966 1.00 94.25 209 SER A N 1
ATOM 1587 C CA . SER A 1 209 ? 12.016 -15.099 5.231 1.00 94.25 209 SER A CA 1
ATOM 1588 C C . SER A 1 209 ? 11.541 -16.366 5.947 1.00 94.25 209 SER A C 1
ATOM 1590 O O . SER A 1 209 ? 10.871 -16.306 6.978 1.00 94.25 209 SER A O 1
ATOM 1592 N N . LYS A 1 210 ? 12.002 -17.528 5.476 1.00 93.56 210 LYS A N 1
ATOM 1593 C CA . LYS A 1 210 ? 11.799 -18.845 6.109 1.00 93.56 210 LYS A CA 1
ATOM 1594 C C . LYS A 1 210 ? 12.462 -18.964 7.488 1.00 93.56 210 LYS A C 1
ATOM 1596 O O . LYS A 1 210 ? 12.224 -19.936 8.201 1.00 93.56 210 LYS A O 1
ATOM 1601 N N . GLN A 1 211 ? 13.324 -18.015 7.862 1.00 94.81 211 GLN A N 1
ATOM 1602 C CA . GLN A 1 211 ? 13.922 -17.933 9.200 1.00 94.81 211 GLN A CA 1
ATOM 1603 C C . GLN A 1 211 ? 12.954 -17.357 10.244 1.00 94.81 211 GLN A C 1
ATOM 1605 O O . GLN A 1 211 ? 13.226 -17.460 11.444 1.00 94.81 211 GLN A O 1
ATOM 1610 N N . LEU A 1 212 ? 11.845 -16.744 9.818 1.00 95.69 212 LEU A N 1
ATOM 1611 C CA . LEU A 1 212 ? 10.811 -16.261 10.724 1.00 95.69 212 LEU A CA 1
ATOM 1612 C C . LEU A 1 212 ? 10.017 -17.459 11.271 1.00 95.69 212 LEU A C 1
ATOM 1614 O O . LEU A 1 212 ? 9.522 -18.268 10.492 1.00 95.69 212 LEU A O 1
ATOM 1618 N N . PRO A 1 213 ? 9.884 -17.610 12.602 1.00 95.81 213 PRO A N 1
ATOM 1619 C CA . PRO A 1 213 ? 9.160 -18.742 13.171 1.00 95.81 213 PRO A CA 1
ATOM 1620 C C . PRO A 1 213 ? 7.627 -18.602 13.099 1.00 95.81 213 PRO A C 1
ATOM 1622 O O . PRO A 1 213 ? 6.929 -19.538 13.493 1.00 95.81 213 PRO A O 1
ATOM 1625 N N . GLY A 1 214 ? 7.117 -17.442 12.672 1.00 96.50 214 GLY A N 1
ATOM 1626 C CA . GLY A 1 214 ? 5.696 -17.129 12.521 1.00 96.50 214 GLY A CA 1
ATOM 1627 C C . GLY A 1 214 ? 4.998 -16.771 13.832 1.00 96.50 214 GLY A C 1
ATOM 1628 O O . GLY A 1 214 ? 5.275 -17.350 14.892 1.00 96.50 214 GLY A O 1
ATOM 1629 N N . VAL A 1 215 ? 4.063 -15.823 13.787 1.00 97.38 215 VAL A N 1
ATOM 1630 C CA . VAL A 1 215 ? 3.173 -15.496 14.909 1.00 97.38 215 VAL A CA 1
ATOM 1631 C C . VAL A 1 215 ? 1.726 -15.669 14.465 1.00 97.38 215 VAL A C 1
ATOM 1633 O O . VAL A 1 215 ? 1.176 -14.852 13.743 1.00 97.38 215 VAL A O 1
ATOM 1636 N N . ASN A 1 216 ? 1.075 -16.712 14.963 1.00 97.56 216 ASN A N 1
ATOM 1637 C CA . ASN A 1 216 ? -0.314 -17.034 14.670 1.00 97.56 216 ASN A CA 1
ATOM 1638 C C . ASN A 1 216 ? -1.190 -16.633 15.857 1.00 97.56 216 ASN A C 1
ATOM 1640 O O . ASN A 1 216 ? -1.028 -17.163 16.959 1.00 97.56 216 ASN A O 1
ATOM 1644 N N . LEU A 1 217 ? -2.117 -15.697 15.640 1.00 97.81 217 LEU A N 1
ATOM 1645 C CA . LEU A 1 217 ? -3.040 -15.205 16.661 1.00 97.81 217 LEU A CA 1
ATOM 1646 C C . LEU A 1 217 ? -4.495 -15.441 16.244 1.00 97.81 217 LEU A C 1
ATOM 1648 O O . LEU A 1 217 ? -4.948 -14.956 15.212 1.00 97.81 217 LEU A O 1
ATOM 1652 N N . GLU A 1 218 ? -5.259 -16.107 17.105 1.00 97.81 218 GLU A N 1
ATOM 1653 C CA . GLU A 1 218 ? -6.676 -16.402 16.885 1.00 97.81 218 GLU A CA 1
ATOM 1654 C C . GLU A 1 218 ? -7.512 -15.934 18.083 1.00 97.81 218 GLU A C 1
ATOM 1656 O O . GLU A 1 218 ? -7.255 -16.329 19.221 1.00 97.81 218 GLU A O 1
ATOM 1661 N N . ILE A 1 219 ? -8.552 -15.126 17.849 1.00 98.06 219 ILE A N 1
ATOM 1662 C CA . ILE A 1 219 ? -9.517 -14.756 18.895 1.00 98.06 219 ILE A CA 1
ATOM 1663 C C . ILE A 1 219 ? -10.654 -15.781 18.918 1.00 98.06 219 ILE A C 1
ATOM 1665 O O . ILE A 1 219 ? -11.472 -15.862 17.999 1.00 98.06 219 ILE A O 1
ATOM 1669 N N . LEU A 1 220 ? -10.747 -16.528 20.014 1.00 97.62 220 LEU A N 1
ATOM 1670 C CA . LEU A 1 220 ? -11.703 -17.620 20.176 1.00 97.62 220 LEU A CA 1
ATOM 1671 C C . LEU A 1 220 ? -13.068 -17.098 20.630 1.00 97.62 220 LEU A C 1
ATOM 1673 O O . LEU A 1 220 ? -14.095 -17.404 20.020 1.00 97.62 220 LEU A O 1
ATOM 1677 N N . GLU A 1 221 ? -13.078 -16.278 21.680 1.00 96.62 221 GLU A N 1
ATOM 1678 C CA . GLU A 1 221 ? -14.298 -15.880 22.385 1.00 96.62 221 GLU A CA 1
ATOM 1679 C C . GLU A 1 221 ? -14.161 -14.489 23.014 1.00 96.62 221 GLU A C 1
ATOM 1681 O O . GLU A 1 221 ? -13.072 -14.081 23.419 1.00 96.62 221 GLU A O 1
ATOM 1686 N N . VAL A 1 222 ? -15.285 -13.775 23.120 1.00 97.19 222 VAL A N 1
ATOM 1687 C CA . VAL A 1 222 ? -15.406 -12.528 23.881 1.00 97.19 222 VAL A CA 1
ATOM 1688 C C . VAL A 1 222 ? -16.615 -12.649 24.805 1.00 97.19 222 VAL A C 1
ATOM 1690 O O . VAL A 1 222 ? -17.722 -12.911 24.339 1.00 97.19 222 VAL A O 1
ATOM 1693 N N . VAL A 1 223 ? -16.405 -12.452 26.106 1.00 96.25 223 VAL A N 1
ATOM 1694 C CA . VAL A 1 223 ? -17.452 -12.472 27.142 1.00 96.25 223 VAL A CA 1
ATOM 1695 C C . VAL A 1 223 ? -17.463 -11.161 27.930 1.00 96.25 223 VAL A C 1
ATOM 1697 O O . VAL A 1 223 ? -16.542 -10.355 27.808 1.00 96.25 223 VAL A O 1
ATOM 1700 N N . ASN A 1 224 ? -18.488 -10.945 28.764 1.00 95.50 224 ASN A N 1
ATOM 1701 C CA . ASN A 1 224 ? -18.685 -9.704 29.534 1.00 95.50 224 ASN A CA 1
ATOM 1702 C C . ASN A 1 224 ? -18.741 -8.453 28.639 1.00 95.50 224 ASN A C 1
ATOM 1704 O O . ASN A 1 224 ? -18.086 -7.444 28.897 1.00 95.50 224 ASN A O 1
ATOM 1708 N N . SER A 1 225 ? -19.498 -8.554 27.548 1.00 94.56 225 SER A N 1
ATOM 1709 C CA . SER A 1 225 ? -19.551 -7.567 26.471 1.00 94.56 225 SER A CA 1
ATOM 1710 C C . SER A 1 225 ? -20.786 -6.660 26.494 1.00 94.56 225 SER A C 1
ATOM 1712 O O . SER A 1 225 ? -21.061 -5.981 25.507 1.00 94.56 225 SER A O 1
ATOM 1714 N N . ALA A 1 226 ? -21.568 -6.646 27.577 1.00 94.19 226 ALA A N 1
ATOM 1715 C CA . ALA A 1 226 ? -22.723 -5.753 27.669 1.00 94.19 226 ALA A CA 1
ATOM 1716 C C . ALA A 1 226 ? -22.286 -4.285 27.891 1.00 94.19 226 ALA A C 1
ATOM 1718 O O . ALA A 1 226 ? -21.172 -4.040 28.367 1.00 94.19 226 ALA A O 1
ATOM 1719 N N . PRO A 1 227 ? -23.148 -3.292 27.597 1.00 95.44 227 PRO A N 1
ATOM 1720 C CA . PRO A 1 227 ? -22.850 -1.888 27.883 1.00 95.44 227 PRO A CA 1
ATOM 1721 C C . PRO A 1 227 ? -22.427 -1.677 29.344 1.00 95.44 227 PRO A C 1
ATOM 1723 O O . PRO A 1 227 ? -23.062 -2.189 30.266 1.00 95.44 227 PRO A O 1
ATOM 1726 N N . GLY A 1 228 ? -21.340 -0.935 29.562 1.00 95.44 228 GLY A N 1
ATOM 1727 C CA . GLY A 1 228 ? -20.773 -0.683 30.890 1.00 95.44 228 GLY A CA 1
ATOM 1728 C C . GLY A 1 228 ? -19.908 -1.814 31.463 1.00 95.44 228 GLY A C 1
ATOM 1729 O O . GLY A 1 228 ? -19.325 -1.627 32.529 1.00 95.44 228 GLY A O 1
ATOM 1730 N N . GLN A 1 229 ? -19.793 -2.965 30.791 1.00 96.38 229 GLN A N 1
ATOM 1731 C CA . GLN A 1 229 ? -18.920 -4.064 31.218 1.00 96.38 229 GLN A CA 1
ATOM 1732 C C . GLN A 1 229 ? -17.518 -3.962 30.611 1.00 96.38 229 GLN A C 1
ATOM 1734 O O . GLN A 1 229 ? -17.310 -3.333 29.575 1.00 96.38 229 GLN A O 1
ATOM 1739 N N . THR A 1 230 ? -16.556 -4.614 31.261 1.00 97.19 230 THR A N 1
ATOM 1740 C CA . THR A 1 230 ? -15.183 -4.814 30.783 1.00 97.19 230 THR A CA 1
ATOM 1741 C C . THR A 1 230 ? -15.060 -6.167 30.070 1.00 97.19 230 THR A C 1
ATOM 1743 O O . THR A 1 230 ? -15.106 -7.207 30.747 1.00 97.19 230 THR A O 1
ATOM 1746 N N . PRO A 1 231 ? -14.886 -6.200 28.737 1.00 97.38 231 PRO A N 1
ATOM 1747 C CA . PRO A 1 231 ? -14.841 -7.458 28.000 1.00 97.38 231 PRO A CA 1
ATOM 1748 C C . PRO A 1 231 ? -13.643 -8.323 28.381 1.00 97.38 231 PRO A C 1
ATOM 1750 O O . PRO A 1 231 ? -12.550 -7.822 28.642 1.00 97.38 231 PRO A O 1
ATOM 1753 N N . THR A 1 232 ? -13.842 -9.640 28.383 1.00 98.25 232 THR A N 1
ATOM 1754 C CA . THR A 1 232 ? -12.768 -10.633 28.506 1.00 98.25 232 THR A CA 1
ATOM 1755 C C . THR A 1 232 ? -12.634 -11.403 27.205 1.00 98.25 232 THR A C 1
ATOM 1757 O O . THR A 1 232 ? -13.609 -11.963 26.711 1.00 98.25 232 THR A O 1
ATOM 1760 N N . VAL A 1 233 ? -11.424 -11.420 26.661 1.00 98.31 233 VAL A N 1
ATOM 1761 C CA . VAL A 1 233 ? -11.072 -12.030 25.382 1.00 98.31 233 VAL A CA 1
ATOM 1762 C C . VAL A 1 233 ? -10.302 -13.308 25.644 1.00 98.31 233 VAL A C 1
ATOM 1764 O O . VAL A 1 233 ? -9.256 -13.263 26.290 1.00 98.31 233 VAL A O 1
ATOM 1767 N N . LYS A 1 234 ? -10.786 -14.421 25.099 1.00 98.44 234 LYS A N 1
ATOM 1768 C CA . LYS A 1 234 ? -10.037 -15.671 25.018 1.00 98.44 234 LYS A CA 1
ATOM 1769 C C . LYS A 1 234 ? -9.378 -15.768 23.648 1.00 98.44 234 LYS A C 1
ATOM 1771 O O . LYS A 1 234 ? -10.070 -15.685 22.632 1.00 98.44 234 LYS A O 1
ATOM 1776 N N . TYR A 1 235 ? -8.068 -15.968 23.604 1.00 98.56 235 TYR A N 1
ATOM 1777 C CA . TYR A 1 235 ? -7.308 -16.050 22.357 1.00 98.56 235 TYR A CA 1
ATOM 1778 C C . TYR A 1 235 ? -6.217 -17.125 22.421 1.00 98.56 235 TYR A C 1
ATOM 1780 O O . TYR A 1 235 ? -5.746 -17.489 23.499 1.00 98.56 235 TYR A O 1
ATOM 1788 N N . ARG A 1 236 ? -5.810 -17.629 21.257 1.00 98.25 236 ARG A N 1
ATOM 1789 C CA . ARG A 1 236 ? -4.703 -18.575 21.080 1.00 98.25 236 ARG A CA 1
ATOM 1790 C C . ARG A 1 236 ? -3.550 -17.875 20.373 1.00 98.25 236 ARG A C 1
ATOM 1792 O O . ARG A 1 236 ? -3.788 -17.116 19.440 1.00 98.25 236 ARG A O 1
ATOM 1799 N N . LEU A 1 237 ? -2.326 -18.127 20.833 1.00 98.06 237 LEU A N 1
ATOM 1800 C CA . LEU A 1 237 ? -1.107 -17.542 20.281 1.00 98.06 237 LEU A CA 1
ATOM 1801 C C . LEU A 1 237 ? -0.042 -18.634 20.105 1.00 98.06 237 LEU A C 1
ATOM 1803 O O . LEU A 1 237 ? 0.418 -19.211 21.094 1.00 98.06 237 LEU A O 1
ATOM 1807 N N . THR A 1 238 ? 0.333 -18.923 18.861 1.00 97.88 238 THR A N 1
ATOM 1808 C CA . THR A 1 238 ? 1.282 -19.991 18.504 1.00 97.88 238 THR A CA 1
ATOM 1809 C C . THR A 1 238 ? 2.273 -19.540 17.437 1.00 97.88 238 THR A C 1
ATOM 1811 O O . THR A 1 238 ? 2.081 -18.509 16.805 1.00 97.88 238 THR A O 1
ATOM 1814 N N . ASN A 1 239 ? 3.338 -20.308 17.224 1.00 97.31 239 ASN A N 1
ATOM 1815 C CA . ASN A 1 239 ? 4.202 -20.181 16.050 1.00 97.31 239 ASN A CA 1
ATOM 1816 C C . ASN A 1 239 ? 3.745 -21.113 14.910 1.00 97.31 239 ASN A C 1
ATOM 1818 O O . ASN A 1 239 ? 2.744 -21.820 15.065 1.00 97.31 239 ASN A O 1
ATOM 1822 N N . ASP A 1 240 ? 4.453 -21.129 13.779 1.00 96.62 240 ASP A N 1
ATOM 1823 C CA . ASP A 1 240 ? 4.096 -21.967 12.616 1.00 96.62 240 ASP A CA 1
ATOM 1824 C C . ASP A 1 240 ? 4.301 -23.464 12.871 1.00 96.62 240 ASP A C 1
ATOM 1826 O O . ASP A 1 240 ? 3.644 -24.311 12.270 1.00 96.62 240 ASP A O 1
ATOM 1830 N N . ALA A 1 241 ? 5.153 -23.809 13.839 1.00 96.50 241 ALA A N 1
ATOM 1831 C CA . ALA A 1 241 ? 5.309 -25.176 14.331 1.00 96.50 241 ALA A CA 1
ATOM 1832 C C . ALA A 1 241 ? 4.189 -25.600 15.308 1.00 96.50 241 ALA A C 1
ATOM 1834 O O . ALA A 1 241 ? 4.242 -26.699 15.866 1.00 96.50 241 ALA A O 1
ATOM 1835 N N . GLY A 1 242 ? 3.197 -24.737 15.562 1.00 95.62 242 GLY A N 1
ATOM 1836 C CA . GLY A 1 242 ? 2.087 -24.986 16.486 1.00 95.62 242 GLY A CA 1
ATOM 1837 C C . GLY A 1 242 ? 2.465 -24.907 17.969 1.00 95.62 242 GLY A C 1
ATOM 1838 O O . GLY A 1 242 ? 1.669 -25.278 18.831 1.00 95.62 242 GLY A O 1
ATOM 1839 N N . GLN A 1 243 ? 3.668 -24.434 18.295 1.00 96.00 243 GLN A N 1
ATOM 1840 C CA . GLN A 1 243 ? 4.116 -24.259 19.675 1.00 96.00 243 GLN A CA 1
ATOM 1841 C C . GLN A 1 243 ? 3.525 -22.969 20.256 1.00 96.00 243 GLN A C 1
ATOM 1843 O O . GLN A 1 243 ? 3.481 -21.957 19.552 1.00 96.00 243 GLN A O 1
ATOM 1848 N N . PRO A 1 244 ? 3.087 -22.962 21.527 1.00 96.06 244 PRO A N 1
ATOM 1849 C CA . PRO A 1 244 ? 2.548 -21.762 22.155 1.00 96.06 244 PRO A CA 1
ATOM 1850 C C . PRO A 1 244 ? 3.628 -20.686 22.308 1.00 96.06 244 PRO A C 1
ATOM 1852 O O . PRO A 1 244 ? 4.763 -20.991 22.668 1.00 96.06 244 PRO A O 1
ATOM 1855 N N . ILE A 1 245 ? 3.250 -19.428 22.084 1.00 97.19 245 ILE A N 1
ATOM 1856 C CA . ILE A 1 245 ? 4.080 -18.254 22.386 1.00 97.19 245 ILE A CA 1
ATOM 1857 C C . ILE A 1 245 ? 3.496 -17.599 23.635 1.00 97.19 245 ILE A C 1
ATOM 1859 O O . ILE A 1 245 ? 2.286 -17.360 23.711 1.00 97.19 245 ILE A O 1
ATOM 1863 N N . LEU A 1 246 ? 4.331 -17.293 24.628 1.00 96.75 246 LEU A N 1
ATOM 1864 C CA . LEU A 1 246 ? 3.862 -16.544 25.789 1.00 96.75 246 LEU A CA 1
ATOM 1865 C C . LEU A 1 246 ? 3.626 -15.078 25.388 1.00 96.75 246 LEU A C 1
ATOM 1867 O O . LEU A 1 246 ? 4.481 -14.473 24.743 1.00 96.75 246 LEU A O 1
ATOM 1871 N N . PRO A 1 247 ? 2.527 -14.436 25.821 1.00 97.25 247 PRO A N 1
ATOM 1872 C CA . PRO A 1 247 ? 2.251 -13.038 25.482 1.00 97.25 247 PRO A CA 1
ATOM 1873 C C . PRO A 1 247 ? 3.374 -12.063 25.873 1.00 97.25 247 PRO A C 1
ATOM 1875 O O . PRO A 1 247 ? 3.542 -11.028 25.234 1.00 97.25 247 PRO A O 1
ATOM 1878 N N . THR A 1 248 ? 4.157 -12.394 26.904 1.00 96.25 248 THR A N 1
ATOM 1879 C CA . THR A 1 248 ? 5.319 -11.622 27.369 1.00 96.25 248 THR A CA 1
ATOM 1880 C C . THR A 1 248 ? 6.581 -11.804 26.522 1.00 9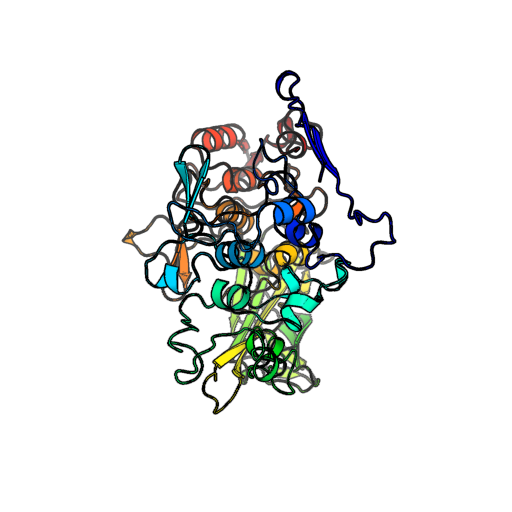6.25 248 THR A C 1
ATOM 1882 O O . THR A 1 248 ? 7.523 -11.039 26.693 1.00 96.25 248 THR A O 1
ATOM 1885 N N . GLU A 1 249 ? 6.629 -12.806 25.640 1.00 96.06 249 GLU A N 1
ATOM 1886 C CA . GLU A 1 249 ? 7.734 -13.017 24.689 1.00 96.06 249 GLU A CA 1
ATOM 1887 C C . GLU A 1 249 ? 7.593 -12.137 23.439 1.00 96.06 249 GLU A C 1
ATOM 1889 O O . GLU A 1 249 ? 8.569 -11.905 22.724 1.00 96.06 249 GLU A O 1
ATOM 1894 N N . LEU A 1 250 ? 6.389 -11.622 23.173 1.00 97.31 250 LEU A N 1
ATOM 1895 C CA . LEU A 1 250 ? 6.155 -10.688 22.080 1.00 97.31 250 LEU A CA 1
ATOM 1896 C C . LEU A 1 250 ? 6.827 -9.342 22.367 1.00 97.31 250 LEU A C 1
ATOM 1898 O O . LEU A 1 250 ? 6.750 -8.799 23.469 1.00 97.31 250 LEU A O 1
ATOM 1902 N N . SER A 1 251 ? 7.442 -8.760 21.336 1.00 96.38 251 SER A N 1
ATOM 1903 C CA . SER A 1 251 ? 8.033 -7.418 21.418 1.00 96.38 251 SER A CA 1
ATOM 1904 C C . SER A 1 251 ? 6.961 -6.333 21.539 1.00 96.38 251 SER A C 1
ATOM 1906 O O . SER A 1 251 ? 7.181 -5.304 22.175 1.00 96.38 251 SER A O 1
ATOM 1908 N N . SER A 1 252 ? 5.787 -6.566 20.953 1.00 96.56 252 SER A N 1
ATOM 1909 C CA . SER A 1 252 ? 4.580 -5.778 21.180 1.00 96.56 252 SER A CA 1
ATOM 1910 C C . SER A 1 252 ? 3.367 -6.679 21.039 1.00 96.56 252 SER A C 1
ATOM 1912 O O . SER A 1 252 ? 3.273 -7.464 20.099 1.00 96.56 252 SER A O 1
ATOM 1914 N N . PHE A 1 253 ? 2.404 -6.506 21.936 1.00 97.81 253 PHE A N 1
ATOM 1915 C CA . PHE A 1 253 ? 1.103 -7.140 21.825 1.00 97.81 253 PHE A CA 1
ATOM 1916 C C . PHE A 1 253 ? 0.032 -6.224 22.389 1.00 97.81 253 PHE A C 1
ATOM 1918 O O . PHE A 1 253 ? 0.116 -5.770 23.535 1.00 97.81 253 PHE A O 1
ATOM 1925 N N . SER A 1 254 ? -0.978 -5.916 21.588 1.00 97.38 254 SER A N 1
ATOM 1926 C CA . SER A 1 254 ? -2.119 -5.137 22.047 1.00 97.38 254 SER A CA 1
ATOM 1927 C C . SER A 1 254 ? -3.414 -5.677 21.481 1.00 97.38 254 SER A C 1
ATOM 1929 O O . SER A 1 254 ? -3.495 -5.971 20.293 1.00 97.38 254 SER A O 1
ATOM 1931 N N . LEU A 1 255 ? -4.423 -5.748 22.345 1.00 97.81 255 LEU A N 1
ATOM 1932 C CA . LEU A 1 255 ? -5.800 -6.005 21.953 1.00 97.81 255 LEU A CA 1
ATOM 1933 C C . LEU A 1 255 ? -6.512 -4.672 21.733 1.00 97.81 255 LEU A C 1
ATOM 1935 O O . LEU A 1 255 ? -6.279 -3.688 22.445 1.00 97.81 255 LEU A O 1
ATOM 1939 N N . LEU A 1 256 ? -7.366 -4.655 20.719 1.00 96.94 256 LEU A N 1
ATOM 1940 C CA . LEU A 1 256 ? -8.185 -3.525 20.329 1.00 96.94 256 LEU A CA 1
ATOM 1941 C C . LEU A 1 256 ? -9.647 -3.902 20.495 1.00 96.94 256 LEU A C 1
ATOM 1943 O O . LEU A 1 256 ? -10.059 -4.983 20.091 1.00 96.94 256 LEU A O 1
ATOM 1947 N N . LEU A 1 257 ? -10.421 -2.990 21.057 1.00 97.06 257 LEU A N 1
ATOM 1948 C CA . LEU A 1 257 ? -11.869 -3.045 21.150 1.00 97.06 257 LEU A CA 1
ATOM 1949 C C . LEU A 1 257 ? -12.414 -1.822 20.420 1.00 97.06 257 LEU A C 1
ATOM 1951 O O . LEU A 1 257 ? -12.101 -0.691 20.797 1.00 97.06 257 LEU A O 1
ATOM 1955 N N . ALA A 1 258 ? -13.224 -2.031 19.387 1.00 96.00 258 ALA A N 1
ATOM 1956 C CA . ALA A 1 258 ? -13.800 -0.925 18.636 1.00 96.00 258 ALA A CA 1
ATOM 1957 C C . ALA A 1 258 ? -15.239 -1.190 18.183 1.00 96.00 258 ALA A C 1
ATOM 1959 O O . ALA A 1 258 ? -15.692 -2.330 18.060 1.00 96.00 258 ALA A O 1
ATOM 1960 N N . GLY A 1 259 ? -15.974 -0.100 17.980 1.00 94.88 259 GLY A N 1
ATOM 1961 C CA . GLY A 1 259 ? -17.385 -0.122 17.616 1.00 94.88 259 GLY A CA 1
ATOM 1962 C C . GLY A 1 259 ? -18.034 1.269 17.653 1.00 94.88 259 GLY A C 1
ATOM 1963 O O . GLY A 1 259 ? -17.379 2.245 18.039 1.00 94.88 259 GLY A O 1
ATOM 1964 N N . PRO A 1 260 ? -19.311 1.374 17.250 1.00 94.94 260 PRO A N 1
ATOM 1965 C CA . PRO A 1 260 ? -20.091 0.325 16.584 1.00 94.94 260 PRO A CA 1
ATOM 1966 C C . PRO A 1 260 ? -19.596 0.050 15.147 1.00 94.94 260 PRO A C 1
ATOM 1968 O O . PRO A 1 260 ? -18.873 0.856 14.570 1.00 94.94 260 PRO A O 1
ATOM 1971 N N . THR A 1 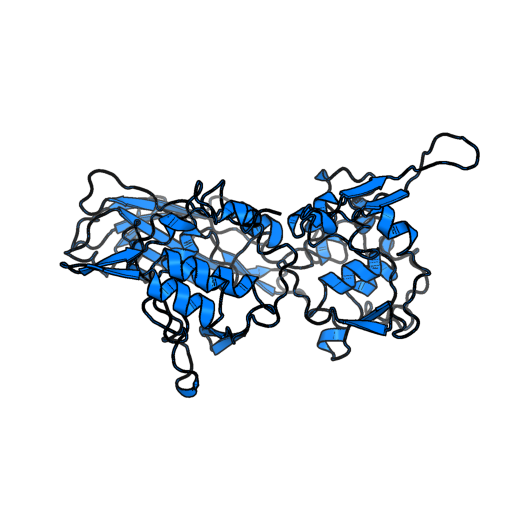261 ? -19.973 -1.080 14.542 1.00 94.62 261 THR A N 1
ATOM 1972 C CA . THR A 1 261 ? -19.577 -1.440 13.160 1.00 94.62 261 THR A CA 1
ATOM 1973 C C . THR A 1 261 ? -20.282 -0.630 12.068 1.00 94.62 261 THR A C 1
ATOM 1975 O O . THR A 1 261 ? -19.867 -0.693 10.910 1.00 94.62 261 THR A O 1
ATOM 1978 N N . THR A 1 262 ? -21.308 0.162 12.407 1.00 93.19 262 THR A N 1
ATOM 1979 C CA . THR A 1 262 ? -21.931 1.125 11.482 1.00 93.19 262 THR A CA 1
ATOM 1980 C C . THR A 1 262 ? -20.933 2.196 11.060 1.00 93.19 262 THR A C 1
ATOM 1982 O O . THR A 1 262 ? -20.719 2.386 9.872 1.00 93.19 262 THR A O 1
ATOM 1985 N N . ASP A 1 263 ? -20.262 2.834 12.012 1.00 93.00 263 ASP A N 1
ATOM 1986 C CA . ASP A 1 263 ? -18.982 3.516 11.841 1.00 93.00 263 ASP A CA 1
ATOM 1987 C C . ASP A 1 263 ? -18.308 3.624 13.205 1.00 93.00 263 ASP A C 1
ATOM 1989 O O . ASP A 1 263 ? -18.955 3.927 14.212 1.00 93.00 263 ASP A O 1
ATOM 1993 N N . TYR A 1 264 ? -17.000 3.378 13.236 1.00 94.12 264 TYR A N 1
ATOM 1994 C CA . TYR A 1 264 ? -16.264 3.344 14.488 1.00 94.12 264 TYR A CA 1
ATOM 1995 C C . TYR A 1 264 ? -16.183 4.739 15.108 1.00 94.12 264 TYR A C 1
ATOM 1997 O O . TYR A 1 264 ? -15.705 5.694 14.496 1.00 94.12 264 TYR A O 1
ATOM 2005 N N . THR A 1 265 ? -16.648 4.836 16.349 1.00 91.69 265 THR A N 1
ATOM 2006 C CA . THR A 1 265 ? -16.573 6.049 17.179 1.00 91.69 265 THR A CA 1
ATOM 2007 C C . THR A 1 265 ? -15.885 5.780 18.512 1.00 91.69 265 THR A C 1
ATOM 2009 O O . THR A 1 265 ? -15.439 6.707 19.182 1.00 91.69 265 THR A O 1
ATOM 2012 N N . THR A 1 266 ? -15.761 4.505 18.880 1.00 92.12 266 THR A N 1
ATOM 2013 C CA . THR A 1 266 ? -14.997 4.024 20.026 1.00 92.12 266 THR A CA 1
ATOM 2014 C C . THR A 1 266 ? -13.838 3.176 19.524 1.00 92.12 266 THR A C 1
ATOM 2016 O O . THR A 1 266 ? -14.050 2.229 18.767 1.00 92.12 266 THR A O 1
ATOM 2019 N N . MET A 1 267 ? -12.627 3.489 19.986 1.00 93.00 267 MET A N 1
ATOM 2020 C CA . MET A 1 267 ? -11.447 2.643 19.833 1.00 93.00 267 MET A CA 1
ATOM 2021 C C . MET A 1 267 ? -10.666 2.650 21.145 1.00 93.00 267 MET A C 1
ATOM 2023 O O . MET A 1 267 ? -10.203 3.689 21.613 1.00 93.00 267 MET A O 1
ATOM 2027 N N . ILE A 1 268 ? -10.556 1.472 21.745 1.00 95.12 268 ILE A N 1
ATOM 2028 C CA . ILE A 1 268 ? -9.790 1.198 22.953 1.00 95.12 268 ILE A CA 1
ATOM 2029 C C . ILE A 1 268 ? -8.664 0.260 22.545 1.00 95.12 268 ILE A C 1
ATOM 2031 O O . ILE A 1 268 ? -8.910 -0.773 21.929 1.00 95.12 268 ILE A O 1
ATOM 2035 N N . ARG A 1 269 ? -7.429 0.597 22.910 1.00 95.75 269 ARG A N 1
ATOM 2036 C CA . ARG A 1 269 ? -6.258 -0.248 22.673 1.00 95.75 269 ARG A CA 1
ATOM 2037 C C . ARG A 1 269 ? -5.488 -0.411 23.969 1.00 95.75 269 ARG A C 1
ATOM 2039 O O . ARG A 1 269 ? -5.040 0.579 24.543 1.00 95.75 269 ARG A O 1
ATOM 2046 N N . GLU A 1 270 ? -5.286 -1.650 24.397 1.00 97.50 270 GLU A N 1
ATOM 2047 C CA . GLU A 1 270 ? -4.553 -1.963 25.622 1.00 97.50 270 GLU A CA 1
ATOM 2048 C C . GLU A 1 270 ? -3.432 -2.963 25.343 1.00 97.50 270 GLU A C 1
ATOM 2050 O O . GLU A 1 270 ? -3.581 -3.884 24.539 1.00 97.50 270 GLU A O 1
ATOM 2055 N N . SER A 1 271 ? -2.289 -2.782 26.011 1.00 97.44 271 SER A N 1
ATOM 2056 C CA . SER A 1 271 ? -1.232 -3.792 25.987 1.00 97.44 271 SER A CA 1
ATOM 2057 C C . SER A 1 271 ? -1.712 -5.039 26.723 1.00 97.44 271 SER A C 1
ATOM 2059 O O . SER A 1 271 ? -2.075 -4.974 27.905 1.00 97.44 271 SER A O 1
ATOM 2061 N N . ALA A 1 272 ? -1.701 -6.167 26.017 1.00 96.50 272 ALA A N 1
ATOM 2062 C CA . ALA A 1 272 ? -2.171 -7.447 26.529 1.00 96.50 272 ALA A CA 1
ATOM 2063 C C . ALA A 1 272 ? -1.025 -8.359 27.000 1.00 96.50 272 ALA A C 1
ATOM 2065 O O . ALA A 1 272 ? -1.279 -9.344 27.687 1.00 96.50 272 ALA A O 1
ATOM 2066 N N . ALA A 1 273 ? 0.235 -8.000 26.725 1.00 94.69 273 ALA A N 1
ATOM 2067 C CA . ALA A 1 273 ? 1.408 -8.823 27.035 1.00 94.69 273 ALA A CA 1
ATOM 2068 C C . ALA A 1 273 ? 1.481 -9.258 28.513 1.00 94.69 273 ALA A C 1
ATOM 2070 O O . ALA A 1 273 ? 1.526 -10.445 28.808 1.00 94.69 273 ALA A O 1
ATOM 2071 N N . ALA A 1 274 ? 1.444 -8.308 29.453 1.00 94.44 274 ALA A N 1
ATOM 2072 C CA . ALA A 1 274 ? 1.612 -8.603 30.882 1.00 94.44 274 ALA A CA 1
ATOM 2073 C C . ALA A 1 274 ? 0.307 -8.960 31.618 1.00 94.44 274 ALA A C 1
ATOM 2075 O O . ALA A 1 274 ? 0.352 -9.507 32.715 1.00 94.44 274 ALA A O 1
ATOM 2076 N N . GLY A 1 275 ? -0.853 -8.598 31.059 1.00 94.62 275 GLY A N 1
ATOM 2077 C CA . GLY A 1 275 ? -2.156 -8.780 31.714 1.00 94.62 275 GLY A CA 1
ATOM 2078 C C . GLY A 1 275 ? -2.874 -10.076 31.345 1.00 94.62 275 GLY A C 1
ATOM 2079 O O . GLY A 1 275 ? -3.966 -10.320 31.849 1.00 94.62 275 GLY A O 1
ATOM 2080 N N . SER A 1 276 ? -2.300 -10.875 30.446 1.00 97.44 276 SER A N 1
ATOM 2081 C CA . SER A 1 276 ? -2.929 -12.101 29.963 1.00 97.44 276 SER A CA 1
ATOM 2082 C C . SER A 1 276 ? -2.662 -13.278 30.893 1.00 97.44 276 SER A C 1
ATOM 2084 O O . SER A 1 276 ? -1.548 -13.472 31.376 1.00 97.44 276 SER A O 1
ATOM 2086 N N . VAL A 1 277 ? -3.696 -14.081 31.132 1.00 97.31 277 VAL A N 1
ATOM 2087 C CA . VAL A 1 277 ? -3.678 -15.216 32.060 1.00 97.31 277 VAL A CA 1
ATOM 2088 C C . VAL A 1 277 ? -3.870 -16.510 31.281 1.00 97.31 277 VAL A C 1
ATOM 2090 O O . VAL A 1 277 ? -4.759 -16.596 30.437 1.00 97.31 277 VAL A O 1
ATOM 2093 N N . ALA A 1 278 ? -3.056 -17.528 31.563 1.00 97.00 278 ALA A N 1
ATOM 2094 C CA . ALA A 1 278 ? -3.169 -18.832 30.915 1.00 97.00 278 ALA A CA 1
ATOM 2095 C C . ALA A 1 278 ? -4.537 -19.491 31.180 1.00 97.00 278 ALA A C 1
ATOM 2097 O O . ALA A 1 278 ? -5.056 -19.465 32.297 1.00 97.00 278 ALA A O 1
ATOM 2098 N N . ALA A 1 279 ? -5.102 -20.106 30.144 1.00 95.69 279 ALA A N 1
ATOM 2099 C CA . ALA A 1 279 ? -6.414 -20.737 30.140 1.00 95.69 279 ALA A CA 1
ATOM 2100 C C . ALA A 1 279 ? -6.401 -21.996 29.252 1.00 95.69 279 ALA A C 1
ATOM 2102 O O . ALA A 1 279 ? -6.964 -22.011 28.157 1.00 95.69 279 ALA A O 1
ATOM 2103 N N . GLY A 1 280 ? -5.754 -23.064 29.730 1.00 93.31 280 GLY A N 1
ATOM 2104 C CA . GLY A 1 280 ? -5.552 -24.289 28.950 1.00 93.31 280 GLY A CA 1
ATOM 2105 C C . GLY A 1 280 ? -4.511 -24.081 27.848 1.00 93.31 280 GLY A C 1
ATOM 2106 O O . GLY A 1 280 ? -3.384 -23.699 28.145 1.00 93.31 280 GLY A O 1
ATOM 2107 N N . ASP A 1 281 ? -4.899 -24.315 26.594 1.00 93.56 281 ASP A N 1
ATOM 2108 C CA . ASP A 1 281 ? -4.110 -24.058 25.376 1.00 93.56 281 ASP A CA 1
ATOM 2109 C C . ASP A 1 281 ? -4.236 -22.608 24.859 1.00 93.56 281 ASP A C 1
ATOM 2111 O O . ASP A 1 281 ? -3.766 -22.282 23.770 1.00 93.56 281 ASP A O 1
ATOM 2115 N N . ALA A 1 282 ? -4.908 -21.746 25.621 1.00 97.56 282 ALA A N 1
ATOM 2116 C CA . ALA A 1 282 ? -5.234 -20.372 25.267 1.00 97.56 282 ALA A CA 1
ATOM 2117 C C . ALA A 1 282 ? -4.865 -19.406 26.404 1.00 97.56 282 ALA A C 1
ATOM 2119 O O . ALA A 1 282 ? -4.401 -19.804 27.475 1.00 97.56 282 ALA A O 1
ATOM 2120 N N . PHE A 1 283 ? -5.124 -18.122 26.185 1.00 98.44 283 PHE A N 1
ATOM 2121 C CA . PHE A 1 283 ? -4.974 -17.058 27.168 1.00 98.44 283 PHE A CA 1
ATOM 2122 C C . PHE A 1 283 ? -6.259 -16.241 27.266 1.00 98.44 283 PHE A C 1
ATOM 2124 O O . PHE A 1 283 ? -6.989 -16.091 26.288 1.00 98.44 283 PHE A O 1
ATOM 2131 N N . ASN A 1 284 ? -6.510 -15.692 28.450 1.00 98.38 284 ASN A N 1
ATOM 2132 C CA . ASN A 1 284 ? -7.579 -14.742 28.709 1.00 98.38 284 ASN A CA 1
ATOM 2133 C C . ASN A 1 284 ? -6.996 -13.365 29.015 1.00 98.38 284 ASN A C 1
ATOM 2135 O O . ASN A 1 284 ? -6.081 -13.248 29.830 1.00 98.38 284 ASN A O 1
ATOM 2139 N N . TYR A 1 285 ? -7.583 -12.324 28.435 1.00 98.50 285 TYR A N 1
ATOM 2140 C CA . TYR A 1 285 ? -7.303 -10.934 28.778 1.00 98.50 285 TYR A CA 1
ATOM 2141 C C . TYR A 1 285 ? -8.598 -10.181 29.054 1.00 98.50 285 TYR A C 1
ATOM 2143 O O . TYR A 1 285 ? -9.490 -10.158 28.208 1.00 98.50 285 TYR A O 1
ATOM 2151 N N . THR A 1 286 ? -8.698 -9.535 30.212 1.00 98.38 286 THR A N 1
ATOM 2152 C CA . THR A 1 286 ? -9.822 -8.652 30.543 1.00 98.38 286 THR A CA 1
ATOM 2153 C C . THR A 1 286 ? -9.397 -7.204 30.345 1.00 98.38 286 THR A C 1
ATOM 2155 O O . THR A 1 286 ? -8.443 -6.752 30.981 1.00 98.38 286 THR A O 1
ATOM 2158 N N . PHE A 1 287 ? -10.108 -6.479 29.480 1.00 98.25 287 PHE A N 1
ATOM 2159 C CA . PHE A 1 287 ? -9.891 -5.047 29.281 1.00 98.25 287 PHE A CA 1
ATOM 2160 C C . PHE A 1 287 ? -10.091 -4.282 30.588 1.00 98.25 287 PHE A C 1
ATOM 2162 O O . PHE A 1 287 ? -10.980 -4.593 31.380 1.00 98.25 287 PHE A O 1
ATOM 2169 N N . LYS A 1 288 ? -9.283 -3.247 30.806 1.00 97.56 288 LYS A N 1
ATOM 2170 C CA . LYS A 1 288 ? -9.456 -2.327 31.935 1.00 97.56 288 LYS A CA 1
ATOM 2171 C C . LYS A 1 288 ? -10.558 -1.320 31.644 1.00 97.56 288 LYS A C 1
ATOM 2173 O O . LYS A 1 288 ? -11.313 -0.954 32.542 1.00 97.56 288 LYS A O 1
ATOM 2178 N N . ALA A 1 289 ? -10.638 -0.858 30.400 1.00 96.94 289 ALA A N 1
ATOM 2179 C CA . ALA A 1 289 ? -11.699 0.020 29.947 1.00 96.94 289 ALA A CA 1
ATOM 2180 C C . ALA A 1 289 ? -13.007 -0.758 29.749 1.00 96.94 289 ALA A C 1
ATOM 2182 O O . ALA A 1 289 ? -13.045 -1.832 29.146 1.00 96.94 289 ALA A O 1
ATOM 2183 N N . ALA A 1 290 ? -14.096 -0.181 30.250 1.00 96.62 290 ALA A N 1
ATOM 2184 C CA . ALA A 1 290 ? -15.434 -0.683 29.995 1.00 96.62 290 ALA A CA 1
ATOM 2185 C C . ALA A 1 290 ? -15.936 -0.217 28.623 1.00 96.62 290 ALA A C 1
ATOM 2187 O O . ALA A 1 290 ? -15.614 0.884 28.166 1.00 96.62 290 ALA A O 1
ATOM 2188 N N . ILE A 1 291 ? -16.793 -1.024 28.002 1.00 95.81 291 ILE A N 1
ATOM 2189 C CA . ILE A 1 291 ? -17.636 -0.570 26.896 1.00 95.81 291 ILE A CA 1
ATOM 2190 C C . ILE A 1 291 ? -18.490 0.603 27.408 1.00 95.81 291 ILE A C 1
ATOM 2192 O O . ILE A 1 291 ? -19.040 0.501 28.510 1.00 95.81 291 ILE A O 1
ATOM 2196 N N . PRO A 1 292 ? -18.647 1.706 26.647 1.00 94.56 292 PRO A N 1
ATOM 2197 C CA . PRO A 1 292 ? -19.490 2.820 27.068 1.00 94.56 292 PRO A CA 1
ATOM 2198 C C . PRO A 1 292 ? -20.887 2.352 27.499 1.00 94.56 292 PRO A C 1
ATOM 2200 O O . PRO A 1 292 ? -21.511 1.532 26.831 1.00 94.56 292 PRO A O 1
ATOM 2203 N N . ALA A 1 293 ? -21.406 2.884 28.608 1.00 94.75 293 ALA A N 1
ATOM 2204 C CA . ALA A 1 293 ? -22.705 2.463 29.152 1.00 94.75 293 ALA A CA 1
ATOM 2205 C C . ALA A 1 293 ? -23.889 2.746 28.205 1.00 94.75 293 ALA A C 1
ATOM 2207 O O . ALA A 1 293 ? -24.943 2.132 28.330 1.00 94.75 293 ALA A O 1
ATOM 2208 N N . THR A 1 294 ? -23.709 3.668 27.258 1.00 92.31 294 THR A N 1
ATOM 2209 C CA . THR A 1 294 ? -24.681 4.032 26.219 1.00 92.31 294 THR A CA 1
ATOM 2210 C C . THR A 1 294 ? -24.425 3.334 24.881 1.00 92.31 294 THR A C 1
ATOM 2212 O O . THR A 1 294 ? -25.110 3.631 23.903 1.00 92.31 294 THR A O 1
ATOM 2215 N N . ALA A 1 295 ? -23.427 2.446 24.802 1.00 93.12 295 ALA A N 1
ATOM 2216 C CA . ALA A 1 295 ? -23.103 1.741 23.571 1.00 93.12 295 ALA A CA 1
ATOM 2217 C C . ALA A 1 295 ? -24.250 0.813 23.157 1.00 93.12 295 ALA A C 1
ATOM 2219 O O . ALA A 1 295 ? -24.849 0.124 23.980 1.00 93.12 295 ALA A O 1
ATOM 2220 N N . THR A 1 296 ? -24.521 0.789 21.859 1.00 92.62 296 THR A N 1
ATOM 2221 C CA . THR A 1 296 ? -25.448 -0.135 21.202 1.00 92.62 296 THR A CA 1
ATOM 2222 C C . THR A 1 296 ? -24.825 -0.575 19.878 1.00 92.62 296 THR A C 1
ATOM 2224 O O . THR A 1 296 ? -23.840 0.028 19.434 1.00 92.62 296 THR A O 1
ATOM 2227 N N . GLY A 1 297 ? -25.370 -1.603 19.237 1.00 93.69 297 GLY A N 1
ATOM 2228 C CA . GLY A 1 297 ? -24.864 -2.088 17.962 1.00 93.69 297 GLY A CA 1
ATOM 2229 C C . GLY A 1 297 ? -23.950 -3.305 18.092 1.00 93.69 297 GLY A C 1
ATOM 2230 O O . GLY A 1 297 ? -23.946 -4.045 19.076 1.00 93.69 297 GLY A O 1
ATOM 2231 N N . THR A 1 298 ? -23.110 -3.497 17.081 1.00 95.50 298 THR A N 1
ATOM 2232 C CA . THR A 1 298 ? -22.069 -4.528 17.078 1.00 95.50 298 THR A CA 1
ATOM 2233 C C . THR A 1 298 ? -20.703 -3.905 17.315 1.00 95.50 298 THR A C 1
ATOM 2235 O O . THR A 1 298 ? -20.376 -2.876 16.728 1.00 95.50 298 THR A O 1
ATOM 2238 N N . PHE A 1 299 ? -19.900 -4.543 18.158 1.00 96.31 299 PHE A N 1
ATOM 2239 C CA . PHE A 1 299 ? -18.496 -4.216 18.387 1.00 96.31 299 PHE A CA 1
ATOM 2240 C C . PHE A 1 299 ? -17.636 -5.389 17.921 1.00 96.31 299 PHE A C 1
ATOM 2242 O O . PHE A 1 299 ? -18.140 -6.462 17.581 1.00 96.31 299 PHE A O 1
ATOM 2249 N N . PHE A 1 300 ? -16.327 -5.197 17.893 1.00 95.44 300 PHE A N 1
ATOM 2250 C CA . PHE A 1 300 ? -15.397 -6.285 17.642 1.00 95.44 300 PHE A CA 1
ATOM 2251 C C . PHE A 1 300 ? -14.123 -6.120 18.464 1.00 95.44 300 PHE A C 1
ATOM 2253 O O . PHE A 1 300 ? -13.779 -5.020 18.910 1.00 95.44 300 PHE A O 1
ATOM 2260 N N . VAL A 1 301 ? -13.445 -7.248 18.667 1.00 97.12 301 VAL A N 1
ATOM 2261 C CA . VAL A 1 301 ? -12.073 -7.290 19.161 1.00 97.12 301 VAL A CA 1
ATOM 2262 C C . VAL A 1 301 ? -11.139 -7.648 18.015 1.00 97.12 301 VAL A C 1
ATOM 2264 O O . VAL A 1 301 ? -11.456 -8.507 17.189 1.00 97.12 301 VAL A O 1
ATOM 2267 N N . SER A 1 302 ? -9.980 -7.002 17.998 1.00 96.94 302 SER A N 1
ATOM 2268 C CA . SER A 1 302 ? -8.842 -7.361 17.159 1.00 96.94 302 SER A CA 1
ATOM 2269 C C . SER A 1 302 ? -7.533 -7.238 17.931 1.00 96.94 302 SER A C 1
ATOM 2271 O O . SER A 1 302 ? -7.545 -6.937 19.125 1.00 96.94 302 SER A O 1
ATOM 2273 N N . ALA A 1 303 ? -6.403 -7.491 17.283 1.00 96.94 303 ALA A N 1
ATOM 2274 C CA . ALA A 1 303 ? -5.094 -7.315 17.882 1.00 96.94 303 ALA A CA 1
ATOM 2275 C C . ALA A 1 303 ? -4.013 -7.027 16.839 1.00 96.94 303 ALA A C 1
ATOM 2277 O O . ALA A 1 303 ? -4.079 -7.499 15.706 1.00 96.94 303 ALA A O 1
ATOM 2278 N N . ASP A 1 304 ? -2.969 -6.329 17.284 1.00 96.00 304 ASP A N 1
ATOM 2279 C CA . ASP A 1 304 ? -1.667 -6.326 16.626 1.00 96.00 304 ASP A CA 1
ATOM 2280 C C . ASP A 1 304 ? -0.607 -6.910 17.564 1.00 96.00 304 ASP A C 1
ATOM 2282 O O . ASP A 1 304 ? -0.496 -6.523 18.735 1.00 96.00 304 ASP A O 1
ATOM 2286 N N . ALA A 1 305 ? 0.145 -7.877 17.043 1.00 96.81 305 ALA A N 1
ATOM 2287 C CA . ALA A 1 305 ? 1.139 -8.651 17.768 1.00 96.81 305 ALA A CA 1
ATOM 2288 C C . ALA A 1 305 ? 2.357 -8.874 16.875 1.00 96.81 305 ALA A C 1
ATOM 2290 O O . ALA A 1 305 ? 2.203 -9.285 15.729 1.00 96.81 305 ALA A O 1
ATOM 2291 N N . TYR A 1 306 ? 3.555 -8.629 17.399 1.00 97.25 306 TYR A N 1
ATOM 2292 C CA . TYR A 1 306 ? 4.788 -9.004 16.715 1.00 97.25 306 TYR A CA 1
ATOM 2293 C C . TYR A 1 306 ? 5.912 -9.308 17.701 1.00 97.25 306 TYR A C 1
ATOM 2295 O O . TYR A 1 306 ? 5.933 -8.820 18.840 1.00 97.25 306 TYR A O 1
ATOM 2303 N N . ARG A 1 307 ? 6.901 -10.063 17.229 1.00 96.06 307 ARG A N 1
ATOM 2304 C CA . ARG A 1 307 ? 8.218 -10.187 17.859 1.00 96.06 307 ARG A CA 1
ATOM 2305 C C . ARG A 1 307 ? 9.312 -9.794 16.875 1.00 96.06 307 ARG A C 1
ATOM 2307 O O . ARG A 1 307 ? 9.199 -10.018 15.678 1.00 96.06 307 ARG A O 1
ATOM 2314 N N . ASN A 1 308 ? 10.367 -9.185 17.390 1.00 96.44 308 ASN A N 1
ATOM 2315 C CA . ASN A 1 308 ? 11.567 -8.911 16.616 1.00 96.44 308 ASN A CA 1
ATOM 2316 C C . ASN A 1 308 ? 12.417 -10.185 16.534 1.00 96.44 308 ASN A C 1
ATOM 2318 O O . ASN A 1 308 ? 12.764 -10.759 17.568 1.00 96.44 308 ASN A O 1
ATOM 2322 N N . VAL A 1 309 ? 12.773 -10.601 15.323 1.00 96.06 309 VAL A N 1
ATOM 2323 C CA . VAL A 1 309 ? 13.600 -11.780 15.045 1.00 96.06 309 VAL A CA 1
ATOM 2324 C C . VAL A 1 309 ? 14.841 -11.333 14.287 1.00 96.06 309 VAL A C 1
ATOM 2326 O O . VAL A 1 309 ? 14.750 -10.575 13.327 1.00 96.06 309 VAL A O 1
ATOM 2329 N N . ASN A 1 310 ? 16.011 -11.796 14.725 1.00 95.62 310 ASN A N 1
ATOM 2330 C CA . ASN A 1 310 ? 17.247 -11.586 13.981 1.00 95.62 310 ASN A CA 1
ATOM 2331 C C . ASN A 1 310 ? 17.381 -12.675 12.918 1.00 95.62 310 ASN A C 1
ATOM 2333 O O . ASN A 1 310 ? 17.606 -13.836 13.260 1.00 95.62 310 ASN A O 1
ATOM 2337 N N . ILE A 1 311 ? 17.271 -12.285 11.654 1.00 94.69 311 ILE A N 1
ATOM 2338 C CA . ILE A 1 311 ? 17.576 -13.138 10.505 1.00 94.69 311 ILE A CA 1
ATOM 2339 C C . ILE A 1 311 ? 19.064 -13.014 10.154 1.00 94.69 311 ILE A C 1
ATOM 2341 O O . ILE A 1 311 ? 19.694 -11.987 10.418 1.00 94.69 311 ILE A O 1
ATOM 2345 N N . ASN A 1 312 ? 19.641 -14.076 9.590 1.00 91.44 312 ASN A N 1
ATOM 2346 C CA . ASN A 1 312 ? 21.078 -14.220 9.320 1.00 91.44 312 ASN A CA 1
ATOM 2347 C C . ASN A 1 312 ? 21.984 -13.915 10.531 1.00 91.44 312 ASN A C 1
ATOM 2349 O O . ASN A 1 312 ? 22.927 -13.120 10.413 1.00 91.44 312 ASN A O 1
ATOM 2353 N N . PRO A 1 313 ? 21.733 -14.511 11.711 1.00 91.00 313 PRO A N 1
ATOM 2354 C CA . PRO A 1 313 ? 22.507 -14.208 12.908 1.00 91.00 313 PRO A CA 1
ATOM 2355 C C . PRO A 1 313 ? 24.004 -14.484 12.700 1.00 91.00 313 PRO A C 1
ATOM 2357 O O . PRO A 1 313 ? 24.406 -15.549 12.232 1.00 91.00 313 PRO A O 1
ATOM 2360 N N . GLY A 1 314 ? 24.840 -13.508 13.059 1.00 86.81 314 GLY A N 1
ATOM 2361 C CA . GLY A 1 314 ? 26.297 -13.589 12.934 1.00 86.81 314 GLY A CA 1
ATOM 2362 C C . GLY A 1 314 ? 26.847 -13.390 11.516 1.00 86.81 314 GLY A C 1
ATOM 2363 O O . GLY A 1 314 ? 28.049 -13.557 11.320 1.00 86.81 314 GLY A O 1
ATOM 2364 N N . GLN A 1 315 ? 26.008 -13.033 10.539 1.00 86.44 315 GLN A N 1
ATOM 2365 C CA . GLN A 1 315 ? 26.425 -12.723 9.166 1.00 86.44 315 GLN A CA 1
ATOM 2366 C C . GLN A 1 315 ? 26.502 -11.208 8.919 1.00 86.44 315 GLN A C 1
ATOM 2368 O O . GLN A 1 315 ? 25.959 -10.404 9.672 1.00 86.44 315 GLN A O 1
ATOM 2373 N N . VAL A 1 316 ? 27.141 -10.806 7.812 1.00 80.75 316 VAL A N 1
ATOM 2374 C CA . VAL A 1 316 ? 27.261 -9.388 7.407 1.00 80.75 316 VAL A CA 1
ATOM 2375 C C . VAL A 1 316 ? 25.893 -8.743 7.151 1.00 80.75 316 VAL A C 1
ATOM 2377 O O . VAL A 1 316 ? 25.703 -7.573 7.465 1.00 80.75 316 VAL A O 1
ATOM 2380 N N . LYS A 1 317 ? 24.935 -9.507 6.613 1.00 82.94 317 LYS A N 1
ATOM 2381 C CA . LYS A 1 317 ? 23.556 -9.067 6.342 1.00 82.94 317 LYS A CA 1
ATOM 2382 C C . LYS A 1 317 ? 22.583 -9.462 7.463 1.00 82.94 317 LYS A C 1
ATOM 2384 O O . LYS A 1 317 ? 21.435 -9.803 7.185 1.00 82.94 317 LYS A O 1
ATOM 2389 N N . GLN A 1 318 ? 23.048 -9.503 8.713 1.00 92.38 318 GLN A N 1
ATOM 2390 C CA . GLN A 1 318 ? 22.146 -9.699 9.845 1.00 92.38 318 GLN A CA 1
ATOM 2391 C C . GLN A 1 318 ? 21.164 -8.526 9.919 1.00 92.38 318 GLN A C 1
ATOM 2393 O O . GLN A 1 318 ? 21.580 -7.368 9.939 1.00 92.38 318 GLN A O 1
ATOM 2398 N N . GLU A 1 319 ? 19.876 -8.828 10.018 1.00 93.25 319 GLU A N 1
ATOM 2399 C CA . GLU A 1 319 ? 18.815 -7.828 10.120 1.00 93.25 319 GLU A CA 1
ATOM 2400 C C . GLU A 1 319 ? 17.800 -8.245 11.187 1.00 93.25 319 GLU A C 1
ATOM 2402 O O . GLU A 1 319 ? 17.558 -9.433 11.404 1.00 93.25 319 GLU A O 1
ATOM 2407 N N . THR A 1 320 ? 17.219 -7.265 11.878 1.00 95.12 320 THR A N 1
ATOM 2408 C CA . THR A 1 320 ? 16.093 -7.494 12.785 1.00 95.12 320 THR A CA 1
ATOM 2409 C C . THR A 1 320 ? 14.795 -7.225 12.037 1.00 95.12 320 THR A C 1
ATOM 2411 O O . THR A 1 320 ? 14.507 -6.082 11.690 1.00 95.12 320 THR A O 1
ATOM 2414 N N . VAL A 1 321 ? 13.991 -8.265 11.848 1.00 94.69 321 VAL A N 1
ATOM 2415 C CA . VAL A 1 321 ? 12.702 -8.201 11.156 1.00 94.69 321 VAL A CA 1
ATOM 2416 C C . VAL A 1 321 ? 11.575 -8.406 12.160 1.00 94.69 321 VAL A C 1
ATOM 2418 O O . VAL A 1 321 ? 11.734 -9.096 13.169 1.00 94.69 321 VAL A O 1
ATOM 2421 N N . ARG A 1 322 ? 10.423 -7.785 11.907 1.00 95.69 322 ARG A N 1
ATOM 2422 C CA . ARG A 1 322 ? 9.211 -8.040 12.684 1.00 95.69 322 ARG A CA 1
ATOM 2423 C C . ARG A 1 322 ? 8.489 -9.250 12.115 1.00 95.69 322 ARG A C 1
ATOM 2425 O O . ARG A 1 322 ? 8.012 -9.212 10.992 1.00 95.69 322 ARG A O 1
ATOM 2432 N N . ASP A 1 323 ? 8.407 -10.286 12.933 1.00 96.44 323 ASP A N 1
ATOM 2433 C CA . ASP A 1 323 ? 7.551 -11.447 12.736 1.00 96.44 323 ASP A CA 1
ATOM 2434 C C . ASP A 1 323 ? 6.200 -11.130 13.387 1.00 96.44 323 ASP A C 1
ATOM 2436 O O . ASP A 1 323 ? 6.102 -11.055 14.621 1.00 96.44 323 ASP A O 1
ATOM 2440 N N . ALA A 1 324 ? 5.206 -10.802 12.565 1.00 96.44 324 ALA A N 1
ATOM 2441 C CA . ALA A 1 324 ? 3.934 -10.240 12.999 1.00 96.44 324 ALA A CA 1
ATOM 2442 C C . ALA A 1 324 ? 2.762 -11.164 12.676 1.00 96.44 324 ALA A C 1
ATOM 2444 O O . ALA A 1 324 ? 2.739 -11.827 11.645 1.00 96.44 324 ALA A O 1
ATOM 2445 N N . ALA A 1 325 ? 1.760 -11.156 13.552 1.00 96.31 325 ALA A N 1
ATOM 2446 C CA . ALA A 1 325 ? 0.510 -11.850 13.298 1.00 96.31 325 ALA A CA 1
ATOM 2447 C C . ALA A 1 325 ? -0.395 -11.035 12.380 1.00 96.31 325 ALA A C 1
ATOM 2449 O O . ALA A 1 325 ? -0.538 -9.819 12.560 1.00 96.31 325 ALA A O 1
ATOM 2450 N N . THR A 1 326 ? -1.101 -11.724 11.486 1.00 94.31 326 THR A N 1
ATOM 2451 C CA . THR A 1 326 ? -2.275 -11.165 10.811 1.00 94.31 326 THR A CA 1
ATOM 2452 C C . THR A 1 326 ? -3.292 -10.707 11.859 1.00 94.31 326 THR A C 1
ATOM 2454 O O . THR A 1 326 ? -3.427 -11.328 12.915 1.00 94.31 326 THR A O 1
ATOM 2457 N N . ASN A 1 327 ? -4.011 -9.611 11.606 1.00 95.88 327 ASN A N 1
ATOM 2458 C CA . ASN A 1 327 ? -4.891 -9.004 12.607 1.00 95.88 327 ASN A CA 1
ATOM 2459 C C . ASN A 1 327 ? -6.260 -9.720 12.648 1.00 95.88 327 ASN A C 1
ATOM 2461 O O . ASN A 1 327 ? -7.075 -9.515 11.747 1.00 95.88 327 ASN A O 1
ATOM 2465 N N . PRO A 1 328 ? -6.575 -10.543 13.672 1.00 96.00 328 PRO A N 1
ATOM 2466 C CA . PRO A 1 328 ? -7.843 -11.273 13.715 1.00 96.00 328 PRO A CA 1
ATOM 2467 C C . PRO A 1 328 ? -9.014 -10.323 13.982 1.00 96.00 328 PRO A C 1
ATOM 2469 O O . PRO A 1 328 ? -8.865 -9.356 14.724 1.00 96.00 328 PRO A O 1
ATOM 2472 N N . LEU A 1 329 ? -10.206 -10.616 13.462 1.00 94.50 329 LEU A N 1
ATOM 2473 C CA . LEU A 1 329 ? -11.419 -9.833 13.723 1.00 94.50 329 LEU A CA 1
ATOM 2474 C C . LEU A 1 329 ? -12.491 -10.727 14.353 1.00 94.50 329 LEU A C 1
ATOM 2476 O O . LEU A 1 329 ? -12.919 -11.711 13.751 1.00 94.50 329 LEU A O 1
ATOM 2480 N N . LYS A 1 330 ? -12.957 -10.384 15.560 1.00 96.19 330 LYS A N 1
ATOM 2481 C CA . LYS A 1 330 ? -14.044 -11.103 16.243 1.00 96.19 330 LYS A CA 1
ATOM 2482 C C . LYS A 1 330 ? -15.178 -10.159 16.620 1.00 96.19 330 LYS A C 1
ATOM 2484 O O . LYS A 1 330 ? -15.060 -9.403 17.582 1.00 96.19 330 LYS A O 1
ATOM 2489 N N . TYR A 1 331 ? -16.284 -10.239 15.886 1.00 95.62 331 TYR A N 1
ATOM 2490 C CA . TYR A 1 331 ? -17.492 -9.451 16.136 1.00 95.62 331 TYR A CA 1
ATOM 2491 C C . TYR A 1 331 ? -18.342 -10.037 17.268 1.00 95.62 331 TYR A C 1
ATOM 2493 O O . TYR A 1 331 ? -18.474 -11.255 17.396 1.00 95.62 331 TYR A O 1
ATOM 2501 N N . PHE A 1 332 ? -18.956 -9.164 18.063 1.00 95.25 332 PHE A N 1
ATOM 2502 C CA . PHE A 1 332 ? -19.889 -9.517 19.129 1.00 95.25 332 PHE A CA 1
ATOM 2503 C C . PHE A 1 332 ? -20.932 -8.405 19.325 1.00 95.25 332 PHE A C 1
ATOM 2505 O O . PHE A 1 332 ? -20.681 -7.227 19.060 1.00 95.25 332 PHE A O 1
ATOM 2512 N N . ALA A 1 333 ? -22.131 -8.781 19.761 1.00 94.19 333 ALA A N 1
ATOM 2513 C CA . ALA A 1 333 ? -23.223 -7.835 19.941 1.00 94.19 333 ALA A CA 1
ATOM 2514 C C . ALA A 1 333 ? -23.095 -7.065 21.265 1.00 94.19 333 ALA A C 1
ATOM 2516 O O . ALA A 1 333 ? -22.742 -7.633 22.301 1.00 94.19 333 ALA A O 1
ATOM 2517 N N . VAL A 1 334 ? -23.435 -5.778 21.225 1.00 93.31 334 VAL A N 1
ATOM 2518 C CA . VAL A 1 334 ? -23.539 -4.878 22.376 1.00 93.31 334 VAL A CA 1
ATOM 2519 C C . VAL A 1 334 ? -24.947 -4.294 22.365 1.00 93.31 334 VAL A C 1
ATOM 2521 O O . VAL A 1 334 ? -25.226 -3.311 21.691 1.00 93.31 334 VAL A O 1
ATOM 2524 N N . GLY A 1 335 ? -25.877 -4.942 23.065 1.00 81.69 335 GLY A N 1
ATOM 2525 C CA . GLY A 1 335 ? -27.294 -4.550 23.074 1.00 81.69 335 GLY A CA 1
ATOM 2526 C C . GLY A 1 335 ? -28.116 -5.040 21.872 1.00 81.69 335 GLY A C 1
ATOM 2527 O O . GLY A 1 335 ? -29.336 -5.126 21.989 1.00 81.69 335 GLY A O 1
ATOM 2528 N N . ASP A 1 336 ? -27.475 -5.429 20.767 1.00 80.94 336 ASP A N 1
ATOM 2529 C CA . ASP A 1 336 ? -28.137 -6.064 19.619 1.00 80.94 336 ASP A CA 1
ATOM 2530 C C . ASP A 1 336 ? -28.398 -7.562 19.851 1.00 80.94 336 ASP A C 1
ATOM 2532 O O . ASP A 1 336 ? -27.720 -8.222 20.639 1.00 80.94 336 ASP A O 1
ATOM 2536 N N . ALA A 1 337 ? -29.354 -8.135 19.111 1.00 82.06 337 ALA A N 1
ATOM 2537 C CA . ALA A 1 337 ? -29.648 -9.569 19.177 1.00 82.06 337 ALA A CA 1
ATOM 2538 C C . ALA A 1 337 ? -28.545 -10.439 18.545 1.00 82.06 337 ALA A C 1
ATOM 2540 O O . ALA A 1 337 ? -28.294 -11.552 19.003 1.00 82.06 337 ALA A O 1
ATOM 2541 N N . THR A 1 338 ? -27.894 -9.947 17.487 1.00 88.69 338 THR A N 1
ATOM 2542 C CA . THR A 1 338 ? -26.870 -10.685 16.730 1.00 88.69 338 THR A CA 1
ATOM 2543 C C . THR A 1 338 ? -25.788 -9.740 16.215 1.00 88.69 338 THR A C 1
ATOM 2545 O O . THR A 1 338 ? -26.149 -8.676 15.707 1.00 88.69 338 THR A O 1
ATOM 2548 N N . PRO A 1 339 ? -24.499 -10.121 16.268 1.00 93.62 339 PRO A N 1
ATOM 2549 C CA . PRO A 1 339 ? -23.427 -9.307 15.714 1.00 93.62 339 PRO A CA 1
ATOM 2550 C C . PRO A 1 339 ? -23.527 -9.198 14.188 1.00 93.62 339 PRO A C 1
ATOM 2552 O O . PRO A 1 339 ? -23.758 -10.193 13.505 1.00 93.62 339 PRO A O 1
ATOM 2555 N N . GLN A 1 340 ? -23.299 -7.997 13.664 1.00 92.06 340 GLN A N 1
ATOM 2556 C CA . GLN A 1 340 ? -23.207 -7.691 12.239 1.00 92.06 340 GLN A CA 1
ATOM 2557 C C . GLN A 1 340 ? -21.821 -7.132 11.909 1.00 92.06 340 GLN A C 1
ATOM 2559 O O . GLN A 1 340 ? -21.377 -6.133 12.490 1.00 92.06 340 GLN A O 1
ATOM 2564 N N . ALA A 1 341 ? -21.136 -7.775 10.962 1.00 92.50 341 ALA A N 1
ATOM 2565 C CA . ALA A 1 341 ? -19.857 -7.287 10.463 1.00 92.50 341 ALA A CA 1
ATOM 2566 C C . ALA A 1 341 ? -20.008 -5.886 9.854 1.00 92.50 341 ALA A C 1
ATOM 2568 O O . ALA A 1 341 ? -21.080 -5.492 9.383 1.00 92.50 341 ALA A O 1
ATOM 2569 N N . ARG A 1 342 ? -18.913 -5.122 9.856 1.00 93.44 342 ARG A N 1
ATOM 2570 C CA . ARG A 1 342 ? -18.874 -3.847 9.138 1.00 93.44 342 ARG A CA 1
ATOM 2571 C C . ARG A 1 342 ? -19.042 -4.110 7.640 1.00 93.44 342 ARG A C 1
ATOM 2573 O O . ARG A 1 342 ? -18.595 -5.131 7.129 1.00 93.44 342 ARG A O 1
ATOM 2580 N N . ARG A 1 343 ? -19.661 -3.161 6.935 1.00 93.38 343 ARG A N 1
ATOM 2581 C CA . ARG A 1 343 ? -19.735 -3.164 5.466 1.00 93.38 343 ARG A CA 1
ATOM 2582 C C . ARG A 1 343 ? -18.356 -3.424 4.838 1.00 93.38 343 ARG A C 1
ATOM 2584 O O . ARG A 1 343 ? -17.388 -2.747 5.192 1.00 93.38 343 ARG A O 1
ATOM 2591 N N . HIS A 1 344 ? -18.304 -4.366 3.902 1.00 93.94 344 HIS A N 1
ATOM 2592 C CA . HIS A 1 344 ? -17.115 -4.701 3.121 1.00 93.94 344 HIS A CA 1
ATOM 2593 C C . HIS A 1 344 ? -17.089 -3.831 1.858 1.00 93.94 344 HIS A C 1
ATOM 2595 O O . HIS A 1 344 ? -18.025 -3.876 1.060 1.00 93.94 344 HIS A O 1
ATOM 2601 N N . ILE A 1 345 ? -16.081 -2.965 1.732 1.00 95.31 345 ILE A N 1
ATOM 2602 C CA . ILE A 1 345 ? -16.007 -1.941 0.670 1.00 95.31 345 ILE A CA 1
ATOM 2603 C C . ILE A 1 345 ? -14.810 -2.187 -0.244 1.00 95.31 345 ILE A C 1
ATOM 2605 O O . ILE A 1 345 ? -14.939 -2.091 -1.460 1.00 95.31 345 ILE A O 1
ATOM 2609 N N . VAL A 1 346 ? -13.672 -2.515 0.351 1.00 95.81 346 VAL A N 1
ATOM 2610 C CA . VAL A 1 346 ? -12.409 -2.849 -0.307 1.00 95.81 346 VAL A CA 1
ATOM 2611 C C . VAL A 1 346 ? -11.904 -4.156 0.300 1.00 95.81 346 VAL A C 1
ATOM 2613 O O . VAL A 1 346 ? -12.343 -4.511 1.396 1.00 95.81 346 VAL A O 1
ATOM 2616 N N . SER A 1 347 ? -10.988 -4.839 -0.378 1.00 93.75 347 SER A N 1
ATOM 2617 C CA . SER A 1 347 ? -10.344 -6.051 0.130 1.00 93.75 347 SER A CA 1
ATOM 2618 C C . SER A 1 347 ? -8.826 -5.923 0.124 1.00 93.75 347 SER A C 1
ATOM 2620 O O . SER A 1 347 ? -8.256 -5.190 -0.685 1.00 93.75 347 SER A O 1
ATOM 2622 N N . ASP A 1 348 ? -8.184 -6.676 1.014 1.00 92.56 348 ASP A N 1
ATOM 2623 C CA . ASP A 1 348 ? -6.723 -6.783 1.092 1.00 92.56 348 ASP A CA 1
ATOM 2624 C C . ASP A 1 348 ? -6.133 -7.282 -0.235 1.00 92.56 348 ASP A C 1
ATOM 2626 O O . ASP A 1 348 ? -5.238 -6.662 -0.790 1.00 92.56 348 ASP A O 1
ATOM 2630 N N . ALA A 1 349 ? -6.754 -8.298 -0.846 1.00 93.88 349 ALA A N 1
ATOM 2631 C CA . ALA A 1 349 ? -6.314 -8.866 -2.123 1.00 93.88 349 ALA A CA 1
ATOM 2632 C C . ALA A 1 349 ? -6.224 -7.828 -3.261 1.00 93.88 349 ALA A C 1
ATOM 2634 O O . ALA A 1 349 ? -5.334 -7.898 -4.113 1.00 93.88 349 ALA A O 1
ATOM 2635 N N . LYS A 1 350 ? -7.129 -6.841 -3.286 1.00 95.00 350 LYS A N 1
ATOM 2636 C CA . LYS A 1 350 ? -7.060 -5.740 -4.257 1.00 95.00 350 LYS A CA 1
ATOM 2637 C C . LYS A 1 350 ? -5.921 -4.771 -3.955 1.00 95.00 350 LYS A C 1
ATOM 2639 O O . LYS A 1 350 ? -5.252 -4.324 -4.882 1.00 95.00 350 LYS A O 1
ATOM 2644 N N . CYS A 1 351 ? -5.658 -4.482 -2.681 1.00 95.06 351 CYS A N 1
ATOM 2645 C CA . CYS A 1 351 ? -4.485 -3.709 -2.275 1.00 95.06 351 CYS A CA 1
ATOM 2646 C C . CYS A 1 351 ? -3.185 -4.440 -2.655 1.00 95.06 351 CYS A C 1
ATOM 2648 O O . CYS A 1 351 ? -2.291 -3.845 -3.261 1.00 95.06 351 CYS A O 1
ATOM 2650 N N . ASP A 1 352 ? -3.118 -5.740 -2.383 1.00 94.06 352 ASP A N 1
ATOM 2651 C CA . ASP A 1 352 ? -1.947 -6.593 -2.600 1.00 94.06 352 ASP A CA 1
ATOM 2652 C C . ASP A 1 352 ? -1.668 -6.877 -4.075 1.00 94.06 352 ASP A C 1
ATOM 2654 O O . ASP A 1 352 ? -0.534 -7.183 -4.439 1.00 94.06 352 ASP A O 1
ATOM 2658 N N . THR A 1 353 ? -2.648 -6.655 -4.955 1.00 92.38 353 THR A N 1
ATOM 2659 C CA . THR A 1 353 ? -2.409 -6.640 -6.406 1.00 92.38 353 THR A CA 1
ATOM 2660 C C . THR A 1 353 ? -1.301 -5.640 -6.773 1.00 92.38 353 THR A C 1
ATOM 2662 O O . THR A 1 353 ? -0.501 -5.914 -7.667 1.00 92.38 353 THR A O 1
ATOM 2665 N N . CYS A 1 354 ? -1.213 -4.514 -6.050 1.00 93.69 354 CYS A N 1
ATOM 2666 C CA . CYS A 1 354 ? -0.139 -3.533 -6.198 1.00 93.69 354 CYS A CA 1
ATOM 2667 C C . CYS A 1 354 ? 0.923 -3.634 -5.101 1.00 93.69 354 CYS A C 1
ATOM 2669 O O . CYS A 1 354 ? 2.094 -3.432 -5.401 1.00 93.69 354 CYS A O 1
ATOM 2671 N N . HIS A 1 355 ? 0.547 -3.912 -3.851 1.00 93.88 355 HIS A N 1
ATOM 2672 C CA . HIS A 1 355 ? 1.441 -3.837 -2.688 1.00 93.88 355 HIS A CA 1
ATOM 2673 C C . HIS A 1 355 ? 2.125 -5.159 -2.303 1.00 93.88 355 HIS A C 1
ATOM 2675 O O . HIS A 1 355 ? 3.070 -5.134 -1.514 1.00 93.88 355 HIS A O 1
ATOM 2681 N N . GLY A 1 356 ? 1.716 -6.290 -2.885 1.00 91.12 356 GLY A N 1
ATOM 2682 C CA . GLY A 1 356 ? 2.243 -7.626 -2.594 1.00 91.12 356 GLY A CA 1
ATOM 2683 C C . GLY A 1 356 ? 1.753 -8.186 -1.256 1.00 91.12 356 GLY A C 1
ATOM 2684 O O . GLY A 1 356 ? 1.105 -9.225 -1.237 1.00 91.12 356 GLY A O 1
ATOM 2685 N N . ASP A 1 357 ? 2.058 -7.486 -0.165 1.00 89.75 357 ASP A N 1
ATOM 2686 C CA . ASP A 1 357 ? 1.587 -7.755 1.200 1.00 89.75 357 ASP A CA 1
ATOM 2687 C C . ASP A 1 357 ? 1.558 -6.423 1.970 1.00 89.75 357 ASP A C 1
ATOM 2689 O O . ASP A 1 357 ? 2.573 -5.959 2.510 1.00 89.75 357 ASP A O 1
ATOM 2693 N N . LEU A 1 358 ? 0.422 -5.716 1.922 1.00 93.25 358 LEU A N 1
ATOM 2694 C CA . LEU A 1 358 ? 0.314 -4.371 2.481 1.00 93.25 358 LEU A CA 1
ATOM 2695 C C . LEU A 1 358 ? 0.316 -4.397 4.014 1.00 93.25 358 LEU A C 1
ATOM 2697 O O . LEU A 1 358 ? -0.718 -4.470 4.680 1.00 93.25 358 LEU A O 1
ATOM 2701 N N . ALA A 1 359 ? 1.505 -4.205 4.579 1.00 92.31 359 ALA A N 1
ATOM 2702 C CA . ALA A 1 359 ? 1.729 -4.240 6.015 1.00 92.31 359 ALA A CA 1
ATOM 2703 C C . ALA A 1 359 ? 2.289 -2.907 6.547 1.00 92.31 359 ALA A C 1
ATOM 2705 O O . ALA A 1 359 ? 3.493 -2.630 6.522 1.00 92.31 359 ALA A O 1
ATOM 2706 N N . LEU A 1 360 ? 1.418 -2.053 7.091 1.00 91.56 360 LEU A N 1
ATOM 2707 C CA . LEU A 1 360 ? 1.807 -0.729 7.589 1.00 91.56 360 LEU A CA 1
ATOM 2708 C C . LEU A 1 360 ? 2.228 -0.735 9.065 1.00 91.56 360 LEU A C 1
ATOM 2710 O O . LEU A 1 360 ? 2.099 -1.714 9.805 1.00 91.56 360 LEU A O 1
ATOM 2714 N N . HIS A 1 361 ? 2.761 0.411 9.501 1.00 91.56 361 HIS A N 1
ATOM 2715 C CA . HIS A 1 361 ? 3.297 0.630 10.850 1.00 91.56 361 HIS A CA 1
ATOM 2716 C C . HIS A 1 361 ? 4.466 -0.298 11.202 1.00 91.56 361 HIS A C 1
ATOM 2718 O O . HIS A 1 361 ? 4.623 -0.709 12.354 1.00 91.56 361 HIS A O 1
ATOM 2724 N N . GLY A 1 362 ? 5.304 -0.562 10.196 1.00 86.62 362 GLY A N 1
ATOM 2725 C CA . GLY A 1 362 ? 6.448 -1.462 10.252 1.00 86.62 362 GLY A CA 1
ATOM 2726 C C . GLY A 1 362 ? 6.020 -2.923 10.207 1.00 86.62 362 GLY A C 1
ATOM 2727 O O . GLY A 1 362 ? 6.428 -3.679 11.078 1.00 86.62 362 GLY A O 1
ATOM 2728 N N . GLY A 1 363 ? 5.167 -3.295 9.250 1.00 89.19 363 GLY A N 1
ATOM 2729 C CA . GLY A 1 363 ? 4.918 -4.700 8.935 1.00 89.19 363 GLY A CA 1
ATOM 2730 C C . GLY A 1 363 ? 4.041 -5.470 9.924 1.00 89.19 363 GLY A C 1
ATOM 2731 O O . GLY A 1 363 ? 4.275 -6.652 10.114 1.00 89.19 363 GLY A O 1
ATOM 2732 N N . GLN A 1 364 ? 3.101 -4.823 10.627 1.00 91.50 364 GLN A N 1
ATOM 2733 C CA . GLN A 1 364 ? 2.288 -5.503 11.663 1.00 91.50 364 GLN A CA 1
ATOM 2734 C C . GLN A 1 364 ? 0.779 -5.250 11.567 1.00 91.50 364 GLN A C 1
ATOM 2736 O O . GLN A 1 364 ? 0.010 -5.712 12.418 1.00 91.50 364 GLN A O 1
ATOM 2741 N N . ARG A 1 365 ? 0.367 -4.402 10.624 1.00 94.00 365 ARG A N 1
ATOM 2742 C CA . ARG A 1 365 ? -1.027 -4.008 10.429 1.00 94.00 365 ARG A CA 1
ATOM 2743 C C . ARG A 1 365 ? -1.378 -4.232 8.977 1.00 94.00 365 ARG A C 1
ATOM 2745 O O . ARG A 1 365 ? -0.943 -3.467 8.119 1.00 94.00 365 ARG A O 1
ATOM 2752 N N . PHE A 1 366 ? -2.137 -5.286 8.786 1.00 92.88 366 PHE A N 1
ATOM 2753 C CA . PHE A 1 366 ? -2.639 -5.806 7.534 1.00 92.88 366 PHE A CA 1
ATOM 2754 C C . PHE A 1 366 ? -4.131 -5.512 7.475 1.00 92.88 366 PHE A C 1
ATOM 2756 O O . PHE A 1 366 ? -4.738 -5.237 8.515 1.00 92.88 366 PHE A O 1
ATOM 2763 N N . ASN A 1 367 ? -4.726 -5.665 6.298 1.00 91.56 367 ASN A N 1
ATOM 2764 C CA . ASN A 1 367 ? -6.165 -5.695 6.112 1.00 91.56 367 ASN A CA 1
ATOM 2765 C C . ASN A 1 367 ? -6.894 -4.343 6.373 1.00 91.56 367 ASN A C 1
ATOM 2767 O O . ASN A 1 367 ? -6.875 -3.780 7.479 1.00 91.56 367 ASN A O 1
ATOM 2771 N N . PRO A 1 368 ? -7.628 -3.805 5.380 1.00 94.00 368 PRO A N 1
ATOM 2772 C CA . PRO A 1 368 ? -8.331 -2.531 5.516 1.00 94.00 368 PRO A CA 1
ATOM 2773 C C . PRO A 1 368 ? -9.402 -2.514 6.624 1.00 94.00 368 PRO A C 1
ATOM 2775 O O . PRO A 1 368 ? -9.627 -1.465 7.243 1.00 94.00 368 PRO A O 1
ATOM 2778 N N . GLU A 1 369 ? -10.032 -3.647 6.940 1.00 92.88 369 GLU A N 1
ATOM 2779 C CA . GLU A 1 369 ? -10.985 -3.790 8.042 1.00 92.88 369 GLU A CA 1
ATOM 2780 C C . GLU A 1 369 ? -10.345 -3.559 9.410 1.00 92.88 369 GLU A C 1
ATOM 2782 O O . GLU A 1 369 ? -11.023 -3.065 10.317 1.00 92.88 369 GLU A O 1
ATOM 2787 N N . TYR A 1 370 ? -9.056 -3.872 9.554 1.00 94.88 370 TYR A N 1
ATOM 2788 C CA . TYR A 1 370 ? -8.275 -3.539 10.740 1.00 94.88 370 TYR A CA 1
ATOM 2789 C C . TYR A 1 370 ? -7.747 -2.098 10.690 1.00 94.88 370 TYR A C 1
ATOM 2791 O O . TYR A 1 370 ? -7.761 -1.389 11.695 1.00 94.88 370 TYR A O 1
ATOM 2799 N N . CYS A 1 371 ? -7.348 -1.598 9.519 1.00 95.62 371 CYS A N 1
ATOM 2800 C CA . CYS A 1 371 ? -6.884 -0.216 9.371 1.00 95.62 371 CYS A CA 1
ATOM 2801 C C . CYS A 1 371 ? -7.941 0.801 9.834 1.00 95.62 371 CYS A C 1
ATOM 2803 O O . CYS A 1 371 ? -7.640 1.706 10.621 1.00 95.62 371 CYS A O 1
ATOM 2805 N N . VAL A 1 372 ? -9.199 0.628 9.408 1.00 94.50 372 VAL A N 1
ATOM 2806 C CA . VAL A 1 372 ? -10.292 1.579 9.695 1.00 94.50 372 VAL A CA 1
ATOM 2807 C C . VAL A 1 372 ? -10.627 1.691 11.187 1.00 94.50 372 VAL A C 1
ATOM 2809 O O . VAL A 1 372 ? -11.258 2.654 11.611 1.00 94.50 372 VAL A O 1
ATOM 2812 N N . THR A 1 373 ? -10.165 0.761 12.022 1.00 93.25 373 THR A N 1
ATOM 2813 C CA . THR A 1 373 ? -10.410 0.778 13.471 1.00 93.25 373 THR A CA 1
ATOM 2814 C C . THR A 1 373 ? -9.650 1.906 14.158 1.00 93.25 373 THR A C 1
ATOM 2816 O O . THR A 1 373 ? -10.129 2.465 15.140 1.00 93.25 373 THR A O 1
ATOM 2819 N N . CYS A 1 374 ? -8.462 2.243 13.645 1.00 94.31 374 CYS A N 1
ATOM 2820 C CA . CYS A 1 374 ? -7.679 3.404 14.066 1.00 94.31 374 CYS A CA 1
ATOM 2821 C C . CYS A 1 374 ? -7.902 4.599 13.129 1.00 94.31 374 CYS A C 1
ATOM 2823 O O . CYS A 1 374 ? -7.907 5.740 13.582 1.00 94.31 374 CYS A O 1
ATOM 2825 N N . HIS A 1 375 ? -8.109 4.325 11.841 1.00 95.94 375 HIS A N 1
ATOM 2826 C CA . HIS A 1 375 ? -8.343 5.299 10.778 1.00 95.94 375 HIS A CA 1
ATOM 2827 C C . HIS A 1 375 ? -9.848 5.508 10.545 1.00 95.94 375 HIS A C 1
ATOM 2829 O O . HIS A 1 375 ? -10.371 5.245 9.464 1.00 95.94 375 HIS A O 1
ATOM 2835 N N . PHE A 1 376 ? -10.557 5.931 11.593 1.00 95.50 376 PHE A N 1
ATOM 2836 C CA . PHE A 1 376 ? -12.008 6.155 11.592 1.00 95.50 376 PHE A CA 1
ATOM 2837 C C . PHE A 1 376 ? -12.359 7.635 11.322 1.00 95.50 376 PHE A C 1
ATOM 2839 O O . PHE A 1 376 ? -11.473 8.485 11.385 1.00 95.50 376 PHE A O 1
ATOM 2846 N N . PRO A 1 377 ? -13.632 8.001 11.067 1.00 95.94 377 PRO A N 1
ATOM 2847 C CA . PRO A 1 377 ? -13.994 9.341 10.580 1.00 95.94 377 PRO A CA 1
ATOM 2848 C C . PRO A 1 377 ? -13.497 10.529 11.418 1.00 95.94 377 PRO A C 1
ATOM 2850 O O . PRO A 1 377 ? -13.048 11.534 10.870 1.00 95.94 377 PRO A O 1
ATOM 2853 N N . ALA A 1 378 ? -13.516 10.425 12.747 1.00 95.81 378 ALA A N 1
ATOM 2854 C CA . ALA A 1 378 ? -13.031 11.501 13.615 1.00 95.81 378 ALA A CA 1
ATOM 2855 C C . ALA A 1 378 ? -11.513 11.456 13.888 1.00 95.81 378 ALA A C 1
ATOM 2857 O O . ALA A 1 378 ? -10.995 12.340 14.576 1.00 95.81 378 ALA A O 1
ATOM 2858 N N . ALA A 1 379 ? -10.799 10.448 13.376 1.00 95.88 379 ALA A N 1
ATOM 2859 C CA . ALA A 1 379 ? -9.374 10.271 13.611 1.00 95.88 379 ALA A CA 1
ATOM 2860 C C . ALA A 1 379 ? -8.545 11.335 12.875 1.00 95.88 379 ALA A C 1
ATOM 2862 O O . ALA A 1 379 ? -8.747 11.617 11.693 1.00 95.88 379 ALA A O 1
ATOM 2863 N N . GLN A 1 380 ? -7.578 11.909 13.592 1.00 96.25 380 GLN A N 1
ATOM 2864 C CA . GLN A 1 380 ? -6.684 12.959 13.105 1.00 96.25 380 GLN A CA 1
ATOM 2865 C C . GLN A 1 380 ? -5.247 12.703 13.561 1.00 96.25 380 GLN A C 1
ATOM 2867 O O . GLN A 1 380 ? -5.015 12.030 14.567 1.00 96.25 380 GLN A O 1
ATOM 2872 N N . ASP A 1 381 ? -4.286 13.333 12.892 1.00 96.31 381 ASP A N 1
ATOM 2873 C CA . ASP A 1 381 ? -2.876 13.326 13.305 1.00 96.31 381 ASP A CA 1
ATOM 2874 C C . ASP A 1 381 ? -2.535 14.345 14.415 1.00 96.31 381 ASP A C 1
ATOM 2876 O O . ASP A 1 381 ? -1.375 14.492 14.800 1.00 96.31 381 ASP A O 1
ATOM 2880 N N . ALA A 1 382 ? -3.544 15.015 14.987 1.00 95.88 382 ALA A N 1
ATOM 2881 C CA . ALA A 1 382 ? -3.391 16.086 15.979 1.00 95.88 382 ALA A CA 1
ATOM 2882 C C . ALA A 1 382 ? -2.514 15.709 17.186 1.00 95.88 382 ALA A C 1
ATOM 2884 O O . ALA A 1 382 ? -1.822 16.557 17.736 1.00 95.88 382 ALA A O 1
ATOM 2885 N N . ALA A 1 383 ? -2.535 14.439 17.602 1.00 93.75 383 ALA A N 1
ATOM 2886 C CA . ALA A 1 383 ? -1.780 13.963 18.761 1.00 93.75 383 ALA A CA 1
ATOM 2887 C C . ALA A 1 383 ? -0.256 13.910 18.537 1.00 93.75 383 ALA A C 1
ATOM 2889 O O . ALA A 1 383 ? 0.494 13.814 19.506 1.00 93.75 383 ALA A O 1
ATOM 2890 N N . VAL A 1 384 ? 0.198 13.915 17.280 1.00 94.88 384 VAL A N 1
ATOM 2891 C CA . VAL A 1 384 ? 1.618 13.780 16.909 1.00 94.88 384 VAL A CA 1
ATOM 2892 C C . VAL A 1 384 ? 2.116 14.907 16.005 1.00 94.88 384 VAL A C 1
ATOM 2894 O O . VAL A 1 384 ? 3.322 15.042 15.810 1.00 94.88 384 VAL A O 1
ATOM 2897 N N . ARG A 1 385 ? 1.212 15.729 15.467 1.00 95.00 385 ARG A N 1
ATOM 2898 C CA . ARG A 1 385 ? 1.555 16.874 14.630 1.00 95.00 385 ARG A CA 1
ATOM 2899 C C . ARG A 1 385 ? 2.240 17.980 15.451 1.00 95.00 385 ARG A C 1
ATOM 2901 O O . ARG A 1 385 ? 1.735 18.346 16.515 1.00 95.00 385 ARG A O 1
ATOM 2908 N N . PRO A 1 386 ? 3.352 18.557 14.958 1.00 95.12 386 PRO A N 1
ATOM 2909 C CA . PRO A 1 386 ? 3.991 19.708 15.588 1.00 95.12 386 PRO A CA 1
ATOM 2910 C C . PRO A 1 386 ? 3.042 20.905 15.742 1.00 95.12 386 PRO A C 1
ATOM 2912 O O . PRO A 1 386 ? 2.208 21.171 14.875 1.00 95.12 386 PRO A O 1
ATOM 2915 N N . ALA A 1 387 ? 3.179 21.651 16.841 1.00 95.00 387 ALA A N 1
ATOM 2916 C CA . ALA A 1 387 ? 2.280 22.762 17.165 1.00 95.00 387 ALA A CA 1
ATOM 2917 C C . ALA A 1 387 ? 2.308 23.893 16.119 1.00 95.00 387 ALA A C 1
ATOM 2919 O O . ALA A 1 387 ? 1.281 24.512 15.857 1.00 95.00 387 ALA A O 1
ATOM 2920 N N . ASP A 1 388 ? 3.463 24.132 15.498 1.00 95.19 388 ASP A N 1
ATOM 2921 C CA . ASP A 1 388 ? 3.672 25.092 14.408 1.00 95.19 388 ASP A CA 1
ATOM 2922 C C . ASP A 1 388 ? 3.114 24.611 13.057 1.00 95.19 388 ASP A C 1
ATOM 2924 O O . ASP A 1 388 ? 2.956 25.409 12.137 1.00 95.19 388 ASP A O 1
ATOM 2928 N N . GLN A 1 389 ? 2.775 23.324 12.946 1.00 95.12 389 GLN A N 1
ATOM 2929 C CA . GLN A 1 389 ? 2.197 22.702 11.752 1.00 95.12 389 GLN A CA 1
ATOM 2930 C C . GLN A 1 389 ? 0.679 22.502 11.855 1.00 95.12 389 GLN A C 1
ATOM 2932 O O . GLN A 1 389 ? 0.070 21.938 10.938 1.00 95.12 389 GLN A O 1
ATOM 2937 N N . MET A 1 390 ? 0.053 22.936 12.952 1.00 94.88 390 MET A N 1
ATOM 2938 C CA . MET A 1 390 ? -1.401 22.912 13.122 1.00 94.88 390 MET A CA 1
ATOM 2939 C C . MET A 1 390 ? -2.096 23.881 12.142 1.00 94.88 390 MET A C 1
ATOM 2941 O O . MET A 1 390 ? -1.504 24.889 11.758 1.00 94.88 390 MET A O 1
ATOM 2945 N N . PRO A 1 391 ? -3.351 23.619 11.729 1.00 96.12 391 PRO A N 1
ATOM 2946 C CA . PRO A 1 391 ? -4.251 22.572 12.224 1.00 96.12 391 PRO A CA 1
ATOM 2947 C C . PRO A 1 391 ? -3.920 21.158 11.708 1.00 96.12 391 PRO A C 1
ATOM 2949 O O . PRO A 1 391 ? -3.094 20.992 10.812 1.00 96.12 391 PRO A O 1
ATOM 2952 N N . SER A 1 392 ? -4.527 20.141 12.323 1.00 96.62 392 SER A N 1
ATOM 2953 C CA . SER A 1 392 ? -4.353 18.715 12.004 1.00 96.62 392 SER A CA 1
ATOM 2954 C C . SER A 1 392 ? -4.950 18.308 10.659 1.00 96.62 392 SER A C 1
ATOM 2956 O O . SER A 1 392 ? -5.770 19.025 10.089 1.00 96.62 392 SER A O 1
ATOM 2958 N N . ARG A 1 393 ? -4.533 17.135 10.172 1.00 96.06 393 ARG A N 1
ATOM 2959 C CA . ARG A 1 393 ? -5.143 16.420 9.044 1.00 96.06 393 ARG A CA 1
ATOM 2960 C C . ARG A 1 393 ? -5.984 15.251 9.540 1.00 96.06 393 ARG A C 1
ATOM 2962 O O . ARG A 1 393 ? -5.681 14.647 10.573 1.00 96.06 393 ARG A O 1
ATOM 2969 N N . SER A 1 394 ? -7.016 14.917 8.776 1.00 96.50 394 SER A N 1
ATOM 2970 C CA . SER A 1 394 ? -7.755 13.675 8.930 1.00 96.50 394 SER A CA 1
ATOM 2971 C C . SER A 1 394 ? -6.886 12.494 8.521 1.00 96.50 394 SER A C 1
ATOM 2973 O O . SER A 1 394 ? -6.179 12.531 7.511 1.00 96.50 394 SER A O 1
ATOM 2975 N N . ILE A 1 395 ? -6.989 11.430 9.307 1.00 96.69 395 ILE A N 1
ATOM 2976 C CA . ILE A 1 395 ? -6.453 10.111 8.975 1.00 96.69 395 ILE A CA 1
ATOM 2977 C C . ILE A 1 395 ? -7.589 9.093 8.827 1.00 96.69 395 ILE A C 1
ATOM 2979 O O . ILE A 1 395 ? -7.362 7.902 8.993 1.00 96.69 395 ILE A O 1
ATOM 2983 N N . ASP A 1 396 ? -8.815 9.544 8.550 1.00 97.62 396 ASP A N 1
ATOM 2984 C CA . ASP A 1 396 ? -9.931 8.673 8.181 1.00 97.62 396 ASP A CA 1
ATOM 2985 C C . ASP A 1 396 ? -9.585 7.883 6.915 1.00 97.62 396 ASP A C 1
ATOM 2987 O O . ASP A 1 396 ? -9.196 8.473 5.905 1.00 97.62 396 ASP A O 1
ATOM 2991 N N . LEU A 1 397 ? -9.734 6.556 6.955 1.00 97.31 397 LEU A N 1
ATOM 2992 C CA . LEU A 1 397 ? -9.176 5.652 5.952 1.00 97.31 397 LEU A CA 1
ATOM 2993 C C . LEU A 1 397 ? -9.613 6.014 4.530 1.00 97.31 397 LEU A C 1
ATOM 2995 O O . LEU A 1 397 ? -8.770 6.091 3.643 1.00 97.31 397 LEU A O 1
ATOM 2999 N N . LYS A 1 398 ? -10.906 6.287 4.310 1.00 96.25 398 LYS A N 1
ATOM 3000 C CA . LYS A 1 398 ? -11.422 6.612 2.967 1.00 96.25 398 LYS A CA 1
ATOM 3001 C C . LYS A 1 398 ? -10.836 7.915 2.418 1.00 96.25 398 LYS A C 1
ATOM 3003 O O . LYS A 1 398 ? -10.499 7.990 1.245 1.00 96.25 398 LYS A O 1
ATOM 3008 N N . PHE A 1 399 ? -10.696 8.926 3.275 1.00 97.44 399 PHE A N 1
ATOM 3009 C CA . PHE A 1 399 ? -10.166 10.229 2.885 1.00 97.44 399 PHE A CA 1
ATOM 3010 C C . PHE A 1 399 ? -8.661 10.122 2.628 1.00 97.44 399 PHE A C 1
ATOM 3012 O O . PHE A 1 399 ? -8.167 10.560 1.594 1.00 97.44 399 PHE A O 1
ATOM 3019 N N . MET A 1 400 ? -7.950 9.463 3.543 1.00 97.50 400 MET A N 1
ATOM 3020 C CA . MET A 1 400 ? -6.507 9.276 3.493 1.00 97.50 400 MET A CA 1
ATOM 3021 C C . MET A 1 400 ? -6.064 8.437 2.296 1.00 97.50 400 MET A C 1
ATOM 3023 O O . MET A 1 400 ? -5.172 8.856 1.566 1.00 97.50 400 MET A O 1
ATOM 3027 N N . VAL A 1 401 ? -6.689 7.281 2.057 1.00 97.44 401 VAL A N 1
ATOM 3028 C CA . VAL A 1 401 ? -6.317 6.392 0.945 1.00 97.44 401 VAL A CA 1
ATOM 3029 C C . VAL A 1 401 ? -6.552 7.078 -0.398 1.00 97.44 401 VAL A C 1
ATOM 3031 O O . VAL A 1 401 ? -5.664 7.039 -1.244 1.00 97.44 401 VAL A O 1
ATOM 3034 N N . HIS A 1 402 ? -7.684 7.761 -0.589 1.00 97.69 402 HIS A N 1
ATOM 3035 C CA . HIS A 1 402 ? -7.928 8.537 -1.808 1.00 97.69 402 HIS A CA 1
ATOM 3036 C C . HIS A 1 402 ? -6.876 9.636 -2.016 1.00 97.69 402 HIS A C 1
ATOM 3038 O O . HIS A 1 402 ? -6.310 9.741 -3.101 1.00 97.69 402 HIS A O 1
ATOM 3044 N N . ARG A 1 403 ? -6.528 10.396 -0.968 1.00 96.38 403 ARG A N 1
ATOM 3045 C CA . ARG A 1 403 ? -5.502 11.446 -1.055 1.00 96.38 403 ARG A CA 1
ATOM 3046 C C . ARG A 1 403 ? -4.122 10.901 -1.403 1.00 96.38 403 ARG A C 1
ATOM 3048 O O . ARG A 1 403 ? -3.461 11.446 -2.281 1.00 96.38 403 ARG A O 1
ATOM 3055 N N . ILE A 1 404 ? -3.703 9.818 -0.751 1.00 95.94 404 ILE A N 1
ATOM 3056 C CA . ILE A 1 404 ? -2.411 9.172 -1.018 1.00 95.94 404 ILE A CA 1
ATOM 3057 C C . ILE A 1 404 ? -2.303 8.771 -2.494 1.00 95.94 404 ILE A C 1
ATOM 3059 O O . ILE A 1 404 ? -1.275 9.027 -3.113 1.00 95.94 404 ILE A O 1
ATOM 3063 N N . HIS A 1 405 ? -3.363 8.189 -3.062 1.00 95.69 405 HIS A N 1
ATOM 3064 C CA . HIS A 1 405 ? -3.351 7.688 -4.441 1.00 95.69 405 HIS A CA 1
ATOM 3065 C C . HIS A 1 405 ? -3.686 8.752 -5.499 1.00 95.69 405 HIS A C 1
ATOM 3067 O O . HIS A 1 405 ? -3.418 8.533 -6.676 1.00 95.69 405 HIS A O 1
ATOM 3073 N N . MET A 1 406 ? -4.208 9.922 -5.119 1.00 95.44 406 MET A N 1
ATOM 3074 C CA . MET A 1 406 ? -4.170 11.099 -5.997 1.00 95.44 406 MET A CA 1
ATOM 3075 C C . MET A 1 406 ? -2.758 11.680 -6.099 1.00 95.44 406 MET A C 1
ATOM 3077 O O . MET A 1 406 ? -2.356 12.141 -7.166 1.00 95.44 406 MET A O 1
ATOM 3081 N N . GLY A 1 407 ? -2.007 11.640 -4.996 1.00 92.69 407 GLY A N 1
ATOM 3082 C CA . GLY A 1 407 ? -0.590 11.972 -4.951 1.00 92.69 407 GLY A CA 1
ATOM 3083 C C . GLY A 1 407 ? -0.253 13.320 -5.597 1.00 92.69 407 GLY A C 1
ATOM 3084 O O . GLY A 1 407 ? -0.761 14.359 -5.171 1.00 92.69 407 GLY A O 1
ATOM 3085 N N . HIS A 1 408 ? 0.589 13.307 -6.633 1.00 90.56 408 HIS A N 1
ATOM 3086 C CA . HIS A 1 408 ? 1.042 14.512 -7.342 1.00 90.56 408 HIS A CA 1
ATOM 3087 C C . HIS A 1 408 ? -0.037 15.301 -8.090 1.00 90.56 408 HIS A C 1
ATOM 3089 O O . HIS A 1 408 ? 0.204 16.446 -8.469 1.00 90.56 408 HIS A O 1
ATOM 3095 N N . GLU A 1 409 ? -1.225 14.731 -8.284 1.00 92.19 409 GLU A N 1
ATOM 3096 C CA . GLU A 1 409 ? -2.346 15.455 -8.883 1.00 92.19 409 GLU A CA 1
ATOM 3097 C C . GLU A 1 409 ? -3.172 16.252 -7.873 1.00 92.19 409 GLU A C 1
ATOM 3099 O O . GLU A 1 409 ? -4.061 17.013 -8.259 1.00 92.19 409 GLU A O 1
ATOM 3104 N N . LEU A 1 410 ? -2.893 16.103 -6.577 1.00 94.81 410 LEU A N 1
ATOM 3105 C CA . LEU A 1 410 ? -3.501 16.960 -5.571 1.00 94.81 410 LEU A CA 1
ATOM 3106 C C . LEU A 1 410 ? -3.090 18.415 -5.793 1.00 94.81 410 LEU A C 1
ATOM 3108 O O . LEU A 1 410 ? -1.908 18.743 -5.902 1.00 94.81 410 LEU A O 1
ATOM 3112 N N . THR A 1 411 ? -4.072 19.314 -5.775 1.00 94.88 411 THR A N 1
ATOM 3113 C CA . THR A 1 411 ? -3.831 20.758 -5.885 1.00 94.88 411 THR A CA 1
ATOM 3114 C C . THR A 1 411 ? -3.391 21.383 -4.558 1.00 94.88 411 THR A C 1
ATOM 3116 O O . THR A 1 411 ? -2.942 22.532 -4.522 1.00 94.88 411 THR A O 1
ATOM 3119 N N . ARG A 1 412 ? -3.518 20.642 -3.449 1.00 93.94 412 ARG A N 1
ATOM 3120 C CA . ARG A 1 412 ? -3.198 21.081 -2.085 1.00 93.94 412 ARG A CA 1
ATOM 3121 C C . ARG A 1 412 ? -2.217 20.131 -1.407 1.00 93.94 412 ARG A C 1
ATOM 3123 O O . ARG A 1 412 ? -2.264 18.919 -1.597 1.00 93.94 412 ARG A O 1
ATOM 3130 N N . ASP A 1 413 ? -1.390 20.687 -0.520 1.00 94.31 413 ASP A N 1
ATOM 3131 C CA . ASP A 1 413 ? -0.510 19.914 0.367 1.00 94.31 413 ASP A CA 1
ATOM 3132 C C . ASP A 1 413 ? -1.288 18.837 1.137 1.00 94.31 413 ASP A C 1
ATOM 3134 O O . ASP A 1 413 ? -2.274 19.134 1.821 1.00 94.31 413 ASP A O 1
ATOM 3138 N N . TYR A 1 414 ? -0.795 17.606 1.097 1.00 95.69 414 TYR A N 1
ATOM 3139 C CA . TYR A 1 414 ? -1.268 16.496 1.902 1.00 95.69 414 TYR A CA 1
ATOM 3140 C C . TYR A 1 414 ? -0.098 15.837 2.631 1.00 95.69 414 TYR A C 1
ATOM 3142 O O . TYR A 1 414 ? 0.445 14.808 2.228 1.00 95.69 414 TYR A O 1
ATOM 3150 N N . THR A 1 415 ? 0.275 16.470 3.744 1.00 96.25 415 THR A N 1
ATOM 3151 C CA . THR A 1 415 ? 1.278 15.961 4.680 1.00 96.25 415 THR A CA 1
ATOM 3152 C C . THR A 1 415 ? 0.618 15.386 5.933 1.00 96.25 415 THR A C 1
ATOM 3154 O O . THR A 1 415 ? -0.122 16.106 6.610 1.00 96.25 415 THR A O 1
ATOM 3157 N N . ILE A 1 416 ? 0.928 14.135 6.285 1.00 95.81 416 ILE A N 1
ATOM 3158 C CA . ILE A 1 416 ? 0.506 13.460 7.525 1.00 95.81 416 ILE A CA 1
ATOM 3159 C C . ILE A 1 416 ? 1.710 13.280 8.452 1.00 95.81 416 ILE A C 1
ATOM 3161 O O . ILE A 1 416 ? 2.792 12.881 8.015 1.00 95.81 416 ILE A O 1
ATOM 3165 N N . PHE A 1 417 ? 1.505 13.519 9.747 1.00 95.50 417 PHE A N 1
ATOM 3166 C CA . PHE A 1 417 ? 2.500 13.225 10.777 1.00 95.50 417 PHE A CA 1
ATOM 3167 C C . PHE A 1 417 ? 2.200 11.892 11.460 1.00 95.50 417 PHE A C 1
ATOM 3169 O O . PHE A 1 417 ? 1.080 11.626 11.898 1.00 95.50 417 PHE A O 1
ATOM 3176 N N . GLY A 1 418 ? 3.218 11.042 11.550 1.00 92.50 418 GLY A N 1
ATOM 3177 C CA . GLY A 1 418 ? 3.170 9.761 12.235 1.00 92.50 418 GLY A CA 1
ATOM 3178 C C . GLY A 1 418 ? 3.845 9.799 13.605 1.00 92.50 418 GLY A C 1
ATOM 3179 O O . GLY A 1 418 ? 4.368 10.810 14.077 1.00 92.50 418 GLY A O 1
ATOM 3180 N N . ARG A 1 419 ? 3.826 8.651 14.286 1.00 87.31 419 ARG A N 1
ATOM 3181 C CA . ARG A 1 419 ? 4.551 8.477 15.553 1.00 87.31 419 ARG A CA 1
ATOM 3182 C C . ARG A 1 419 ? 6.061 8.526 15.316 1.00 87.31 419 ARG A C 1
ATOM 3184 O O . ARG A 1 419 ? 6.532 8.339 14.201 1.00 87.31 419 ARG A O 1
ATOM 3191 N N . SER A 1 420 ? 6.819 8.752 16.387 1.00 84.25 420 SER A N 1
ATOM 3192 C CA . SER A 1 420 ? 8.287 8.860 16.333 1.00 84.25 420 SER A CA 1
ATOM 3193 C C . SER A 1 420 ? 8.797 10.006 15.447 1.00 84.25 420 SER A C 1
ATOM 3195 O O . SER A 1 420 ? 9.941 9.974 15.009 1.00 84.25 420 SER A O 1
ATOM 3197 N N . GLY A 1 421 ? 7.959 11.019 15.198 1.00 81.31 421 GLY A N 1
ATOM 3198 C CA . GLY A 1 421 ? 8.317 12.189 14.398 1.00 81.31 421 GLY A CA 1
ATOM 3199 C C . GLY A 1 421 ? 8.399 11.922 12.895 1.00 81.31 421 GLY A C 1
ATOM 3200 O O . GLY A 1 421 ? 9.033 12.708 12.197 1.00 81.31 421 GLY A O 1
ATOM 3201 N N . SER A 1 422 ? 7.802 10.833 12.390 1.00 90.06 422 SER A N 1
ATOM 3202 C CA . SER A 1 422 ? 7.766 10.595 10.947 1.00 90.06 422 SER A CA 1
ATOM 3203 C C . SER A 1 422 ? 6.861 11.615 10.251 1.00 90.06 422 SER A C 1
ATOM 3205 O O . SER A 1 422 ? 5.764 11.921 10.721 1.00 90.06 422 SER A O 1
ATOM 3207 N N . THR A 1 423 ? 7.324 12.129 9.116 1.00 94.69 423 THR A N 1
ATOM 3208 C CA . THR A 1 423 ? 6.583 13.073 8.276 1.00 94.69 423 THR A CA 1
ATOM 3209 C C . THR A 1 423 ? 6.423 12.448 6.903 1.00 94.69 423 THR A C 1
ATOM 3211 O O . THR A 1 423 ? 7.411 12.026 6.306 1.00 94.69 423 THR A O 1
ATOM 3214 N N . HIS A 1 424 ? 5.189 12.387 6.411 1.00 93.19 424 HIS A N 1
ATOM 3215 C CA . HIS A 1 424 ? 4.865 11.801 5.116 1.00 93.19 424 HIS A CA 1
ATOM 3216 C C . HIS A 1 424 ? 4.142 12.840 4.267 1.00 93.19 424 HIS A C 1
ATOM 3218 O O . HIS A 1 424 ? 3.005 13.193 4.574 1.00 93.19 424 HIS A O 1
ATOM 3224 N N . ASN A 1 425 ? 4.805 13.338 3.225 1.00 94.12 425 ASN A N 1
ATOM 3225 C CA . ASN A 1 425 ? 4.166 14.125 2.178 1.00 94.12 425 ASN A CA 1
ATOM 3226 C C . ASN A 1 425 ? 3.858 13.198 0.999 1.00 94.12 425 ASN A C 1
ATOM 3228 O O . ASN A 1 425 ? 4.728 12.446 0.564 1.00 94.12 425 ASN A O 1
ATOM 3232 N N . TYR A 1 426 ? 2.618 13.235 0.518 1.00 93.06 426 TYR A N 1
ATOM 3233 C CA . TYR A 1 426 ? 2.163 12.352 -0.555 1.00 93.06 426 TYR A CA 1
ATOM 3234 C C . TYR A 1 426 ? 2.042 13.057 -1.912 1.00 93.06 426 TYR A C 1
ATOM 3236 O O . TYR A 1 426 ? 1.756 12.399 -2.904 1.00 93.06 426 TYR A O 1
ATOM 3244 N N . ASN A 1 427 ? 2.311 14.364 -1.991 1.00 93.06 427 ASN A N 1
ATOM 3245 C CA . ASN A 1 427 ? 2.182 15.163 -3.215 1.00 93.06 427 ASN A CA 1
ATOM 3246 C C . ASN A 1 427 ? 3.232 14.842 -4.291 1.00 93.06 427 ASN A C 1
ATOM 3248 O O . ASN A 1 427 ? 3.218 15.456 -5.348 1.00 93.06 427 ASN A O 1
ATOM 3252 N N . GLU A 1 428 ? 4.152 13.915 -4.048 1.00 86.06 428 GLU A N 1
ATOM 3253 C CA . GLU A 1 428 ? 5.138 13.475 -5.044 1.00 86.06 428 GLU A CA 1
ATOM 3254 C C . GLU A 1 428 ? 4.853 12.053 -5.547 1.00 86.06 428 GLU A C 1
ATOM 3256 O O . GLU A 1 428 ? 5.506 11.580 -6.475 1.00 86.06 428 GLU A O 1
ATOM 3261 N N . ILE A 1 429 ? 3.863 11.364 -4.964 1.00 84.38 429 ILE A N 1
ATOM 3262 C CA . ILE A 1 429 ? 3.545 9.986 -5.337 1.00 84.38 429 ILE A CA 1
ATOM 3263 C C . ILE A 1 429 ? 2.797 9.955 -6.676 1.00 84.38 429 ILE A C 1
ATOM 3265 O O . ILE A 1 429 ? 1.815 10.669 -6.895 1.00 84.38 429 ILE A O 1
ATOM 3269 N N . GLY A 1 430 ? 3.257 9.089 -7.579 1.00 87.50 430 GLY A N 1
ATOM 3270 C CA . GLY A 1 430 ? 2.532 8.705 -8.787 1.00 87.50 430 GLY A CA 1
ATOM 3271 C C . GLY A 1 430 ? 1.706 7.440 -8.555 1.00 87.50 430 GLY A C 1
ATOM 3272 O O . GLY A 1 430 ? 2.199 6.483 -7.962 1.00 87.50 430 GLY A O 1
ATOM 3273 N N . TYR A 1 431 ? 0.465 7.420 -9.044 1.00 92.50 431 TYR A N 1
ATOM 3274 C CA . TYR A 1 431 ? -0.356 6.209 -9.092 1.00 92.50 431 TYR A CA 1
ATOM 3275 C C . TYR A 1 431 ? -0.215 5.546 -10.474 1.00 92.50 431 TYR A C 1
ATOM 3277 O O . TYR A 1 431 ? -0.361 6.245 -11.477 1.00 92.50 431 TYR A O 1
ATOM 3285 N N . PRO A 1 432 ? 0.107 4.239 -10.558 1.00 92.12 432 PRO A N 1
ATOM 3286 C CA . PRO A 1 432 ? 0.447 3.589 -11.829 1.00 92.12 432 PRO A CA 1
ATOM 3287 C C . PRO A 1 432 ? -0.752 3.341 -12.757 1.00 92.12 432 PRO A C 1
ATOM 3289 O O . PRO A 1 432 ? -0.556 3.161 -13.960 1.00 92.12 432 PRO A O 1
ATOM 3292 N N . ALA A 1 433 ? -1.973 3.337 -12.226 1.00 92.25 433 ALA A N 1
ATOM 3293 C CA . ALA A 1 433 ? -3.222 3.173 -12.969 1.00 92.25 433 ALA A CA 1
ATOM 3294 C C . ALA A 1 433 ? -4.021 4.484 -13.015 1.00 92.25 433 ALA A C 1
ATOM 3296 O O . ALA A 1 433 ? -3.628 5.510 -12.454 1.00 92.25 433 ALA A O 1
ATOM 3297 N N . SER A 1 434 ? -5.167 4.460 -13.678 1.00 91.31 434 SER A N 1
ATOM 3298 C CA . SER A 1 434 ? -6.131 5.542 -13.636 1.00 91.31 434 SER A CA 1
ATOM 3299 C C . SER A 1 434 ? -6.837 5.589 -12.285 1.00 91.31 434 SER A C 1
ATOM 3301 O O . SER A 1 434 ? -7.377 4.589 -11.806 1.00 91.31 434 SER A O 1
ATOM 3303 N N . ARG A 1 435 ? -6.887 6.771 -11.656 1.00 91.25 435 ARG A N 1
ATOM 3304 C CA . ARG A 1 435 ? -7.634 6.945 -10.396 1.00 91.25 435 ARG A CA 1
ATOM 3305 C C . ARG A 1 435 ? -9.150 6.942 -10.612 1.00 91.25 435 ARG A C 1
ATOM 3307 O O . ARG A 1 435 ? -9.890 6.840 -9.636 1.00 91.25 435 ARG A O 1
ATOM 3314 N N . THR A 1 436 ? -9.627 7.050 -11.855 1.00 91.75 436 THR A N 1
ATOM 3315 C CA . THR A 1 436 ? -11.058 6.909 -12.168 1.00 91.75 436 THR A CA 1
ATOM 3316 C C . THR A 1 436 ? -11.481 5.437 -12.170 1.00 91.75 436 THR A C 1
ATOM 3318 O O . THR A 1 436 ? -12.653 5.133 -11.961 1.00 91.75 436 THR A O 1
ATOM 3321 N N . ASN A 1 437 ? -10.536 4.495 -12.272 1.00 92.50 437 ASN A N 1
ATOM 3322 C CA . ASN A 1 437 ? -10.820 3.067 -12.208 1.00 92.50 437 ASN A CA 1
ATOM 3323 C C . ASN A 1 437 ? -11.091 2.600 -10.766 1.00 92.50 437 ASN A C 1
ATOM 3325 O O . ASN A 1 437 ? -10.261 1.964 -10.111 1.00 92.50 437 ASN A O 1
ATOM 3329 N N . CYS A 1 438 ? -12.295 2.883 -10.262 1.00 93.81 438 CYS A N 1
ATOM 3330 C CA . CYS A 1 438 ? -12.699 2.555 -8.892 1.00 93.81 438 CYS A CA 1
ATOM 3331 C C . CYS A 1 438 ? -12.544 1.056 -8.572 1.00 93.81 438 CYS A C 1
ATOM 3333 O O . CYS A 1 438 ? -12.294 0.680 -7.423 1.00 93.81 438 CYS A O 1
ATOM 3335 N N . ALA A 1 439 ? -12.683 0.192 -9.584 1.00 92.88 439 ALA A N 1
ATOM 3336 C CA . ALA A 1 439 ? -12.629 -1.260 -9.445 1.00 92.88 439 ALA A CA 1
ATOM 3337 C C . ALA A 1 439 ? -11.239 -1.789 -9.054 1.00 92.88 439 ALA A C 1
ATOM 3339 O O . ALA A 1 439 ? -11.162 -2.916 -8.549 1.00 92.88 439 ALA A O 1
ATOM 3340 N N . LYS A 1 440 ? -10.171 -0.987 -9.212 1.00 92.88 440 LYS A N 1
ATOM 3341 C CA . LYS A 1 440 ? -8.826 -1.325 -8.717 1.00 92.88 440 LYS A CA 1
ATOM 3342 C C . LYS A 1 440 ? -8.795 -1.536 -7.203 1.00 92.88 440 LYS A C 1
ATOM 3344 O O . LYS A 1 440 ? -8.060 -2.396 -6.743 1.00 92.88 440 LYS A O 1
ATOM 3349 N N . CYS A 1 441 ? -9.637 -0.829 -6.444 1.00 95.06 441 CYS A N 1
ATOM 3350 C CA . CYS A 1 441 ? -9.685 -0.946 -4.980 1.00 95.06 441 CYS A CA 1
ATOM 3351 C C . CYS A 1 441 ? -11.025 -1.488 -4.464 1.00 95.06 441 CYS A C 1
ATOM 3353 O O . CYS A 1 441 ? -11.064 -2.267 -3.515 1.00 95.06 441 CYS A O 1
ATOM 3355 N N . HIS A 1 442 ? -12.139 -1.068 -5.062 1.00 96.31 442 HIS A N 1
ATOM 3356 C CA . HIS A 1 442 ? -13.477 -1.351 -4.546 1.00 96.31 442 HIS A CA 1
ATOM 3357 C C . HIS A 1 442 ? -14.009 -2.717 -4.960 1.00 96.31 442 HIS A C 1
ATOM 3359 O O . HIS A 1 442 ? -13.921 -3.101 -6.125 1.00 96.31 442 HIS A O 1
ATOM 3365 N N . GLU A 1 443 ? -14.647 -3.425 -4.033 1.00 95.19 443 GLU A N 1
ATOM 3366 C CA . GLU A 1 443 ? -15.367 -4.664 -4.320 1.00 95.19 443 GLU A CA 1
ATOM 3367 C C . GLU A 1 443 ? -16.659 -4.416 -5.100 1.00 95.19 443 GLU A C 1
ATOM 3369 O O . GLU A 1 443 ? -17.509 -3.628 -4.689 1.00 95.19 443 GLU A O 1
ATOM 3374 N N . GLY A 1 444 ? -16.833 -5.103 -6.231 1.00 92.56 444 GLY A N 1
ATOM 3375 C CA . GLY A 1 444 ? -18.000 -4.937 -7.100 1.00 92.56 444 GLY A CA 1
ATOM 3376 C C . GLY A 1 444 ? -18.328 -3.463 -7.372 1.00 92.56 444 GLY A C 1
ATOM 3377 O O . GLY A 1 444 ? -17.558 -2.750 -8.006 1.00 92.56 444 GLY A O 1
ATOM 3378 N N . THR A 1 445 ? -19.482 -3.007 -6.882 1.00 92.88 445 THR A N 1
ATOM 3379 C CA . THR A 1 445 ? -19.969 -1.629 -7.048 1.00 92.88 445 THR A CA 1
ATOM 3380 C C . THR A 1 445 ? -20.039 -0.852 -5.727 1.00 92.88 445 THR A C 1
ATOM 3382 O O . THR A 1 445 ? -20.892 0.024 -5.567 1.00 92.88 445 THR A O 1
ATOM 3385 N N . THR A 1 446 ? -19.206 -1.188 -4.738 1.00 94.81 446 THR A N 1
ATOM 3386 C CA . THR A 1 446 ? -19.224 -0.554 -3.402 1.00 94.81 446 THR A CA 1
ATOM 3387 C C . THR A 1 446 ? -18.790 0.916 -3.404 1.00 94.81 446 THR A C 1
ATOM 3389 O O . THR A 1 446 ? -18.957 1.592 -2.392 1.00 94.81 446 THR A O 1
ATOM 3392 N N . TYR A 1 447 ? -18.256 1.422 -4.521 1.00 94.19 447 TYR A N 1
ATOM 3393 C CA . TYR A 1 447 ? -17.949 2.841 -4.744 1.00 94.19 447 TYR A CA 1
ATOM 3394 C C . TYR A 1 447 ? -19.192 3.701 -5.027 1.00 94.19 447 TYR A C 1
ATOM 3396 O O . TYR A 1 447 ? -19.108 4.928 -5.045 1.00 94.19 447 TYR A O 1
ATOM 3404 N N . ASN A 1 448 ? -20.354 3.087 -5.272 1.00 92.62 448 ASN A N 1
ATOM 3405 C CA . ASN A 1 448 ? -21.583 3.828 -5.532 1.00 92.62 448 ASN A CA 1
ATOM 3406 C C . ASN A 1 448 ? -22.082 4.575 -4.287 1.00 92.62 448 ASN A C 1
ATOM 3408 O O . ASN A 1 448 ? -21.994 4.084 -3.161 1.00 92.62 448 ASN A O 1
ATOM 3412 N N . ILE A 1 449 ? -22.696 5.738 -4.518 1.00 90.94 449 ILE A N 1
ATOM 3413 C CA . ILE A 1 449 ? -23.373 6.535 -3.488 1.00 90.94 449 ILE A CA 1
ATOM 3414 C C . ILE A 1 449 ? -24.900 6.548 -3.699 1.00 90.94 449 ILE A C 1
ATOM 3416 O O . ILE A 1 449 ? -25.355 6.327 -4.820 1.00 90.94 449 ILE A O 1
ATOM 3420 N N . PRO A 1 450 ? -25.724 6.803 -2.664 1.00 90.56 450 PRO A N 1
ATOM 3421 C CA . PRO A 1 450 ? -25.344 7.086 -1.280 1.00 90.56 450 PRO A CA 1
ATOM 3422 C C . PRO A 1 450 ? -24.706 5.869 -0.605 1.00 90.56 450 PRO A C 1
ATOM 3424 O O . PRO A 1 450 ? -25.205 4.749 -0.704 1.00 90.56 450 PRO A O 1
ATOM 3427 N N . SER A 1 451 ? -23.589 6.099 0.079 1.00 88.81 451 SER A N 1
ATOM 3428 C CA . SER A 1 451 ? -22.951 5.086 0.910 1.00 88.81 451 SER A CA 1
ATOM 3429 C C . SER A 1 451 ? -23.737 4.886 2.209 1.00 88.81 451 SER A C 1
ATOM 3431 O O . SER A 1 451 ? -24.478 5.762 2.652 1.00 88.81 451 SER A O 1
ATOM 3433 N N . ALA A 1 452 ? -23.527 3.742 2.860 1.00 88.81 452 ALA A N 1
ATOM 3434 C CA . ALA A 1 452 ? -24.084 3.451 4.183 1.00 88.81 452 ALA A CA 1
ATOM 3435 C C . ALA A 1 452 ? -23.266 4.061 5.346 1.00 88.81 452 ALA A C 1
ATOM 3437 O O . ALA A 1 452 ? -23.437 3.651 6.492 1.00 88.81 452 ALA A O 1
ATOM 3438 N N . GLY A 1 453 ? -22.326 4.974 5.065 1.00 88.00 453 GLY A N 1
ATOM 3439 C CA . GLY A 1 453 ? -21.573 5.682 6.103 1.00 88.00 453 GLY A CA 1
ATOM 3440 C C . GLY A 1 453 ? -22.463 6.660 6.867 1.00 88.00 453 GLY A C 1
ATOM 3441 O O . GLY A 1 453 ? -23.348 7.278 6.283 1.00 88.00 453 GLY A O 1
ATOM 3442 N N . VAL A 1 454 ? -22.218 6.804 8.168 1.00 90.50 454 VAL A N 1
ATOM 3443 C CA . VAL A 1 454 ? -23.044 7.630 9.065 1.00 90.50 454 VAL A CA 1
ATOM 3444 C C . VAL A 1 454 ? -22.243 8.681 9.826 1.00 90.50 454 VAL A C 1
ATOM 3446 O O . VAL A 1 454 ? -22.802 9.707 10.203 1.00 90.50 454 VAL A O 1
ATOM 3449 N N . ALA A 1 455 ? -20.947 8.455 10.058 1.00 92.75 455 ALA A N 1
ATOM 3450 C CA . ALA A 1 455 ? -20.116 9.385 10.817 1.00 92.75 455 ALA A CA 1
ATOM 3451 C C . ALA A 1 455 ? -19.335 10.331 9.896 1.00 92.75 455 ALA A C 1
ATOM 3453 O O . ALA A 1 455 ? -18.630 9.901 8.980 1.00 92.75 455 ALA A O 1
ATOM 3454 N N . SER A 1 456 ? -19.444 11.629 10.176 1.00 94.75 456 SER A N 1
ATOM 3455 C CA . SER A 1 456 ? -18.748 12.679 9.434 1.00 94.75 456 SER A CA 1
ATOM 3456 C C . SER A 1 456 ? -17.242 12.668 9.714 1.00 94.75 456 SER A C 1
ATOM 3458 O O . SER A 1 456 ? -16.796 12.468 10.846 1.00 94.75 456 SER A O 1
ATOM 3460 N N . THR A 1 457 ? -16.458 12.904 8.668 1.00 96.75 457 THR A N 1
ATOM 3461 C CA . THR A 1 457 ? -15.000 12.997 8.715 1.00 96.75 457 THR A CA 1
ATOM 3462 C C . THR A 1 457 ? -14.571 14.331 9.318 1.00 96.75 457 THR A C 1
ATOM 3464 O O . THR A 1 457 ? -15.085 15.380 8.930 1.00 96.75 457 THR A O 1
ATOM 3467 N N . VAL A 1 458 ? -13.615 14.324 10.247 1.00 97.56 458 VAL A N 1
ATOM 3468 C CA . VAL A 1 458 ? -13.062 15.561 10.817 1.00 97.56 458 VAL A CA 1
ATOM 3469 C C . VAL A 1 458 ? -11.736 15.891 10.140 1.00 97.56 458 VAL A C 1
ATOM 3471 O O . VAL A 1 458 ? -10.720 15.256 10.408 1.00 97.56 458 VAL A O 1
ATOM 3474 N N . GLU A 1 459 ? -11.750 16.910 9.282 1.00 96.94 459 GLU A N 1
ATOM 3475 C CA . GLU A 1 459 ? -10.590 17.375 8.513 1.00 96.94 459 GLU A CA 1
ATOM 3476 C C . GLU A 1 459 ? -10.441 18.902 8.652 1.00 96.94 459 GLU A C 1
ATOM 3478 O O . GLU A 1 459 ? -11.021 19.668 7.885 1.00 96.94 459 GLU A O 1
ATOM 3483 N N . PRO A 1 460 ? -9.730 19.383 9.685 1.00 96.50 460 PRO A N 1
ATOM 3484 C CA . PRO A 1 460 ? -9.606 20.815 9.968 1.00 96.50 460 PRO A CA 1
ATOM 3485 C C . PRO A 1 460 ? -8.885 21.647 8.897 1.00 96.50 460 PRO A C 1
ATOM 3487 O O . PRO A 1 460 ? -8.975 22.873 8.937 1.00 96.50 460 PRO A O 1
ATOM 3490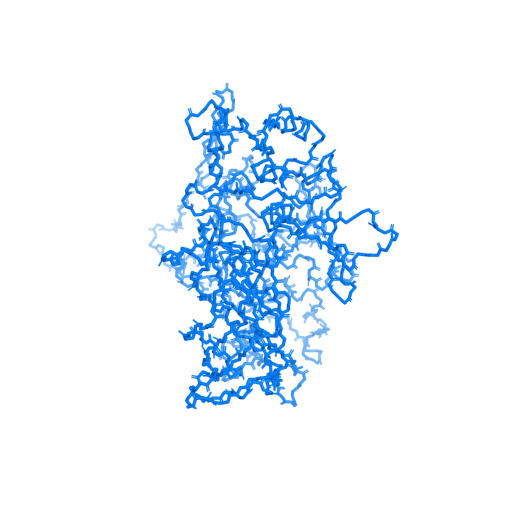 N N . ARG A 1 461 ? -8.147 21.019 7.971 1.00 95.06 461 ARG A N 1
ATOM 3491 C CA . ARG A 1 461 ? -7.466 21.700 6.859 1.00 95.06 461 ARG A CA 1
ATOM 3492 C C . ARG A 1 461 ? -8.260 21.654 5.547 1.00 95.06 461 ARG A C 1
ATOM 3494 O O . ARG A 1 461 ? -7.731 22.059 4.508 1.00 95.06 461 ARG A O 1
ATOM 3501 N N . GLU A 1 462 ? -9.497 21.166 5.557 1.00 95.50 462 GLU A N 1
ATOM 3502 C CA . GLU A 1 462 ? -10.436 21.349 4.446 1.00 95.50 462 GLU A CA 1
ATOM 3503 C C . GLU A 1 462 ? -11.252 22.636 4.582 1.00 95.50 462 GLU A C 1
ATOM 3505 O O . GLU A 1 462 ? -11.216 23.320 5.604 1.00 95.50 462 GLU A O 1
ATOM 3510 N N . PHE A 1 463 ? -11.964 23.004 3.517 1.00 96.12 463 PHE A N 1
ATOM 3511 C CA . PHE A 1 463 ? -12.740 24.249 3.479 1.00 96.12 463 PHE A CA 1
ATOM 3512 C C . PHE A 1 463 ? -13.949 24.257 4.425 1.00 96.12 463 PHE A C 1
ATOM 3514 O O . PHE A 1 463 ? -14.428 25.327 4.800 1.00 96.12 463 PHE A O 1
ATOM 3521 N N . TYR A 1 464 ? -14.430 23.082 4.831 1.00 96.06 464 TYR A N 1
ATOM 3522 C CA . TYR A 1 464 ? -15.399 22.923 5.907 1.00 96.06 464 TYR A CA 1
ATOM 3523 C C . TYR A 1 464 ? -15.148 21.613 6.651 1.00 96.06 464 TYR A C 1
ATOM 3525 O O . TYR A 1 464 ? -14.614 20.654 6.101 1.00 96.06 464 TYR A O 1
ATOM 3533 N N . SER A 1 465 ? -15.529 21.583 7.924 1.00 95.62 465 SER A N 1
ATOM 3534 C CA . SER A 1 465 ? -15.378 20.422 8.795 1.00 95.62 465 SER A CA 1
ATOM 3535 C C . SER A 1 465 ? -16.391 20.521 9.940 1.00 95.62 465 SER A C 1
ATOM 3537 O O . SER A 1 465 ? -16.612 21.628 10.443 1.00 95.62 465 SER A O 1
ATOM 3539 N N . PRO A 1 466 ? -17.019 19.416 10.375 1.00 95.25 466 PRO A N 1
ATOM 3540 C CA . PRO A 1 466 ? -16.886 18.058 9.845 1.00 95.25 466 PRO A CA 1
ATOM 3541 C C . PRO A 1 466 ? -17.552 17.882 8.467 1.00 95.25 466 PRO A C 1
ATOM 3543 O O . PRO A 1 466 ? -18.538 18.545 8.144 1.00 95.25 466 PRO A O 1
ATOM 3546 N N . ILE A 1 467 ? -17.006 16.970 7.664 1.00 96.25 467 ILE A N 1
ATOM 3547 C CA . ILE A 1 467 ? -17.440 16.662 6.298 1.00 96.25 467 ILE A CA 1
ATOM 3548 C C . ILE A 1 467 ? -18.326 15.409 6.323 1.00 96.25 467 ILE A C 1
ATOM 3550 O O . ILE A 1 467 ? -17.871 14.367 6.798 1.00 96.25 467 ILE A O 1
ATOM 3554 N N . PRO A 1 468 ? -19.566 15.455 5.810 1.00 95.31 468 PRO A N 1
ATOM 3555 C CA . PRO A 1 468 ? -20.432 14.279 5.752 1.00 95.31 468 PRO A CA 1
ATOM 3556 C C . PRO A 1 468 ? -19.839 13.098 4.962 1.00 95.31 468 PRO A C 1
ATOM 3558 O O . PRO A 1 468 ? -18.969 13.306 4.113 1.00 95.31 468 PRO A O 1
ATOM 3561 N N . PRO A 1 469 ? -20.282 11.853 5.221 1.00 94.19 469 PRO A N 1
ATOM 3562 C CA . PRO A 1 469 ? -19.624 10.644 4.724 1.00 94.19 469 PRO A CA 1
ATOM 3563 C C . PRO A 1 469 ? -19.435 10.565 3.205 1.00 94.19 469 PRO A C 1
ATOM 3565 O O . PRO A 1 469 ? -18.348 10.180 2.768 1.00 94.19 469 PRO A O 1
ATOM 3568 N N . ASN A 1 470 ? -20.449 10.910 2.400 1.00 95.00 470 ASN A N 1
ATOM 3569 C CA . ASN A 1 470 ? -20.335 10.839 0.940 1.00 95.00 470 ASN A CA 1
ATOM 3570 C C . ASN A 1 470 ? -19.445 11.967 0.412 1.00 95.00 470 ASN A C 1
ATOM 3572 O O . ASN A 1 470 ? -18.534 11.716 -0.371 1.00 95.00 470 ASN A O 1
ATOM 3576 N N . SER A 1 471 ? -19.638 13.186 0.916 1.00 96.62 471 SER A N 1
ATOM 3577 C CA . SER A 1 471 ? -18.801 14.346 0.609 1.00 96.62 471 SER A CA 1
ATOM 3578 C C . SER A 1 471 ? -17.326 14.063 0.902 1.00 96.62 471 SER A C 1
ATOM 3580 O O . SER A 1 471 ? -16.469 14.348 0.074 1.00 96.62 471 SER A O 1
ATOM 3582 N N . ALA A 1 472 ? -17.015 13.441 2.043 1.00 96.94 472 ALA A N 1
ATOM 3583 C CA . ALA A 1 472 ? -15.647 13.101 2.421 1.00 96.94 472 ALA A CA 1
ATOM 3584 C C . ALA A 1 472 ? -15.016 12.055 1.491 1.00 96.94 472 ALA A C 1
ATOM 3586 O O . ALA A 1 472 ? -13.819 12.122 1.231 1.00 96.94 472 ALA A O 1
ATOM 3587 N N . ALA A 1 473 ? -15.798 11.106 0.965 1.00 95.94 473 ALA A N 1
ATOM 3588 C CA . ALA A 1 473 ? -15.292 10.160 -0.026 1.00 95.94 473 ALA A CA 1
ATOM 3589 C C . ALA A 1 473 ? -14.869 10.882 -1.320 1.00 95.94 473 ALA A C 1
ATOM 3591 O O . ALA A 1 473 ? -13.770 10.635 -1.815 1.00 95.94 473 ALA A O 1
ATOM 3592 N N . CYS A 1 474 ? -15.691 11.819 -1.810 1.00 96.88 474 CYS A N 1
ATOM 3593 C CA . CYS A 1 474 ? -15.412 12.597 -3.021 1.00 96.88 474 CYS A CA 1
ATOM 3594 C C . CYS A 1 474 ? -14.248 13.581 -2.826 1.00 96.88 474 CYS A C 1
ATOM 3596 O O . CYS A 1 474 ? -13.329 13.624 -3.641 1.00 96.88 474 CYS A O 1
ATOM 3598 N N . LEU A 1 475 ? -14.252 14.340 -1.723 1.00 97.38 475 LEU A N 1
ATOM 3599 C CA . LEU A 1 475 ? -13.194 15.304 -1.387 1.00 97.38 475 LEU A CA 1
ATOM 3600 C C . LEU A 1 475 ? -11.865 14.632 -1.011 1.00 97.38 475 LEU A C 1
ATOM 3602 O O . LEU A 1 475 ? -10.843 15.309 -0.891 1.00 97.38 475 LEU A O 1
ATOM 3606 N N . GLY A 1 476 ? -11.852 13.306 -0.844 1.00 96.19 476 GLY A N 1
ATOM 3607 C CA . GLY A 1 476 ? -10.621 12.524 -0.796 1.00 96.19 476 GLY A CA 1
ATOM 3608 C C . GLY A 1 476 ? -9.805 12.651 -2.087 1.00 96.19 476 GLY A C 1
ATOM 3609 O O . GLY A 1 476 ? -8.583 12.684 -2.011 1.00 96.19 476 GLY A O 1
ATOM 3610 N N . CYS A 1 477 ? -10.462 12.802 -3.244 1.00 96.56 477 CYS A N 1
ATOM 3611 C CA . CYS A 1 477 ? -9.791 13.027 -4.528 1.00 96.56 477 CYS A CA 1
ATOM 3612 C C . CYS A 1 477 ? -9.958 14.460 -5.050 1.00 96.56 477 CYS A C 1
ATOM 3614 O O . CYS A 1 477 ? -8.996 15.087 -5.484 1.00 96.56 477 CYS A O 1
ATOM 3616 N N . HIS A 1 478 ? -11.183 14.988 -5.005 1.00 96.94 478 HIS A N 1
ATOM 3617 C CA . HIS A 1 478 ? -11.526 16.297 -5.555 1.00 96.94 478 HIS A CA 1
ATOM 3618 C C . HIS A 1 478 ? -11.221 17.407 -4.549 1.00 96.94 478 HIS A C 1
ATOM 3620 O O . HIS A 1 478 ? -12.076 17.791 -3.755 1.00 96.94 478 HIS A O 1
ATOM 3626 N N . ASP A 1 479 ? -9.999 17.932 -4.584 1.00 96.31 479 ASP A N 1
ATOM 3627 C CA . ASP A 1 479 ? -9.494 18.832 -3.545 1.00 96.31 479 ASP A CA 1
ATOM 3628 C C . ASP A 1 479 ? -9.584 20.330 -3.850 1.00 96.31 479 ASP A C 1
ATOM 3630 O O . ASP A 1 479 ? -9.045 21.162 -3.119 1.00 96.31 479 ASP A O 1
ATOM 3634 N N . SER A 1 480 ? -10.295 20.697 -4.910 1.00 97.00 480 SER A N 1
ATOM 3635 C CA . SER A 1 480 ? -10.492 22.099 -5.260 1.00 97.00 480 SER A CA 1
ATOM 3636 C C . SER A 1 480 ? -11.502 22.796 -4.339 1.00 97.00 480 SER A C 1
ATOM 3638 O O . SER A 1 480 ? -12.397 22.179 -3.756 1.00 97.00 480 SER A O 1
ATOM 3640 N N . LEU A 1 481 ? -11.398 24.128 -4.251 1.00 97.06 481 LEU A N 1
ATOM 3641 C CA . LEU A 1 481 ? -12.386 24.957 -3.548 1.00 97.06 481 LEU A CA 1
ATOM 3642 C C . LEU A 1 481 ? -13.792 24.803 -4.143 1.00 97.06 481 LEU A C 1
ATOM 3644 O O . LEU A 1 481 ? -14.769 24.787 -3.400 1.00 97.06 481 LEU A O 1
ATOM 3648 N N . ASP A 1 482 ? -13.891 24.688 -5.468 1.00 98.00 482 ASP A N 1
ATOM 3649 C CA . ASP A 1 482 ? -15.172 24.551 -6.163 1.00 98.00 482 ASP A CA 1
ATOM 3650 C C . ASP A 1 482 ? -15.851 23.217 -5.830 1.00 98.00 482 ASP A C 1
ATOM 3652 O O . ASP A 1 482 ? -17.031 23.192 -5.481 1.00 98.00 482 ASP A O 1
ATOM 3656 N N . ALA A 1 483 ? -15.085 22.120 -5.803 1.00 97.50 483 ALA A N 1
ATOM 3657 C CA . ALA A 1 483 ? -15.589 20.821 -5.366 1.00 97.50 483 ALA A CA 1
ATOM 3658 C C . ALA A 1 483 ? -16.107 20.874 -3.921 1.00 97.50 483 ALA A C 1
ATOM 3660 O O . ALA A 1 483 ? -17.214 20.410 -3.648 1.00 97.50 483 ALA A O 1
ATOM 3661 N N . ALA A 1 484 ? -15.359 21.499 -3.007 1.00 97.56 484 ALA A N 1
ATOM 3662 C CA . ALA A 1 484 ? -15.787 21.648 -1.619 1.00 97.56 484 ALA A CA 1
ATOM 3663 C C . ALA A 1 484 ? -17.036 22.532 -1.466 1.00 97.56 484 ALA A C 1
ATOM 3665 O O . ALA A 1 484 ? -17.914 22.228 -0.657 1.00 97.56 484 ALA A O 1
ATOM 3666 N N . ALA A 1 485 ? -17.155 23.608 -2.247 1.00 98.12 485 ALA A N 1
ATOM 3667 C CA . ALA A 1 485 ? -18.360 24.432 -2.271 1.00 98.12 485 ALA A CA 1
ATOM 3668 C C . ALA A 1 485 ? -19.565 23.641 -2.808 1.00 98.12 485 ALA A C 1
ATOM 3670 O O . ALA A 1 485 ? -20.643 23.684 -2.214 1.00 98.12 485 ALA A O 1
ATOM 3671 N N . HIS A 1 486 ? -19.378 22.875 -3.887 1.00 98.06 486 HIS A N 1
ATOM 3672 C CA . HIS A 1 486 ? -20.408 22.017 -4.466 1.00 98.06 486 HIS A CA 1
ATOM 3673 C C . HIS A 1 486 ? -20.908 20.966 -3.471 1.00 98.06 486 HIS A C 1
ATOM 3675 O O . HIS A 1 486 ? -22.122 20.822 -3.294 1.00 98.06 486 HIS A O 1
ATOM 3681 N N . THR A 1 487 ? -20.007 20.249 -2.791 1.00 97.25 487 THR A N 1
ATOM 3682 C CA . THR A 1 487 ? -20.416 19.257 -1.789 1.00 97.25 487 THR A CA 1
ATOM 3683 C C . THR A 1 487 ? -21.123 19.934 -0.623 1.00 97.25 487 THR A C 1
ATOM 3685 O O . THR A 1 487 ? -22.201 19.487 -0.251 1.00 97.25 487 THR A O 1
ATOM 3688 N N . TYR A 1 488 ? -20.605 21.060 -0.115 1.00 96.81 488 TYR A N 1
ATOM 3689 C CA . TYR A 1 488 ? -21.227 21.815 0.976 1.00 96.81 488 TYR A CA 1
ATOM 3690 C C . TYR A 1 488 ? -22.666 22.248 0.653 1.00 96.81 488 TYR A C 1
ATOM 3692 O O . TYR A 1 488 ? -23.563 22.048 1.473 1.00 96.81 488 TYR A O 1
ATOM 3700 N N . LEU A 1 489 ? -22.914 22.769 -0.555 1.00 96.88 489 LEU A N 1
ATOM 3701 C CA . LEU A 1 489 ? -24.252 23.172 -1.015 1.00 96.88 489 LEU A CA 1
ATOM 3702 C C . LEU A 1 489 ? -25.251 22.006 -1.093 1.00 96.88 489 LEU A C 1
ATOM 3704 O O . LEU A 1 489 ? -26.456 22.229 -1.004 1.00 96.88 489 LEU A O 1
ATOM 3708 N N . ASN A 1 490 ? -24.760 20.774 -1.240 1.00 96.06 490 ASN A N 1
ATOM 3709 C CA . ASN A 1 490 ? -25.562 19.549 -1.281 1.00 96.06 490 ASN A CA 1
ATOM 3710 C C . ASN A 1 490 ? -25.673 18.854 0.088 1.00 96.06 490 ASN A C 1
ATOM 3712 O O . ASN A 1 490 ? -26.082 17.692 0.173 1.00 96.06 490 ASN A O 1
ATOM 3716 N N . THR A 1 491 ? -25.330 19.563 1.166 1.00 93.75 491 THR A N 1
ATOM 3717 C CA . THR A 1 491 ? -25.572 19.123 2.542 1.00 93.75 491 THR A CA 1
ATOM 3718 C C . THR A 1 491 ? -26.700 19.932 3.174 1.00 93.75 491 THR A C 1
ATOM 3720 O O . THR A 1 491 ? -26.845 21.130 2.934 1.00 93.75 491 THR A O 1
ATOM 3723 N N . ALA A 1 492 ? -27.512 19.282 4.005 1.00 92.12 492 ALA A N 1
ATOM 3724 C CA . ALA A 1 492 ? -28.583 19.935 4.747 1.00 92.12 492 ALA A CA 1
ATOM 3725 C C . ALA A 1 492 ? -28.620 19.451 6.197 1.00 92.12 492 ALA A C 1
ATOM 3727 O O . ALA A 1 492 ? -28.451 18.266 6.479 1.00 92.12 492 ALA A O 1
ATOM 3728 N N . ASN A 1 493 ? -28.890 20.377 7.115 1.00 89.44 493 ASN A N 1
ATOM 3729 C CA . ASN A 1 493 ? -29.144 20.074 8.518 1.00 89.44 493 ASN A CA 1
ATOM 3730 C C . ASN A 1 493 ? -30.644 20.204 8.783 1.00 89.44 493 ASN A C 1
ATOM 3732 O O . ASN A 1 493 ? -31.215 21.287 8.649 1.00 89.44 493 ASN A O 1
ATOM 3736 N N . PHE A 1 494 ? -31.278 19.104 9.166 1.00 89.38 494 PHE A N 1
ATOM 3737 C CA . PHE A 1 494 ? -32.698 19.043 9.488 1.00 89.38 494 PHE A CA 1
ATOM 3738 C C . PHE A 1 494 ? -32.923 19.085 11.012 1.00 89.38 494 PHE A C 1
ATOM 3740 O O . PHE A 1 494 ? -32.007 18.792 11.793 1.00 89.38 494 PHE A O 1
ATOM 3747 N N . PRO A 1 495 ? -34.142 19.434 11.471 1.00 91.38 495 PRO A N 1
ATOM 3748 C CA . PRO A 1 495 ? -34.499 19.368 12.887 1.00 91.38 495 PRO A CA 1
ATOM 3749 C C . PRO A 1 495 ? -34.167 18.008 13.519 1.00 91.38 495 PRO A C 1
ATOM 3751 O O . PRO A 1 495 ? -34.267 16.967 12.873 1.00 91.38 495 PRO A O 1
ATOM 3754 N N . GLY A 1 496 ? -33.768 18.014 14.794 1.00 83.00 496 GLY A N 1
ATOM 3755 C CA . GLY A 1 496 ? -33.353 16.797 15.505 1.00 83.00 496 GLY A CA 1
ATOM 3756 C C . GLY A 1 496 ? -31.914 16.349 15.225 1.00 83.00 496 GLY A C 1
ATOM 3757 O O . GLY A 1 496 ? -31.556 15.235 15.590 1.00 83.00 496 GLY A O 1
ATOM 3758 N N . GLY A 1 497 ? -31.090 17.194 14.591 1.00 79.25 497 GLY A N 1
ATOM 3759 C CA . GLY A 1 497 ? -29.674 16.900 14.328 1.00 79.25 497 GLY A CA 1
ATOM 3760 C C . GLY A 1 497 ? -29.446 15.938 13.162 1.00 79.25 497 GLY A C 1
ATOM 3761 O O . GLY A 1 497 ? -28.349 15.411 13.012 1.00 79.25 497 GLY A O 1
ATOM 3762 N N . THR A 1 498 ? -30.471 15.701 12.338 1.00 82.19 498 THR A N 1
ATOM 3763 C CA . THR A 1 498 ? -30.348 14.846 11.154 1.00 82.19 498 THR A CA 1
ATOM 3764 C C . THR A 1 498 ? -29.571 15.595 10.078 1.00 82.19 498 THR A C 1
ATOM 3766 O O . THR A 1 498 ? -30.043 16.608 9.563 1.00 82.19 498 THR A O 1
ATOM 3769 N N . G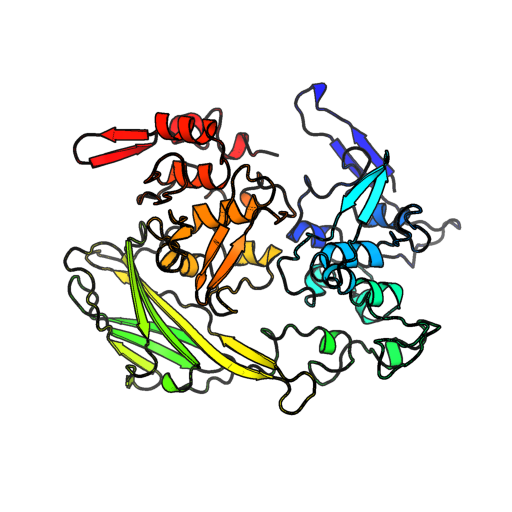LN A 1 499 ? -28.389 15.094 9.736 1.00 84.94 499 GLN A N 1
ATOM 3770 C CA . GLN A 1 499 ? -27.597 15.598 8.621 1.00 84.94 499 GLN A CA 1
ATOM 3771 C C . GLN A 1 499 ? -27.912 14.773 7.370 1.00 84.94 499 GLN A C 1
ATOM 3773 O O . GLN A 1 499 ? -27.916 13.545 7.419 1.00 84.94 499 GLN A O 1
ATOM 3778 N N . GLY A 1 500 ? -28.219 15.445 6.264 1.00 89.62 500 GLY A N 1
ATOM 3779 C CA . GLY A 1 500 ? -28.537 14.817 4.985 1.00 89.62 500 GLY A CA 1
ATOM 3780 C C . GLY A 1 500 ? -27.591 15.261 3.877 1.00 89.62 500 GLY A C 1
ATOM 3781 O O . GLY A 1 500 ? -27.103 16.392 3.879 1.00 89.62 500 GLY A O 1
ATOM 3782 N N . GLU A 1 501 ? -27.379 14.367 2.916 1.00 94.69 501 GLU A N 1
ATOM 3783 C CA . GLU A 1 501 ? -26.637 14.620 1.682 1.00 94.69 501 GLU A CA 1
ATOM 3784 C C . GLU A 1 501 ? -27.529 14.300 0.480 1.00 94.69 501 GLU A C 1
ATOM 3786 O O . GLU A 1 501 ? -28.101 13.211 0.398 1.00 94.69 501 GLU A O 1
ATOM 3791 N N . SER A 1 502 ? -27.637 15.224 -0.477 1.00 94.62 502 SER A N 1
ATOM 3792 C CA . SER A 1 502 ? -28.399 15.019 -1.719 1.00 94.62 502 SER A CA 1
ATOM 3793 C C . SER A 1 502 ? -27.566 14.415 -2.855 1.00 94.62 502 SER A C 1
ATOM 3795 O O . SER A 1 502 ? -28.041 14.334 -3.985 1.00 94.62 502 SER A O 1
ATOM 3797 N N . CYS A 1 503 ? -26.344 13.941 -2.580 1.00 94.94 503 CYS A N 1
ATOM 3798 C CA . CYS A 1 503 ? -25.408 13.448 -3.596 1.00 94.94 503 CYS A CA 1
ATOM 3799 C C . CYS A 1 503 ? -26.003 12.321 -4.459 1.00 94.94 503 CYS A C 1
ATOM 3801 O O . CYS A 1 503 ? -25.815 12.299 -5.672 1.00 94.94 503 CYS A O 1
ATOM 3803 N N . GLY A 1 504 ? -26.770 11.409 -3.847 1.00 94.00 504 GLY A N 1
ATOM 3804 C CA . GLY A 1 504 ? -27.394 10.276 -4.539 1.00 94.00 504 GLY A CA 1
ATOM 3805 C C . GLY A 1 504 ? -28.407 10.665 -5.622 1.00 94.00 504 GLY A C 1
ATOM 3806 O O . GLY A 1 504 ? -28.682 9.854 -6.502 1.00 94.00 504 GLY A O 1
ATOM 3807 N N . VAL A 1 505 ? -28.931 11.897 -5.599 1.00 95.31 505 VAL A N 1
ATOM 3808 C CA . VAL A 1 505 ? -29.858 12.403 -6.626 1.00 95.31 505 VAL A CA 1
ATOM 3809 C C . VAL A 1 505 ? -29.155 12.542 -7.978 1.00 95.31 505 VAL A C 1
ATOM 3811 O O . VAL A 1 505 ? -29.716 12.156 -8.999 1.00 95.31 505 VAL A O 1
ATOM 3814 N N . CYS A 1 506 ? -27.921 13.054 -7.978 1.00 96.44 506 CYS A N 1
ATOM 3815 C CA . CYS A 1 506 ? -27.159 13.338 -9.198 1.00 96.44 506 CYS A CA 1
ATOM 3816 C C . CYS A 1 506 ? -26.097 12.275 -9.498 1.00 96.44 506 CYS A C 1
ATOM 3818 O O . CYS A 1 506 ? -25.806 12.024 -10.664 1.00 96.44 506 CYS A O 1
ATOM 3820 N N . HIS A 1 507 ? -25.552 11.638 -8.459 1.00 96.88 507 HIS A N 1
ATOM 3821 C CA . HIS A 1 507 ? -24.424 10.707 -8.552 1.00 96.88 507 HIS A CA 1
ATOM 3822 C C . HIS A 1 507 ? -24.774 9.260 -8.180 1.00 96.88 507 HIS A C 1
ATOM 3824 O O . HIS A 1 507 ? -23.896 8.395 -8.170 1.00 96.88 507 HIS A O 1
ATOM 3830 N N . GLY A 1 508 ? -26.046 8.972 -7.889 1.00 95.75 508 GLY A N 1
ATOM 3831 C CA . GLY A 1 508 ? -26.505 7.602 -7.672 1.00 95.75 508 GLY A CA 1
ATOM 3832 C C . GLY A 1 508 ? -26.381 6.730 -8.930 1.00 95.75 508 GLY A C 1
ATOM 3833 O O . GLY A 1 508 ? -26.297 7.271 -10.030 1.00 95.75 508 GLY A O 1
ATOM 3834 N N . PRO A 1 509 ? -26.423 5.387 -8.819 1.00 93.25 509 PRO A N 1
ATOM 3835 C CA . PRO A 1 509 ? -26.115 4.463 -9.924 1.00 93.25 509 PRO A CA 1
ATOM 3836 C C . PRO A 1 509 ? -26.898 4.703 -11.224 1.00 93.25 509 PRO A C 1
ATOM 3838 O O . PRO A 1 509 ? -26.386 4.476 -12.316 1.00 93.25 509 PRO A O 1
ATOM 3841 N N . ASN A 1 510 ? -28.137 5.188 -11.108 1.00 92.44 510 ASN A N 1
ATOM 3842 C CA . ASN A 1 510 ? -29.032 5.436 -12.241 1.00 92.44 510 ASN A CA 1
ATOM 3843 C C . ASN A 1 510 ? -29.141 6.920 -12.620 1.00 92.44 510 ASN A C 1
ATOM 3845 O O . ASN A 1 510 ? -29.896 7.264 -13.528 1.00 92.44 510 ASN A O 1
ATOM 3849 N N . ALA A 1 511 ? -28.430 7.800 -11.919 1.00 95.12 511 ALA A N 1
ATOM 3850 C CA . ALA A 1 511 ? -28.496 9.233 -12.145 1.00 95.12 511 ALA A CA 1
ATOM 3851 C C . ALA A 1 511 ? -27.715 9.648 -13.404 1.00 95.12 511 ALA A C 1
ATOM 3853 O O . ALA A 1 511 ? -26.975 8.857 -14.003 1.00 95.12 511 ALA A O 1
ATOM 3854 N N . GLU A 1 512 ? -27.907 10.894 -13.835 1.00 93.69 512 GLU A N 1
ATOM 3855 C CA . GLU A 1 512 ? -27.226 11.464 -15.003 1.00 93.69 512 GLU A CA 1
ATOM 3856 C C . GLU A 1 512 ? -25.702 11.454 -14.820 1.00 93.69 512 GLU A C 1
ATOM 3858 O O . GLU A 1 512 ? -24.991 10.942 -15.681 1.00 93.69 512 GLU A O 1
ATOM 3863 N N . PHE A 1 513 ? -25.226 11.879 -13.646 1.00 95.31 513 PHE A N 1
ATOM 3864 C CA . PHE A 1 513 ? -23.809 11.965 -13.285 1.00 95.31 513 PHE A CA 1
ATOM 3865 C C . PHE A 1 513 ? -23.385 10.844 -12.328 1.00 95.31 513 PHE A C 1
ATOM 3867 O O . PHE A 1 513 ? -22.579 11.065 -11.422 1.00 95.31 513 PHE A O 1
ATOM 3874 N N . ALA A 1 514 ? -23.956 9.645 -12.495 1.00 95.12 514 ALA A N 1
ATOM 3875 C CA . ALA A 1 514 ? -23.619 8.471 -11.691 1.00 95.12 514 ALA A CA 1
ATOM 3876 C C . ALA A 1 514 ? -22.097 8.282 -11.586 1.00 95.12 514 ALA A C 1
ATOM 3878 O O . ALA A 1 514 ? -21.406 8.426 -12.594 1.00 95.12 514 ALA A O 1
ATOM 3879 N N . VAL A 1 515 ? -21.585 7.898 -10.407 1.00 94.19 515 VAL A N 1
ATOM 3880 C CA . VAL A 1 515 ? -20.137 7.673 -10.188 1.00 94.19 515 VAL A CA 1
ATOM 3881 C C . VAL A 1 515 ? -19.551 6.767 -11.271 1.00 94.19 515 VAL A C 1
ATOM 3883 O O . VAL A 1 515 ? -18.547 7.123 -11.876 1.00 94.19 515 VAL A O 1
ATOM 3886 N N . ALA A 1 516 ? -20.232 5.661 -11.579 1.00 90.75 516 ALA A N 1
ATOM 3887 C CA . ALA A 1 516 ? -19.816 4.717 -12.612 1.00 90.75 516 ALA A CA 1
ATOM 3888 C C . ALA A 1 516 ? -19.789 5.298 -14.036 1.00 90.75 516 ALA A C 1
ATOM 3890 O O . ALA A 1 516 ? -19.120 4.727 -14.878 1.00 90.75 516 ALA A O 1
ATOM 3891 N N . LYS A 1 517 ? -20.532 6.377 -14.331 1.00 91.31 517 LYS A N 1
ATOM 3892 C CA . LYS A 1 517 ? -20.574 7.020 -15.658 1.00 91.31 517 LYS A CA 1
ATOM 3893 C C . LYS A 1 517 ? -19.523 8.109 -15.802 1.00 91.31 517 LYS A C 1
ATOM 3895 O O . LYS A 1 517 ? -18.896 8.210 -16.842 1.00 91.31 517 LYS A O 1
ATOM 3900 N N . VAL A 1 518 ? -19.356 8.941 -14.775 1.00 91.88 518 VAL A N 1
ATOM 3901 C CA . VAL A 1 518 ? -18.397 10.061 -14.818 1.00 91.88 518 VAL A CA 1
ATOM 3902 C C . VAL A 1 518 ? -16.955 9.610 -14.588 1.00 91.88 518 VAL A C 1
ATOM 3904 O O . VAL A 1 518 ? -16.033 10.362 -14.877 1.00 91.88 518 VAL A O 1
ATOM 3907 N N . HIS A 1 519 ? -16.785 8.383 -14.095 1.00 91.44 519 HIS A N 1
ATOM 3908 C CA . HIS A 1 519 ? -15.516 7.663 -14.032 1.00 91.44 519 HIS A CA 1
ATOM 3909 C C . HIS A 1 519 ? -15.516 6.429 -14.951 1.00 91.44 519 HIS A C 1
ATOM 3911 O O . HIS A 1 519 ? -14.689 5.539 -14.771 1.00 91.44 519 HIS A O 1
ATOM 3917 N N . ALA A 1 520 ? -16.483 6.330 -15.879 1.00 76.31 520 ALA A N 1
ATOM 3918 C CA . ALA A 1 520 ? -16.409 5.330 -16.937 1.00 76.31 520 ALA A CA 1
ATOM 3919 C C . ALA A 1 520 ? -15.262 5.709 -17.863 1.00 76.31 520 ALA A C 1
ATOM 3921 O O . ALA A 1 520 ? -15.174 6.857 -18.304 1.00 76.31 520 ALA A O 1
ATOM 3922 N N . ASN A 1 521 ? -14.457 4.703 -18.159 1.00 59.09 521 ASN A N 1
ATOM 3923 C CA . ASN A 1 521 ? -13.333 4.757 -19.068 1.00 59.09 521 ASN A CA 1
ATOM 3924 C C . ASN A 1 521 ? -13.673 3.937 -20.310 1.00 59.09 521 ASN A C 1
ATOM 3926 O O . ASN A 1 521 ? -14.094 2.766 -20.120 1.00 59.09 521 ASN A O 1
#

Secondary structure (DSSP, 8-state):
-EEEEE--GGGT-PPEEEEE-----TTSPPP------S-HHHHTTT--TTTS-BSGGGTB-SHHHHHHHSSTT-B-TTT--B--HHHHHHHHHHGGG-HHHHTT---EEE-GGG-EEE-TT---SS-TT-GGGTS-GGG--TTTTHHHH---HHHHTTTSTT-BTTTTBTSGGG---S-GGGHHHHS-S--SSTTSSSHHHHT--GGG-TT----EEEEEEEES-STT---EEEEEEE-TTS-B--TTTSSEEEEEEEE-SSS--EEEEEE-TTT-EEETTEEEEE-SSPPPTT--EEEEEEEEEEEEEEESTTSTT-EEEEEE-----EEEEEBSSS--PPP--B-HHHHHHHHSS--HHHHTB--HHHHHHHS-TT-BGGGTS-GGGPSPPB--HHHHHHHHHHGGG-SS--EEE-GGG-EEE-TTPPPSS-TT-GGGTBSTTTT-SS-S--SPB--TTSSSSSBPHHHHHHHTT--SHHHHHHHHHTEEEEGGGEEEE-HHHHHSTTSTT-HHHHT--

Foldseek 3Di:
DDWDWDDPVVVVDDIDADDDDDDADPVRDDDPDDDFAWWLVLVCLQANQCLQADPPNRRRRTPVSQQVQQDQVAAQPVPRHRSNVLLNVLLLACALVAPCLVVVNWDWHQDPPRDIDTSNLAYALAQSLPLCSTLPPVSPGPNSCCVQAQDDCRNVCSRVVQQDQCQLVVPDVRHHDPGSVCLCVQAHRDDPAACGNHSNRVSDDPLNDPQQQAWAKAWDDWPQQEAQGWIKTKMAIATPVRHGDQLQQWPFKKKWKFDDLLFTPDIDIDTQSPQWDDDPNIIMHTGPDGHHNPDFHKMKMKMWIWHWDFDPPPDPPTDTATRIYAIDIGMDGHNDPGTDHHDAWFWQVLVCSRNVFDAPPRRTYGIVSRVQSQQTQAHWLPVFDDPVRDDIFRSNPLLVVLQLALFLVDPDWDWHADPPRDIDTRNSYYRNYDSLPSVSTTDDPSLFDPHSRDDFHAGPPAPDPRHGDNLSNVCSHVVDPVSNVVQVVQWDQDPPRDIDGPCCQQQGCPHPNHSCVVSPD